Protein AF-0000000073451522 (afdb_homodimer)

Structure (mmCIF, N/CA/C/O backbone):
data_AF-0000000073451522-model_v1
#
loop_
_entity.id
_entity.type
_entity.pdbx_description
1 polymer 'Probable transcriptional regulator'
#
loop_
_atom_site.group_PDB
_atom_site.id
_atom_site.type_symbol
_atom_site.label_atom_id
_atom_site.label_alt_id
_atom_site.label_comp_id
_atom_site.label_asym_id
_atom_site.label_entity_id
_atom_site.label_seq_id
_atom_site.pdbx_PDB_ins_code
_atom_site.Cartn_x
_atom_site.Cartn_y
_atom_site.Cartn_z
_atom_site.occupancy
_atom_site.B_iso_or_equiv
_atom_site.auth_seq_id
_atom_site.auth_comp_id
_atom_site.auth_asym_id
_atom_site.auth_atom_id
_atom_site.pdbx_PDB_model_num
ATOM 1 N N . MET A 1 1 ? -17.344 -24.578 8.539 1 41.12 1 MET A N 1
ATOM 2 C CA . MET A 1 1 ? -17.75 -23.188 8.391 1 41.12 1 MET A CA 1
ATOM 3 C C . MET A 1 1 ? -17.281 -22.625 7.051 1 41.12 1 MET A C 1
ATOM 5 O O . MET A 1 1 ? -16.109 -22.797 6.676 1 41.12 1 MET A O 1
ATOM 9 N N . LEU A 1 2 ? -18.047 -22.297 6.184 1 54.22 2 LEU A N 1
ATOM 10 C CA . LEU A 1 2 ? -17.859 -21.828 4.812 1 54.22 2 LEU A CA 1
ATOM 11 C C . LEU A 1 2 ? -17 -20.562 4.781 1 54.22 2 LEU A C 1
ATOM 13 O O . LEU A 1 2 ? -17.281 -19.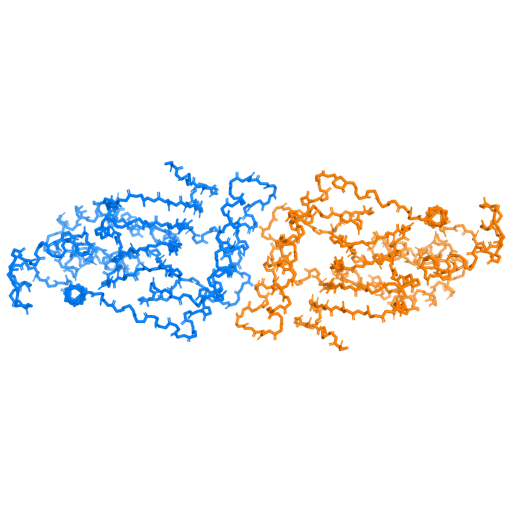609 5.496 1 54.22 2 LEU A O 1
ATOM 17 N N . HIS A 1 3 ? -15.773 -20.688 4.629 1 77 3 HIS A N 1
ATOM 18 C CA . HIS A 1 3 ? -14.922 -19.516 4.559 1 77 3 HIS A CA 1
ATOM 19 C C . HIS A 1 3 ? -15.25 -18.672 3.328 1 77 3 HIS A C 1
ATOM 21 O O . HIS A 1 3 ? -15.016 -19.094 2.197 1 77 3 HIS A O 1
ATOM 27 N N . PRO A 1 4 ? -15.914 -17.609 3.506 1 81.88 4 PRO A N 1
ATOM 28 C CA . PRO A 1 4 ? -16.375 -16.812 2.373 1 81.88 4 PRO A CA 1
ATOM 29 C C . PRO A 1 4 ? -15.227 -16.312 1.5 1 81.88 4 PRO A C 1
ATOM 31 O O . PRO A 1 4 ? -14.133 -16.047 2.002 1 81.88 4 PRO A O 1
ATOM 34 N N . LYS A 1 5 ? -15.43 -16.469 0.214 1 87.44 5 LYS A N 1
ATOM 35 C CA . LYS A 1 5 ? -14.578 -15.797 -0.755 1 87.44 5 LYS A CA 1
ATOM 36 C C . LYS A 1 5 ? -15.055 -14.367 -1.007 1 87.44 5 LYS A C 1
ATOM 38 O O . LYS A 1 5 ? -16.234 -14.141 -1.285 1 87.44 5 LYS A O 1
ATOM 43 N N . TYR A 1 6 ? -14.211 -13.406 -0.781 1 88.38 6 TYR A N 1
ATOM 44 C CA . TYR A 1 6 ? -14.539 -12 -0.981 1 88.38 6 TYR A CA 1
ATOM 45 C C . TYR A 1 6 ? -14.039 -11.508 -2.332 1 88.38 6 TYR A C 1
ATOM 47 O O . TYR A 1 6 ? -12.938 -11.867 -2.762 1 88.38 6 TYR A O 1
ATOM 55 N N . PHE A 1 7 ? -14.844 -10.68 -3 1 87.5 7 PHE A N 1
ATOM 56 C CA . PHE A 1 7 ? -14.531 -10.266 -4.363 1 87.5 7 PHE A CA 1
ATOM 57 C C . PHE A 1 7 ? -14.469 -8.742 -4.465 1 87.5 7 PHE A C 1
ATOM 59 O O . PHE A 1 7 ? -15.148 -8.039 -3.715 1 87.5 7 PHE A O 1
ATOM 66 N N . ILE A 1 8 ? -13.609 -8.219 -5.273 1 87.25 8 ILE A N 1
ATOM 67 C CA . ILE A 1 8 ? -13.609 -6.844 -5.77 1 87.25 8 ILE A CA 1
ATOM 68 C C . ILE A 1 8 ? -13.828 -6.84 -7.277 1 87.25 8 ILE A C 1
ATOM 70 O O . ILE A 1 8 ? -13.148 -7.559 -8.016 1 87.25 8 ILE A O 1
ATOM 74 N N . ALA A 1 9 ? -14.75 -5.887 -7.738 1 75.38 9 ALA A N 1
ATOM 75 C CA . ALA A 1 9 ? -15.102 -5.727 -9.148 1 75.38 9 ALA A CA 1
ATOM 76 C C . ALA A 1 9 ? -15.375 -7.074 -9.805 1 75.38 9 ALA A C 1
ATOM 78 O O . ALA A 1 9 ? -15.32 -8.117 -9.141 1 75.38 9 ALA A O 1
ATOM 79 N N . GLU A 1 10 ? -15.938 -7.297 -10.914 1 69.38 10 GLU A N 1
ATOM 80 C CA . GLU A 1 10 ? -16.328 -8.469 -11.688 1 69.38 10 GLU A CA 1
ATOM 81 C C . GLU A 1 10 ? -15.211 -9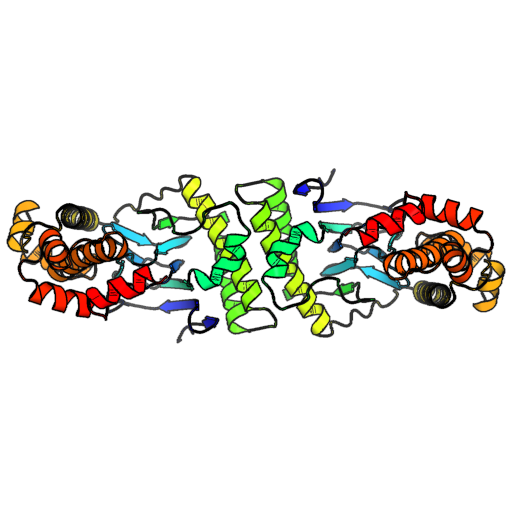.508 -11.734 1 69.38 10 GLU A C 1
ATOM 83 O O . GLU A 1 10 ? -14.75 -9.883 -12.812 1 69.38 10 GLU A O 1
ATOM 88 N N . HIS A 1 11 ? -14.609 -9.852 -10.477 1 74.75 11 HIS A N 1
ATOM 89 C CA . HIS A 1 11 ? -13.656 -10.945 -10.273 1 74.75 11 HIS A CA 1
ATOM 90 C C . HIS A 1 11 ? -12.242 -10.523 -10.664 1 74.75 11 HIS A C 1
ATOM 92 O O . HIS A 1 11 ? -11.43 -11.359 -11.055 1 74.75 11 HIS A O 1
ATOM 98 N N . SER A 1 12 ? -12.133 -9.203 -10.703 1 90.69 12 SER A N 1
ATOM 99 C CA . SER A 1 12 ? -10.781 -8.711 -10.953 1 90.69 12 SER A CA 1
ATOM 100 C C . SER A 1 12 ? -9.852 -9.023 -9.789 1 90.69 12 SER A C 1
ATOM 102 O O . SER A 1 12 ? 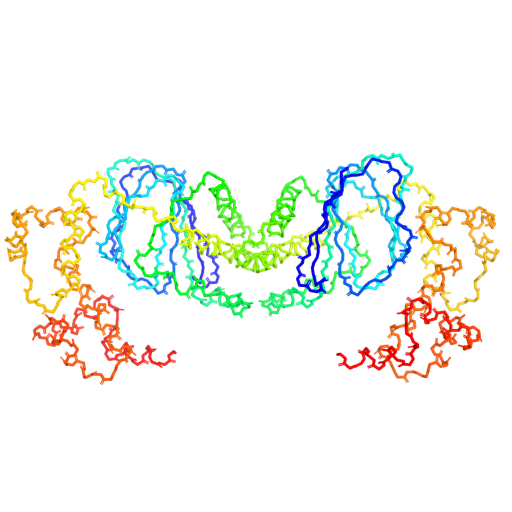-8.633 -9.102 -9.953 1 90.69 12 SER A O 1
ATOM 104 N N . PHE A 1 13 ? -10.508 -9.211 -8.633 1 96.31 13 PHE A N 1
ATOM 105 C CA . PHE A 1 13 ? -9.766 -9.602 -7.434 1 96.31 13 PHE A CA 1
ATOM 106 C C . PHE A 1 13 ? -10.648 -10.43 -6.5 1 96.31 13 PHE A C 1
ATOM 108 O O . PHE A 1 13 ? -11.828 -10.125 -6.324 1 96.31 13 PHE A O 1
ATOM 115 N N . SER A 1 14 ? -10.07 -11.43 -5.887 1 95.69 14 SER A N 1
ATOM 116 C CA . SER A 1 14 ? -10.758 -12.156 -4.832 1 95.69 14 SER A CA 1
ATOM 117 C C . SER A 1 14 ? -9.781 -12.68 -3.787 1 95.69 14 SER A C 1
ATOM 119 O O . SER A 1 14 ? -8.602 -12.898 -4.09 1 95.69 14 SER A O 1
ATOM 121 N N . ILE A 1 15 ? -10.242 -12.836 -2.629 1 96.25 15 ILE A N 1
ATOM 122 C CA . ILE A 1 15 ? -9.461 -13.391 -1.531 1 96.25 15 ILE A CA 1
ATOM 123 C C . ILE A 1 15 ? -10.328 -14.336 -0.705 1 96.25 15 ILE A C 1
ATOM 125 O O . ILE A 1 15 ? -11.5 -14.047 -0.448 1 96.25 15 ILE A O 1
ATOM 129 N N . GLN A 1 16 ? -9.773 -15.453 -0.359 1 93.88 16 GLN A N 1
ATOM 130 C CA . GLN A 1 16 ? -10.508 -16.469 0.396 1 93.88 16 GLN A CA 1
ATOM 131 C C . GLN A 1 16 ? -9.625 -17.094 1.468 1 93.88 16 GLN A C 1
ATOM 133 O O . GLN A 1 16 ? -8.484 -17.469 1.196 1 93.88 16 GLN A O 1
ATOM 138 N N . TYR A 1 17 ? -10.109 -17.078 2.625 1 92.12 17 TYR A N 1
ATOM 139 C CA . TYR A 1 17 ? -9.539 -17.875 3.699 1 92.12 17 TYR A CA 1
ATOM 140 C C . TYR A 1 17 ? -10.242 -19.219 3.801 1 92.12 17 TYR A C 1
ATOM 142 O O . TYR A 1 17 ? -11.477 -19.297 3.777 1 92.12 17 TYR A O 1
ATOM 150 N N . MET A 1 18 ? -9.523 -20.266 3.789 1 88.25 18 MET A N 1
ATOM 151 C CA . MET A 1 18 ? -10.102 -21.609 3.885 1 88.25 18 MET A CA 1
ATOM 152 C C . MET A 1 18 ? -9.422 -22.422 4.984 1 88.25 18 MET A C 1
ATOM 154 O O . MET A 1 18 ? -8.195 -22.406 5.098 1 88.25 18 MET A O 1
ATOM 158 N N . GLN A 1 19 ? -10.219 -22.891 5.801 1 83.12 19 GLN A N 1
ATOM 159 C CA . GLN A 1 19 ? -9.773 -23.891 6.77 1 83.12 19 GLN A CA 1
ATOM 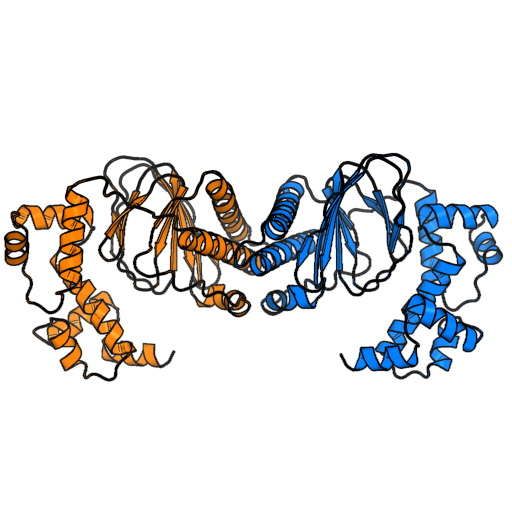160 C C . GLN A 1 19 ? -10.453 -25.234 6.52 1 83.12 19 GLN A C 1
ATOM 162 O O . GLN A 1 19 ? -11.68 -25.312 6.488 1 83.12 19 GLN A O 1
ATOM 167 N N . ARG A 1 20 ? -9.875 -26.141 6.109 1 76.94 20 ARG A N 1
ATOM 168 C CA . ARG A 1 20 ? -10.484 -27.438 5.793 1 76.94 20 ARG A CA 1
ATOM 169 C C . ARG A 1 20 ? -9.82 -28.562 6.578 1 76.94 20 ARG A C 1
ATOM 171 O O . ARG A 1 20 ? -8.609 -28.531 6.816 1 76.94 20 ARG A O 1
ATOM 178 N N . LYS A 1 21 ? -10.844 -29.281 7.113 1 67.38 21 LYS A N 1
ATOM 179 C CA . LYS A 1 21 ? -10.453 -30.531 7.758 1 67.38 21 LYS A CA 1
ATOM 180 C C . LYS A 1 21 ? -10.727 -31.734 6.848 1 67.38 21 LYS A C 1
ATOM 182 O O . LYS A 1 21 ? -11.828 -31.859 6.305 1 67.38 21 LYS A O 1
ATOM 187 N N . GLY A 1 22 ? -9.641 -32.281 6.32 1 58.31 22 GLY A N 1
ATOM 188 C CA . GLY A 1 22 ? -9.82 -33.5 5.547 1 58.31 22 GLY A CA 1
ATOM 189 C C . GLY A 1 22 ? -9.32 -33.375 4.117 1 58.31 22 GLY A C 1
ATOM 190 O O . GLY A 1 22 ? -8.578 -32.438 3.791 1 58.31 22 GLY A O 1
ATOM 191 N N . PHE A 1 23 ? -9.75 -34.344 3.15 1 50.31 23 PHE A N 1
ATOM 192 C CA . PHE A 1 23 ? -9.227 -34.531 1.8 1 50.31 23 PHE A CA 1
ATOM 193 C C . PHE A 1 23 ? -9.883 -33.531 0.838 1 50.31 23 PHE A C 1
ATOM 195 O O . PHE A 1 23 ? -11.102 -33.375 0.861 1 50.31 23 PHE A O 1
ATOM 202 N N . THR A 1 24 ? -9.258 -32.469 0.525 1 52.38 24 THR A N 1
ATOM 203 C CA . THR A 1 24 ? -9.883 -31.656 -0.52 1 52.38 24 THR A CA 1
ATOM 204 C C . THR A 1 24 ? -9.094 -31.766 -1.824 1 52.38 24 THR A C 1
ATOM 206 O O . THR A 1 24 ? -7.867 -31.719 -1.82 1 52.38 24 THR A O 1
ATOM 209 N N . GLU A 1 25 ? -9.664 -32.438 -2.896 1 53.5 25 GLU A N 1
ATOM 210 C CA . GLU A 1 25 ? -9.102 -32.375 -4.246 1 53.5 25 GLU A CA 1
ATOM 211 C C . GLU A 1 25 ? -9.766 -31.297 -5.078 1 53.5 25 GLU A C 1
ATOM 213 O O . GLU A 1 25 ? -10.969 -31.062 -4.961 1 53.5 25 GLU A O 1
ATOM 218 N N . MET A 1 26 ? -9 -30.391 -5.371 1 55.41 26 MET A N 1
ATOM 219 C CA . MET A 1 26 ? -9.578 -29.516 -6.391 1 55.41 26 MET A CA 1
ATOM 220 C C . MET A 1 26 ? -9.867 -30.297 -7.668 1 55.41 26 MET A C 1
ATOM 222 O O . MET A 1 26 ? -9.031 -31.078 -8.125 1 55.41 26 MET A O 1
ATOM 226 N N . ASN A 1 27 ? -11.117 -30.375 -8.047 1 50.62 27 ASN A N 1
ATOM 227 C CA . ASN A 1 27 ? -11.578 -31.281 -9.102 1 50.62 27 ASN A CA 1
ATOM 228 C C . ASN A 1 27 ? -10.852 -31.031 -10.414 1 50.62 27 ASN A C 1
ATOM 230 O O . ASN A 1 27 ? -10.562 -31.969 -11.164 1 50.62 27 ASN A O 1
ATOM 234 N N . ALA A 1 28 ? -10.992 -29.781 -11.062 1 53.25 28 ALA A N 1
ATOM 235 C CA . ALA A 1 28 ? -10.602 -29.734 -12.469 1 53.25 28 ALA A CA 1
ATOM 236 C C . ALA A 1 28 ? -9.414 -28.797 -12.688 1 53.25 28 ALA A C 1
ATOM 238 O O . ALA A 1 28 ? -9.391 -27.688 -12.148 1 53.25 28 ALA A O 1
ATOM 239 N N . PRO A 1 29 ? -8.281 -29.531 -13.18 1 53.91 29 PRO A N 1
ATOM 240 C CA . PRO A 1 29 ? -7.219 -28.625 -13.625 1 53.91 29 PRO A CA 1
ATOM 241 C C . PRO A 1 29 ? -7.754 -27.406 -14.352 1 53.91 29 PRO A C 1
ATOM 243 O O . PRO A 1 29 ? -8.773 -27.484 -15.047 1 53.91 29 PRO A O 1
ATOM 246 N N . HIS A 1 30 ? -7.383 -26.25 -13.875 1 61.56 30 HIS A N 1
ATOM 247 C CA . HIS A 1 30 ? -7.918 -25.109 -14.609 1 61.56 30 HIS A CA 1
ATOM 248 C C . HIS A 1 30 ? -6.816 -24.109 -14.961 1 61.56 30 HIS A C 1
ATOM 250 O O . HIS A 1 30 ? -5.734 -24.141 -14.367 1 61.56 30 HIS A O 1
ATOM 256 N N . VAL A 1 31 ? -6.852 -23.797 -16.188 1 64.5 31 VAL A N 1
ATOM 257 C CA . VAL A 1 31 ? -6.098 -22.625 -16.625 1 64.5 31 VAL A CA 1
ATOM 258 C C . VAL A 1 31 ? -6.949 -21.359 -16.469 1 64.5 31 VAL A C 1
ATOM 260 O O . VAL A 1 31 ? -8.156 -21.391 -16.688 1 64.5 31 VAL A O 1
ATOM 263 N N . HIS A 1 32 ? -6.309 -20.453 -15.734 1 70.69 32 HIS A N 1
ATOM 264 C CA . HIS A 1 32 ? -7.062 -19.219 -15.617 1 70.69 32 HIS A CA 1
ATOM 265 C C . HIS A 1 32 ? -6.234 -18.031 -16.094 1 70.69 32 HIS A C 1
ATOM 267 O O . HIS A 1 32 ? -5.008 -18.109 -16.172 1 70.69 32 HIS A O 1
ATOM 273 N N . GLU A 1 33 ? -6.93 -17.016 -16.516 1 77.88 33 GLU A N 1
ATOM 274 C CA . GLU A 1 33 ? -6.348 -15.812 -17.109 1 77.88 33 GLU A CA 1
ATOM 275 C C . GLU A 1 33 ? -5.824 -14.859 -16.031 1 77.88 33 GLU A C 1
ATOM 277 O O . GLU A 1 33 ? -5.168 -13.867 -16.344 1 77.88 33 GLU A O 1
ATOM 282 N N . GLY A 1 34 ? -5.953 -15.25 -14.828 1 89.75 34 GLY A N 1
ATOM 283 C CA . GLY A 1 34 ? -5.508 -14.375 -13.75 1 89.75 34 GLY A CA 1
ATOM 284 C C . GLY A 1 34 ? -4.348 -14.945 -12.961 1 89.75 34 GLY A C 1
ATOM 285 O O . GLY A 1 34 ? -3.869 -16.047 -13.258 1 89.75 34 GLY A O 1
ATOM 286 N N . TYR A 1 35 ? -3.801 -14.164 -12.102 1 95.75 35 TYR A N 1
ATOM 287 C CA . TYR A 1 35 ? -2.754 -14.586 -11.18 1 95.75 35 TYR A CA 1
ATOM 288 C C . TYR A 1 35 ? -3.355 -15.227 -9.938 1 95.75 35 TYR A C 1
ATOM 290 O O . TYR A 1 35 ? -4.449 -14.852 -9.5 1 95.75 35 TYR A O 1
ATOM 298 N N . GLU A 1 36 ? -2.672 -16.188 -9.391 1 94.94 36 GLU A N 1
ATOM 299 C CA . GLU A 1 36 ? -3.09 -16.797 -8.133 1 94.94 36 GLU A CA 1
ATOM 300 C C . GLU A 1 36 ? -1.935 -16.844 -7.133 1 94.94 36 GLU A C 1
ATOM 302 O O . GLU A 1 36 ? -0.797 -17.141 -7.508 1 94.94 36 GLU A O 1
ATOM 307 N N . LEU A 1 37 ? -2.209 -16.516 -5.93 1 96.94 37 LEU A N 1
ATOM 308 C CA . LEU A 1 37 ? -1.287 -16.641 -4.805 1 96.94 37 LEU A CA 1
ATOM 309 C C . LEU A 1 37 ? -1.892 -17.5 -3.707 1 96.94 37 LEU A C 1
ATOM 311 O O . LEU A 1 37 ? -2.967 -17.203 -3.188 1 96.94 37 LEU A O 1
ATOM 315 N N . TYR A 1 38 ? -1.262 -18.656 -3.318 1 95.19 38 TYR A N 1
ATOM 316 C CA . TYR A 1 38 ? -1.653 -19.516 -2.215 1 95.19 38 TYR A CA 1
ATOM 317 C C . TYR A 1 38 ? -0.685 -19.391 -1.045 1 95.19 38 TYR A C 1
ATOM 319 O O . TYR A 1 38 ? 0.519 -19.609 -1.2 1 95.19 38 TYR A O 1
ATOM 327 N N . TYR A 1 39 ? -1.179 -19.016 0.048 1 96.81 39 TYR A N 1
ATOM 328 C CA . TYR A 1 39 ? -0.345 -18.922 1.241 1 96.81 39 TYR A CA 1
ATOM 329 C C . TYR A 1 39 ? -0.831 -19.875 2.324 1 96.81 39 TYR A C 1
ATOM 331 O O . TYR A 1 39 ? -2.002 -19.844 2.709 1 96.81 39 TYR A O 1
ATOM 339 N N . LEU A 1 40 ? 0.042 -20.719 2.859 1 94.81 40 LEU A N 1
ATOM 340 C CA . LEU A 1 40 ? -0.353 -21.688 3.867 1 94.81 40 LEU A CA 1
ATOM 341 C C . LEU A 1 40 ? -0.12 -21.156 5.273 1 94.81 40 LEU A C 1
ATOM 343 O O . LEU A 1 40 ? 1 -20.766 5.617 1 94.81 40 LEU A O 1
ATOM 347 N N . LEU A 1 41 ? -1.15 -21.094 5.984 1 95.38 41 LEU A N 1
ATOM 348 C CA . LEU A 1 41 ? -1.095 -20.641 7.367 1 95.38 41 LEU A CA 1
ATOM 349 C C . LEU A 1 41 ? -0.768 -21.797 8.305 1 95.38 41 LEU A C 1
ATOM 351 O O . LEU A 1 41 ? -0.173 -21.594 9.367 1 95.38 41 LEU A O 1
ATOM 355 N N . SER A 1 42 ? -1.206 -22.938 7.965 1 92.88 42 SER A N 1
ATOM 356 C CA . SER A 1 42 ? -0.94 -24.156 8.727 1 92.88 42 SER A CA 1
ATOM 357 C C . SER A 1 42 ? -1.166 -25.391 7.883 1 92.88 42 SER A C 1
ATOM 359 O O . SER A 1 42 ? -1.9 -25.359 6.891 1 92.88 42 SER A O 1
ATOM 361 N N . GLY A 1 43 ? -0.432 -26.516 8.258 1 89.56 43 GLY A N 1
ATOM 362 C CA . GLY A 1 43 ? -0.593 -27.781 7.562 1 89.56 43 GLY A CA 1
ATOM 363 C C . GLY A 1 43 ? 0.33 -27.922 6.371 1 89.56 43 GLY A C 1
ATOM 364 O O . GLY A 1 43 ? 1.426 -27.359 6.352 1 89.56 43 GLY A O 1
ATOM 365 N N . GLU A 1 44 ? -0.051 -28.891 5.539 1 87.38 44 GLU A N 1
ATOM 366 C CA . GLU A 1 44 ? 0.741 -29.203 4.352 1 87.38 44 GLU A CA 1
ATOM 367 C C . GLU A 1 44 ? -0.152 -29.453 3.139 1 87.38 44 GLU A C 1
ATOM 369 O O . GLU A 1 44 ? -1.228 -30.047 3.262 1 87.38 44 GLU A O 1
ATOM 374 N N . ARG A 1 45 ? 0.337 -28.938 2.02 1 84.44 45 ARG A N 1
ATOM 375 C CA . ARG A 1 45 ? -0.374 -29.141 0.762 1 84.44 45 ARG A CA 1
ATOM 376 C C . ARG A 1 45 ? 0.602 -29.312 -0.397 1 84.44 45 ARG A C 1
ATOM 378 O O . ARG A 1 45 ? 1.661 -28.672 -0.424 1 84.44 45 ARG A O 1
ATOM 385 N N . THR A 1 46 ? 0.181 -30.234 -1.291 1 84.38 46 THR A N 1
ATOM 386 C CA . THR A 1 46 ? 1.021 -30.469 -2.459 1 84.38 46 THR A CA 1
ATOM 387 C C . THR A 1 46 ? 0.39 -29.859 -3.711 1 84.38 46 THR A C 1
ATOM 389 O O . THR A 1 46 ? -0.82 -29.984 -3.92 1 84.38 46 THR A O 1
ATOM 392 N N . TYR A 1 47 ? 1.261 -29.203 -4.426 1 86.62 47 TYR A N 1
ATOM 393 C CA . TYR A 1 47 ? 0.836 -28.562 -5.664 1 86.62 47 TYR A CA 1
ATOM 394 C C . TYR A 1 47 ? 1.627 -29.094 -6.855 1 86.62 47 TYR A C 1
ATOM 396 O O . TYR A 1 47 ? 2.834 -29.328 -6.75 1 86.62 47 TYR A O 1
ATOM 404 N N . PHE A 1 48 ? 0.93 -29.328 -7.914 1 87.56 48 PHE A N 1
ATOM 405 C CA . PHE A 1 48 ? 1.589 -29.562 -9.188 1 87.56 48 PHE A CA 1
ATOM 406 C C . PHE A 1 48 ? 1.401 -28.375 -10.133 1 87.56 48 PHE A C 1
ATOM 408 O O . PHE A 1 48 ? 0.271 -27.984 -10.422 1 87.56 48 PHE A O 1
ATOM 415 N N . ILE A 1 49 ? 2.535 -27.844 -10.531 1 88.5 49 ILE A N 1
ATOM 416 C CA . ILE A 1 49 ? 2.48 -26.688 -11.414 1 88.5 49 ILE A CA 1
ATOM 417 C C . ILE A 1 49 ? 3.436 -26.875 -12.594 1 88.5 49 ILE A C 1
ATOM 419 O O . ILE A 1 49 ? 4.637 -27.078 -12.398 1 88.5 49 ILE A O 1
ATOM 423 N N . ASN A 1 50 ? 2.832 -26.75 -13.75 1 85.94 50 ASN A N 1
ATOM 424 C CA . ASN A 1 50 ? 3.559 -26.969 -15 1 85.94 50 ASN A CA 1
ATOM 425 C C . ASN A 1 50 ? 4.25 -28.328 -15.016 1 85.94 50 ASN A C 1
ATOM 427 O O . ASN A 1 50 ? 3.639 -29.328 -15.391 1 85.94 50 ASN A O 1
ATOM 431 N N . GLN A 1 51 ? 5.418 -28.469 -14.523 1 85.69 51 GLN A N 1
ATOM 432 C CA . GLN A 1 51 ? 6.117 -29.75 -14.609 1 85.69 51 GLN A CA 1
ATOM 433 C C . GLN A 1 51 ? 6.734 -30.141 -13.266 1 85.69 51 GLN A C 1
ATOM 435 O O . GLN A 1 51 ? 7.504 -31.094 -13.188 1 85.69 51 GLN A O 1
ATOM 440 N N . SER A 1 52 ? 6.309 -29.375 -12.266 1 86.44 52 SER A N 1
ATOM 441 C CA . SER A 1 52 ? 6.984 -29.578 -10.984 1 86.44 52 SER A CA 1
ATOM 442 C C . SER A 1 52 ? 5.98 -29.766 -9.852 1 86.44 52 SER A C 1
ATOM 444 O O . SER A 1 52 ? 4.898 -29.172 -9.875 1 86.44 52 SER A O 1
ATOM 446 N N . VAL A 1 53 ? 6.441 -30.625 -8.906 1 86.31 53 VAL A N 1
ATOM 447 C CA . VAL A 1 53 ? 5.66 -30.828 -7.691 1 86.31 53 VAL A CA 1
ATOM 448 C C . VAL A 1 53 ? 6.238 -30 -6.555 1 86.31 53 VAL A C 1
ATOM 450 O O . VAL A 1 53 ? 7.453 -30 -6.328 1 86.31 53 VAL A O 1
ATOM 453 N N . TYR A 1 54 ? 5.352 -29.281 -5.852 1 85.5 54 TYR A N 1
ATOM 454 C CA . TYR A 1 54 ? 5.746 -28.453 -4.719 1 85.5 54 TYR A CA 1
ATOM 455 C C . TYR A 1 54 ? 4.957 -28.828 -3.469 1 85.5 54 TYR A C 1
ATOM 457 O O . TYR A 1 54 ? 3.74 -29 -3.527 1 85.5 54 TYR A O 1
ATOM 465 N N . THR A 1 55 ? 5.668 -29.016 -2.436 1 84.12 55 THR A N 1
ATOM 466 C CA . THR A 1 55 ? 4.992 -29.203 -1.156 1 84.12 55 THR A CA 1
ATOM 467 C C . THR A 1 55 ? 5.039 -27.922 -0.327 1 84.12 55 THR A C 1
ATOM 469 O O . THR A 1 55 ? 6.121 -27.453 0.036 1 84.12 55 THR A O 1
ATOM 472 N N . ALA A 1 56 ? 3.881 -27.406 -0.053 1 88.38 56 ALA A N 1
ATOM 473 C CA . ALA A 1 56 ? 3.77 -26.188 0.729 1 88.38 56 ALA A CA 1
ATOM 474 C C . ALA A 1 56 ? 3.533 -26.484 2.205 1 88.38 56 ALA A C 1
ATOM 476 O O . ALA A 1 56 ? 2.781 -27.406 2.541 1 88.38 56 ALA A O 1
ATOM 477 N N . GLU A 1 57 ? 4.215 -25.766 3.072 1 91.31 57 GLU A N 1
ATOM 478 C CA . GLU A 1 57 ? 4.016 -25.781 4.52 1 91.31 57 GLU A CA 1
ATOM 479 C C . GLU A 1 57 ? 3.771 -24.375 5.059 1 91.31 57 GLU A C 1
ATOM 481 O O . GLU A 1 57 ? 3.695 -23.422 4.289 1 91.31 57 GLU A O 1
ATOM 486 N N . LYS A 1 58 ? 3.619 -24.328 6.375 1 94.06 58 LYS A N 1
ATOM 487 C CA . LYS A 1 58 ? 3.387 -23.016 6.98 1 94.06 58 LYS A CA 1
ATOM 488 C C . LYS A 1 58 ? 4.441 -22 6.535 1 94.06 58 LYS A C 1
ATOM 490 O O . LYS A 1 58 ? 5.641 -22.281 6.59 1 94.06 58 LYS A O 1
ATOM 495 N N . GLY A 1 59 ? 3.963 -20.875 6.078 1 95.56 59 GLY A N 1
ATOM 496 C CA . GLY A 1 59 ? 4.883 -19.812 5.715 1 95.56 59 GLY A CA 1
ATOM 497 C C . GLY A 1 59 ? 5.301 -19.859 4.258 1 95.56 59 GLY A C 1
ATOM 498 O O . GLY A 1 59 ? 6.102 -19.031 3.811 1 95.56 59 GLY A O 1
ATOM 499 N N . THR A 1 60 ? 4.691 -20.828 3.506 1 94.38 60 THR A N 1
ATOM 500 C CA . THR A 1 60 ? 5.02 -20.984 2.092 1 94.38 60 THR A CA 1
ATOM 501 C C . THR A 1 60 ? 3.955 -20.312 1.221 1 94.38 60 THR A C 1
ATOM 503 O O . THR A 1 60 ? 2.764 -20.375 1.53 1 94.38 60 THR A O 1
ATOM 506 N N . MET A 1 61 ? 4.457 -19.672 0.166 1 96.44 61 MET A N 1
ATOM 507 C CA . MET A 1 61 ? 3.561 -19.125 -0.841 1 96.44 61 MET A CA 1
ATOM 508 C C . MET A 1 61 ? 3.799 -19.766 -2.201 1 96.44 61 MET A C 1
ATOM 510 O O . MET A 1 61 ? 4.941 -19.891 -2.646 1 96.44 61 MET A O 1
ATOM 514 N N . ILE A 1 62 ? 2.758 -20.25 -2.795 1 94.56 62 ILE A N 1
ATOM 515 C CA . ILE A 1 62 ? 2.779 -20.734 -4.172 1 94.56 62 ILE A CA 1
ATOM 516 C C . ILE A 1 62 ? 2.287 -19.625 -5.105 1 94.56 62 ILE A C 1
ATOM 518 O O . ILE A 1 62 ? 1.229 -19.031 -4.875 1 94.56 62 ILE A O 1
ATOM 522 N N . ILE A 1 63 ? 3.043 -19.266 -6.078 1 95.94 63 ILE A N 1
ATOM 523 C CA . ILE A 1 63 ? 2.688 -18.203 -7.004 1 95.94 63 ILE A CA 1
ATOM 524 C C . ILE A 1 63 ? 2.395 -18.781 -8.383 1 95.94 63 ILE A C 1
ATOM 526 O O . ILE A 1 63 ? 3.182 -19.578 -8.906 1 95.94 63 ILE A O 1
ATOM 530 N N . ILE A 1 64 ? 1.305 -18.484 -9.008 1 93.31 64 ILE A N 1
ATOM 531 C CA . ILE A 1 64 ? 0.852 -19.031 -10.281 1 93.31 64 ILE A CA 1
ATOM 532 C C . ILE A 1 64 ? 0.613 -17.906 -11.273 1 93.31 64 ILE A C 1
ATOM 534 O O . ILE A 1 64 ? -0.13 -16.969 -10.984 1 93.31 64 ILE A O 1
ATOM 538 N N . ASN A 1 65 ? 1.27 -17.953 -12.469 1 93.5 65 ASN A N 1
ATOM 539 C CA . ASN A 1 65 ? 1.048 -17.016 -13.57 1 93.5 65 ASN A CA 1
ATOM 540 C C . ASN A 1 65 ? -0.192 -17.375 -14.375 1 93.5 65 ASN A C 1
ATOM 542 O O . ASN A 1 65 ? -0.672 -18.516 -14.305 1 93.5 65 ASN A O 1
ATOM 546 N N . PRO A 1 66 ? -0.682 -16.344 -15.078 1 88.12 66 PRO A N 1
ATOM 547 C CA . PRO A 1 66 ? -1.7 -16.703 -16.062 1 88.12 66 PRO A CA 1
ATOM 548 C C . PRO A 1 66 ? -1.247 -17.812 -17 1 88.12 66 PRO A C 1
ATOM 550 O O . PRO A 1 66 ? -0.084 -17.859 -17.406 1 88.12 66 PRO A O 1
ATOM 553 N N . HIS A 1 67 ? -2.08 -18.859 -17.125 1 80.62 67 HIS A N 1
ATOM 554 C CA . HIS A 1 67 ? -1.919 -19.922 -18.109 1 80.62 67 HIS A CA 1
ATOM 555 C C . HIS A 1 67 ? -0.996 -21.016 -17.578 1 80.62 67 HIS A C 1
ATOM 557 O O . HIS A 1 67 ? -0.749 -22.016 -18.266 1 80.62 67 HIS A O 1
ATOM 563 N N . ASP A 1 68 ? -0.449 -20.797 -16.406 1 84.56 68 ASP A N 1
ATOM 564 C CA . ASP A 1 68 ? 0.229 -21.938 -15.797 1 84.56 68 ASP A CA 1
ATOM 565 C C . ASP A 1 68 ? -0.721 -23.125 -15.633 1 84.56 68 ASP A C 1
ATOM 567 O O . ASP A 1 68 ? -1.855 -22.953 -15.18 1 84.56 68 ASP A O 1
ATOM 571 N N . LEU A 1 69 ? -0.312 -24.266 -16.078 1 83 69 LEU A N 1
ATOM 572 C CA . LEU A 1 69 ? -1.059 -25.469 -15.773 1 83 69 LEU A CA 1
ATOM 573 C C . LEU A 1 69 ? -0.823 -25.922 -14.336 1 83 69 LEU A C 1
ATOM 575 O O . LEU A 1 69 ? 0.324 -26.047 -13.898 1 83 69 LEU A O 1
ATOM 579 N N . HIS A 1 70 ? -1.889 -26 -13.523 1 85.44 70 HIS A N 1
ATOM 580 C CA . HIS A 1 70 ? -1.649 -26.359 -12.133 1 85.44 70 HIS A CA 1
ATOM 581 C C . HIS A 1 70 ? -2.852 -27.094 -11.539 1 85.44 70 HIS A C 1
ATOM 583 O O . HIS A 1 70 ? -3.965 -26.984 -12.055 1 85.44 70 HIS A O 1
ATOM 589 N N . ARG A 1 71 ? -2.561 -27.906 -10.617 1 83.12 71 ARG A N 1
ATOM 590 C CA . ARG A 1 71 ? -3.549 -28.625 -9.828 1 83.12 71 ARG A CA 1
ATOM 591 C C . ARG A 1 71 ? -3.094 -28.766 -8.375 1 83.12 71 ARG A C 1
ATOM 593 O O . ARG A 1 71 ? -1.894 -28.844 -8.102 1 83.12 71 ARG A O 1
ATOM 600 N N . THR A 1 72 ? -4.098 -28.656 -7.609 1 75.69 72 THR A N 1
ATOM 601 C CA . THR A 1 72 ? -3.826 -28.906 -6.195 1 75.69 72 THR A CA 1
ATOM 602 C C . THR A 1 72 ? -4.262 -30.312 -5.809 1 75.69 72 THR A C 1
ATOM 604 O O . THR A 1 72 ? -5.32 -30.781 -6.23 1 75.69 72 THR A O 1
ATOM 607 N N . SER A 1 73 ? -3.385 -31.062 -5.453 1 65.81 73 SER A N 1
ATOM 608 C CA . SER A 1 73 ? -3.748 -32.406 -4.973 1 65.81 73 SER A CA 1
ATOM 609 C C . SER A 1 73 ? -3.66 -32.469 -3.451 1 65.81 73 SER A C 1
ATOM 611 O O . SER A 1 73 ? -2.852 -31.781 -2.832 1 65.81 73 SER A O 1
ATOM 613 N N . SER A 1 74 ? -4.852 -32.781 -2.863 1 57.5 74 SER A N 1
ATOM 614 C CA . SER A 1 74 ? -4.859 -32.969 -1.418 1 57.5 74 SER A CA 1
ATOM 615 C C . SER A 1 74 ? -4.148 -34.25 -1.033 1 57.5 74 SER A C 1
ATOM 617 O O . SER A 1 74 ? -4.266 -35.281 -1.733 1 57.5 74 SER A O 1
ATOM 619 N N . THR A 1 75 ? -2.869 -34 -0.531 1 53.66 75 THR A N 1
ATOM 620 C CA . THR A 1 75 ? -2.338 -35.188 0.105 1 53.66 75 THR A CA 1
ATOM 621 C C . THR A 1 75 ? -3.332 -35.75 1.117 1 53.66 75 THR A C 1
ATOM 623 O O . THR A 1 75 ? -4.312 -35.094 1.465 1 53.66 75 THR A O 1
ATOM 626 N N . GLU A 1 76 ? -2.893 -36.812 1.712 1 50.84 76 GLU A N 1
ATOM 627 C CA . GLU A 1 76 ? -3.682 -37.438 2.758 1 50.84 76 GLU A CA 1
ATOM 628 C C . GLU A 1 76 ? -4.32 -36.406 3.682 1 50.84 76 GLU A C 1
ATOM 630 O O . GLU A 1 76 ? -3.895 -35.25 3.715 1 50.84 76 GLU A O 1
ATOM 635 N N . VAL A 1 77 ? -5.141 -36.719 4.766 1 53.69 77 VAL A N 1
ATOM 636 C CA . VAL A 1 77 ? -6.102 -36.25 5.762 1 53.69 77 VAL A CA 1
ATOM 637 C C . VAL A 1 77 ? -5.598 -34.969 6.418 1 53.69 77 VAL A C 1
ATOM 639 O O . VAL A 1 77 ? -6.113 -34.562 7.457 1 53.69 77 VAL A O 1
ATOM 642 N N . GLN A 1 78 ? -4.492 -34.281 5.996 1 61.91 78 GLN A N 1
ATOM 643 C CA . GLN A 1 78 ? -4.09 -33.375 7.074 1 61.91 78 GLN A CA 1
ATOM 644 C C . GLN A 1 78 ? -4.828 -32.062 6.984 1 61.91 78 GLN A C 1
ATOM 646 O O . GLN A 1 78 ? -5.234 -31.625 5.898 1 61.91 78 GLN A O 1
ATOM 651 N N . GLU A 1 79 ? -5.293 -31.469 8.102 1 80.25 79 GLU A N 1
ATOM 652 C CA . GLU A 1 79 ? -5.863 -30.156 8.359 1 80.25 79 GLU A CA 1
ATOM 653 C C . GLU A 1 79 ? -4.945 -29.047 7.855 1 80.25 79 GLU A C 1
ATOM 655 O O . GLU A 1 79 ? -3.729 -29.109 8.039 1 80.25 79 GLU A O 1
ATOM 660 N N . PHE A 1 80 ? -5.543 -28.25 6.891 1 86.25 80 PHE A N 1
ATOM 661 C CA . PHE A 1 80 ? -4.73 -27.094 6.496 1 86.25 80 PHE A CA 1
ATOM 662 C C . PHE A 1 80 ? -5.547 -25.812 6.559 1 86.25 80 PHE A C 1
ATOM 664 O O . PHE A 1 80 ? -6.777 -25.859 6.594 1 86.25 80 PHE A O 1
ATOM 671 N N . GLU A 1 81 ? -4.828 -24.672 6.809 1 92.12 81 GLU A N 1
ATOM 672 C CA . GLU A 1 81 ? -5.355 -23.328 6.664 1 92.12 81 GLU A CA 1
ATOM 673 C C . GLU A 1 81 ? -4.594 -22.547 5.598 1 92.12 81 GLU A C 1
ATOM 675 O O . GLU A 1 81 ? -3.361 -22.547 5.578 1 92.12 81 GLU A O 1
ATOM 680 N N . ARG A 1 82 ? -5.391 -21.984 4.688 1 93.38 82 ARG A N 1
ATOM 681 C CA . ARG A 1 82 ? -4.707 -21.25 3.631 1 93.38 82 ARG A CA 1
ATOM 682 C C . ARG A 1 82 ? -5.477 -19.984 3.256 1 93.38 82 ARG A C 1
ATOM 684 O O . ARG A 1 82 ? -6.664 -19.875 3.562 1 93.38 82 ARG A O 1
ATOM 691 N N . ILE A 1 83 ? -4.777 -19.062 2.688 1 96.5 83 ILE A N 1
ATOM 692 C CA . ILE A 1 83 ? -5.363 -17.891 2.035 1 96.5 83 ILE A CA 1
ATOM 693 C C . ILE A 1 83 ? -5.066 -17.938 0.538 1 96.5 83 ILE A C 1
ATOM 695 O O . ILE A 1 83 ? -3.939 -18.219 0.129 1 96.5 83 ILE A O 1
ATOM 699 N N . LEU A 1 84 ? -6.078 -17.766 -0.285 1 95.44 84 LEU A N 1
ATOM 700 C CA . LEU A 1 84 ? -5.977 -17.734 -1.74 1 95.44 84 LEU A CA 1
ATOM 701 C C . LEU A 1 84 ? -6.324 -16.344 -2.275 1 95.44 84 LEU A C 1
ATOM 703 O O . LEU A 1 84 ? -7.371 -15.781 -1.936 1 95.44 84 LEU A O 1
ATOM 707 N N . ILE A 1 85 ? -5.434 -15.75 -3.051 1 96.81 85 ILE A N 1
ATOM 708 C CA . ILE A 1 85 ? -5.688 -14.516 -3.771 1 96.81 85 ILE A CA 1
ATOM 709 C C . ILE A 1 85 ? -5.734 -14.789 -5.273 1 96.81 85 ILE A C 1
ATOM 711 O O . ILE A 1 85 ? -4.852 -15.453 -5.816 1 96.81 85 ILE A O 1
ATOM 715 N N . ASN A 1 86 ? -6.746 -14.328 -5.918 1 95.62 86 ASN A N 1
ATOM 716 C CA . ASN A 1 86 ? -6.84 -14.242 -7.371 1 95.62 86 ASN A CA 1
ATOM 717 C C . ASN A 1 86 ? -6.949 -12.789 -7.836 1 95.62 86 ASN A C 1
ATOM 719 O O . ASN A 1 86 ? -7.699 -12.008 -7.254 1 95.62 86 ASN A O 1
ATOM 723 N N . PHE A 1 87 ? -6.18 -12.445 -8.836 1 96.81 87 PHE A N 1
ATOM 724 C CA . PHE A 1 87 ? -6.309 -11.086 -9.344 1 96.81 87 PHE A CA 1
ATOM 725 C C . PHE A 1 87 ? -5.914 -11.008 -10.812 1 96.81 87 PHE A C 1
ATOM 727 O O . PHE A 1 87 ? -5.086 -11.797 -11.273 1 96.81 87 PHE A O 1
ATOM 734 N N . SER A 1 88 ? -6.508 -10.125 -11.531 1 94.62 88 SER A N 1
ATOM 735 C CA . SER A 1 88 ? -6.16 -9.859 -12.922 1 94.62 88 SER A CA 1
ATOM 736 C C . SER A 1 88 ? -5.047 -8.82 -13.023 1 94.62 88 SER A C 1
ATOM 738 O O . SER A 1 88 ? -4.828 -8.047 -12.094 1 94.62 88 SER A O 1
ATOM 740 N N . HIS A 1 89 ? -4.371 -8.836 -14.156 1 94.75 89 HIS A N 1
ATOM 741 C CA . HIS A 1 89 ? -3.375 -7.805 -14.406 1 94.75 89 HIS A CA 1
ATOM 742 C C . HIS A 1 89 ? -3.998 -6.41 -14.352 1 94.75 89 HIS A C 1
ATOM 744 O O . HIS A 1 89 ? -3.41 -5.484 -13.797 1 94.75 89 HIS A O 1
ATOM 750 N N . ASP A 1 90 ? -5.191 -6.289 -14.828 1 94.06 90 ASP A N 1
ATOM 751 C CA . ASP A 1 90 ? -5.879 -5.004 -14.906 1 94.06 90 ASP A CA 1
ATOM 752 C C . ASP A 1 90 ? -6.156 -4.449 -13.508 1 94.06 90 ASP A C 1
ATOM 754 O O . ASP A 1 90 ? -6.148 -3.234 -13.297 1 94.06 90 ASP A O 1
ATOM 758 N N . PHE A 1 91 ? -6.418 -5.297 -12.633 1 96.31 91 PHE A N 1
ATOM 759 C CA . PHE A 1 91 ? -6.738 -4.867 -11.281 1 96.31 91 PHE A CA 1
ATOM 760 C C . PHE A 1 91 ? -5.578 -4.09 -10.672 1 96.31 91 PHE A C 1
ATOM 762 O O . PHE A 1 91 ? -5.789 -3.094 -9.977 1 96.31 91 PHE A O 1
ATOM 769 N N . ILE A 1 92 ? -4.32 -4.535 -10.953 1 97.44 92 ILE A N 1
ATOM 770 C CA . ILE A 1 92 ? -3.15 -3.998 -10.273 1 97.44 92 ILE A CA 1
ATOM 771 C C . ILE A 1 92 ? -2.371 -3.086 -11.219 1 97.44 92 ILE A C 1
ATOM 773 O O . ILE A 1 92 ? -1.437 -2.398 -10.797 1 97.44 92 ILE A O 1
ATOM 777 N N . GLU A 1 93 ? -2.762 -2.971 -12.445 1 96.12 93 GLU A N 1
ATOM 778 C CA . GLU A 1 93 ? -2.047 -2.273 -13.508 1 96.12 93 GLU A CA 1
ATOM 779 C C . GLU A 1 93 ? -1.805 -0.811 -13.141 1 96.12 93 GLU A C 1
ATOM 781 O O . GLU A 1 93 ? -0.717 -0.279 -13.375 1 96.12 93 GLU A O 1
ATOM 786 N N . PRO A 1 94 ? -2.816 -0.164 -12.539 1 95.44 94 PRO A N 1
ATOM 787 C CA . PRO A 1 94 ? -2.619 1.256 -12.234 1 95.44 94 PRO A CA 1
ATOM 788 C C . PRO A 1 94 ? -1.408 1.508 -11.344 1 95.44 94 PRO A C 1
ATOM 790 O O . PRO A 1 94 ? -0.713 2.514 -11.508 1 95.44 94 PRO A O 1
ATOM 793 N N . LEU A 1 95 ? -1.141 0.671 -10.414 1 97 95 LEU A N 1
ATOM 794 C CA . LEU A 1 95 ? 0.002 0.852 -9.531 1 97 95 LEU A CA 1
ATOM 795 C C . LEU A 1 95 ? 1.287 0.369 -10.195 1 97 95 LEU A C 1
ATOM 797 O O . LEU A 1 95 ? 2.348 0.971 -10.008 1 97 95 LEU A O 1
ATOM 801 N N . LEU A 1 96 ? 1.167 -0.671 -10.977 1 97.19 96 LEU A N 1
ATOM 802 C CA . LEU A 1 96 ? 2.338 -1.196 -11.672 1 97.19 96 LEU A CA 1
ATOM 803 C C . LEU A 1 96 ? 2.92 -0.156 -12.625 1 97.19 96 LEU A C 1
ATOM 805 O O . LEU A 1 96 ? 4.137 -0.077 -12.797 1 97.19 96 LEU A O 1
ATOM 809 N N . LYS A 1 97 ? 2.039 0.579 -13.172 1 95.25 97 LYS A N 1
ATOM 810 C CA . LYS A 1 97 ? 2.461 1.583 -14.141 1 95.25 97 LYS A CA 1
ATOM 811 C C . LYS A 1 97 ? 3.291 2.678 -13.477 1 95.25 97 LYS A C 1
ATOM 813 O O . LYS A 1 97 ? 4.059 3.375 -14.141 1 95.25 97 LYS A O 1
ATOM 818 N N . CYS A 1 98 ? 3.115 2.824 -12.195 1 93.75 98 CYS A N 1
ATOM 819 C CA . CYS A 1 98 ? 3.822 3.859 -11.445 1 93.75 98 CYS A CA 1
ATOM 820 C C . CYS A 1 98 ? 5.191 3.367 -11 1 93.75 98 CYS A C 1
ATOM 822 O O . CYS A 1 98 ? 5.965 4.125 -10.414 1 93.75 98 CYS A O 1
ATOM 824 N N . SER A 1 99 ? 5.566 2.143 -11.258 1 95.5 99 SER A N 1
ATOM 825 C CA . SER A 1 99 ? 6.805 1.537 -10.789 1 95.5 99 SER A CA 1
ATOM 826 C C . SER A 1 99 ? 7.754 1.245 -11.945 1 95.5 99 SER A C 1
ATOM 828 O O . SER A 1 99 ? 7.312 0.952 -13.062 1 95.5 99 SER A O 1
ATOM 830 N N . HIS A 1 100 ? 9.047 1.317 -11.688 1 94.81 100 HIS A N 1
ATOM 831 C CA . HIS A 1 100 ? 10.039 0.946 -12.695 1 94.81 100 HIS A CA 1
ATOM 832 C C . HIS A 1 100 ? 10.383 -0.537 -12.602 1 94.81 100 HIS A C 1
ATOM 834 O O . HIS A 1 100 ? 11.117 -1.061 -13.445 1 94.81 100 HIS A O 1
ATOM 840 N N . TYR A 1 101 ? 9.852 -1.195 -11.625 1 96.31 101 TYR A N 1
ATOM 841 C CA . TYR A 1 101 ? 10.133 -2.615 -11.438 1 96.31 101 TYR A CA 1
ATOM 842 C C . TYR A 1 101 ? 9.133 -3.473 -12.203 1 96.31 101 TYR A C 1
ATOM 844 O O . TYR A 1 101 ? 7.941 -3.166 -12.234 1 96.31 101 TYR A O 1
ATOM 852 N N . ARG A 1 102 ? 9.617 -4.5 -12.82 1 95.5 102 ARG A N 1
ATOM 853 C CA . ARG A 1 102 ? 8.75 -5.496 -13.438 1 95.5 102 ARG A CA 1
ATOM 854 C C . ARG A 1 102 ? 8.359 -6.578 -12.438 1 95.5 102 ARG A C 1
ATOM 856 O O . ARG A 1 102 ? 9.07 -7.57 -12.273 1 95.5 102 ARG A O 1
ATOM 863 N N . LEU A 1 103 ? 7.238 -6.395 -11.852 1 97.31 103 LEU A N 1
ATOM 864 C CA . LEU A 1 103 ? 6.812 -7.289 -10.781 1 97.31 103 LEU A CA 1
ATOM 865 C C . LEU A 1 103 ? 6.016 -8.461 -11.344 1 97.31 103 LEU A C 1
ATOM 867 O O . LEU A 1 103 ? 5.922 -9.516 -10.703 1 97.31 103 LEU A O 1
ATOM 871 N N . LEU A 1 104 ? 5.367 -8.25 -12.523 1 96.06 104 LEU A N 1
ATOM 872 C CA . LEU A 1 104 ? 4.566 -9.273 -13.195 1 96.06 104 LEU A CA 1
ATOM 873 C C . LEU A 1 104 ? 4.938 -9.367 -14.672 1 96.06 104 LEU A C 1
ATOM 875 O O . LEU A 1 104 ? 5.336 -8.375 -15.281 1 96.06 104 LEU A O 1
ATOM 879 N N . PRO A 1 105 ? 4.828 -10.555 -15.305 1 95.38 105 PRO A N 1
ATOM 880 C CA . PRO A 1 105 ? 4.512 -11.82 -14.625 1 95.38 105 PRO A CA 1
ATOM 881 C C . PRO A 1 105 ? 5.633 -12.297 -13.703 1 95.38 105 PRO A C 1
ATOM 883 O O . PRO A 1 105 ? 6.742 -11.758 -13.75 1 95.38 105 PRO A O 1
ATOM 886 N N . PHE A 1 106 ? 5.254 -13.211 -12.773 1 95.12 106 PHE A N 1
ATOM 887 C CA . PHE A 1 106 ? 6.293 -13.836 -11.969 1 95.12 106 PHE A CA 1
ATOM 888 C C . PHE A 1 106 ? 7.289 -14.578 -12.852 1 95.12 106 PHE A C 1
ATOM 890 O O . PHE A 1 106 ? 6.949 -15.008 -13.953 1 95.12 106 PHE A O 1
ATOM 897 N N . PRO A 1 107 ? 8.578 -14.664 -12.305 1 91.88 107 PRO A N 1
ATOM 898 C CA . PRO A 1 107 ? 9.562 -15.398 -13.102 1 91.88 107 PRO A CA 1
ATOM 899 C C . PRO A 1 107 ? 9.125 -16.828 -13.398 1 91.88 107 PRO A C 1
ATOM 901 O O . PRO A 1 107 ? 8.539 -17.484 -12.539 1 91.88 107 PRO A O 1
ATOM 904 N N . GLU A 1 108 ? 9.492 -17.266 -14.57 1 83.31 108 GLU A N 1
ATOM 905 C CA . GLU A 1 108 ? 9.133 -18.609 -14.992 1 83.31 108 GLU A CA 1
ATOM 906 C C . GLU A 1 108 ? 9.789 -19.656 -14.102 1 83.31 108 GLU A C 1
ATOM 908 O O . GLU A 1 108 ? 10.938 -19.5 -13.672 1 83.31 108 GLU A O 1
ATOM 913 N N . ASN A 1 109 ? 9.094 -20.703 -13.82 1 78.19 109 ASN A N 1
ATOM 914 C CA . ASN A 1 109 ? 9.562 -21.875 -13.102 1 78.19 109 ASN A CA 1
ATOM 915 C C . ASN A 1 109 ? 9.883 -21.547 -11.648 1 78.19 109 ASN A C 1
ATOM 917 O O . ASN A 1 109 ? 10.633 -22.281 -10.992 1 78.19 109 ASN A O 1
ATOM 921 N N . GLN A 1 110 ? 9.539 -20.375 -11.227 1 86.88 110 GLN A N 1
ATOM 922 C CA . GLN A 1 110 ? 9.617 -20.016 -9.812 1 86.88 110 GLN A CA 1
ATOM 923 C C . GLN A 1 110 ? 8.227 -19.844 -9.211 1 86.88 110 GLN A C 1
ATOM 925 O O . GLN A 1 110 ? 7.703 -18.734 -9.156 1 86.88 110 GLN A O 1
ATOM 930 N N . ASN A 1 111 ? 7.699 -20.922 -8.711 1 91.94 111 ASN A N 1
ATOM 931 C CA . ASN A 1 111 ? 6.312 -20.906 -8.25 1 91.94 111 ASN A CA 1
ATOM 932 C C . ASN A 1 111 ? 6.215 -21.078 -6.738 1 91.94 111 ASN A C 1
ATOM 934 O O . ASN A 1 111 ? 5.125 -21.281 -6.203 1 91.94 111 ASN A O 1
ATOM 938 N N . PHE A 1 112 ? 7.359 -21 -6.082 1 91.56 112 PHE A N 1
ATOM 939 C CA . PHE A 1 112 ? 7.414 -21.391 -4.676 1 91.56 112 PHE A CA 1
ATOM 940 C C . PHE A 1 112 ? 8.273 -20.406 -3.885 1 91.56 112 PHE A C 1
ATOM 942 O O . PHE A 1 112 ? 9.383 -20.062 -4.309 1 91.56 112 PHE A O 1
ATOM 949 N N . ILE A 1 113 ? 7.785 -19.953 -2.746 1 94.25 113 ILE A N 1
ATOM 950 C CA . ILE A 1 113 ? 8.531 -19.094 -1.843 1 94.25 113 ILE A CA 1
ATOM 951 C C . ILE A 1 113 ? 8.359 -19.562 -0.403 1 94.25 113 ILE A C 1
ATOM 953 O O . ILE A 1 113 ? 7.227 -19.688 0.08 1 94.25 113 ILE A O 1
ATOM 957 N N . ALA A 1 114 ? 9.406 -19.875 0.253 1 93.88 114 ALA A N 1
ATOM 958 C CA . ALA A 1 114 ? 9.406 -20.094 1.697 1 93.88 114 ALA A CA 1
ATOM 959 C C . ALA A 1 114 ? 9.852 -18.844 2.445 1 93.88 114 ALA A C 1
ATOM 961 O O . ALA A 1 114 ? 11.031 -18.484 2.432 1 93.88 114 ALA A O 1
ATOM 962 N N . PHE A 1 115 ? 8.984 -18.188 3.131 1 94.88 115 PHE A N 1
ATOM 963 C CA . PHE A 1 115 ? 9.312 -16.953 3.816 1 94.88 115 PHE A CA 1
ATOM 964 C C . PHE A 1 115 ? 9.977 -17.219 5.156 1 94.88 115 PHE A C 1
ATOM 966 O O . PHE A 1 115 ? 9.617 -18.188 5.848 1 94.88 115 PHE A O 1
ATOM 973 N N . SER A 1 116 ? 10.938 -16.391 5.527 1 92.81 116 SER A N 1
ATOM 974 C CA . SER A 1 116 ? 11.477 -16.422 6.887 1 92.81 116 SER A CA 1
ATOM 975 C C . SER A 1 116 ? 10.398 -16.078 7.914 1 92.81 116 SER A C 1
ATOM 977 O O . SER A 1 116 ? 9.344 -15.547 7.559 1 92.81 116 SER A O 1
ATOM 979 N N . LEU A 1 117 ? 10.656 -16.359 9.141 1 92.94 117 LEU A N 1
ATOM 980 C CA . LEU A 1 117 ? 9.695 -16.078 10.203 1 92.94 117 LEU A CA 1
ATOM 981 C C . LEU A 1 117 ? 9.328 -14.602 10.219 1 92.94 117 LEU A C 1
ATOM 983 O O . LEU A 1 117 ? 8.156 -14.25 10.391 1 92.94 117 LEU A O 1
ATOM 987 N N . ARG A 1 118 ? 10.328 -13.781 10.008 1 90.88 118 ARG A N 1
ATOM 988 C CA . ARG A 1 118 ? 10.094 -12.344 9.992 1 90.88 118 ARG A CA 1
ATOM 989 C C . ARG A 1 118 ? 9.219 -11.945 8.805 1 90.88 118 ARG A C 1
ATOM 991 O O . ARG A 1 118 ? 8.289 -11.141 8.953 1 90.88 118 ARG A O 1
ATOM 998 N N . GLU A 1 119 ? 9.492 -12.523 7.727 1 93.62 119 GLU A N 1
ATOM 999 C CA . GLU A 1 119 ? 8.711 -12.227 6.527 1 93.62 119 GLU A CA 1
ATOM 1000 C C . GLU A 1 119 ? 7.289 -12.766 6.648 1 93.62 119 GLU A C 1
ATOM 1002 O O . GLU A 1 119 ? 6.344 -12.164 6.137 1 93.62 119 GLU A O 1
ATOM 1007 N N . GLN A 1 120 ? 7.164 -13.914 7.324 1 97.06 120 GLN A N 1
ATOM 1008 C CA . GLN A 1 120 ? 5.848 -14.523 7.5 1 97.06 120 GLN A CA 1
ATOM 1009 C C . GLN A 1 120 ? 4.895 -13.578 8.219 1 97.06 120 GLN A C 1
ATOM 1011 O O . GLN A 1 120 ? 3.744 -13.414 7.809 1 97.06 120 GLN A O 1
ATOM 1016 N N . ALA A 1 121 ? 5.383 -12.945 9.234 1 96.12 121 ALA A N 1
ATOM 1017 C CA . ALA A 1 121 ? 4.547 -12.016 9.984 1 96.12 121 ALA A CA 1
ATOM 1018 C C . ALA A 1 121 ? 4.051 -10.875 9.094 1 96.12 121 ALA A C 1
ATOM 1020 O O . ALA A 1 121 ? 2.871 -10.523 9.133 1 96.12 121 ALA A O 1
ATOM 1021 N N . ALA A 1 122 ? 4.957 -10.328 8.312 1 96 122 ALA A N 1
ATOM 1022 C CA . ALA A 1 122 ? 4.621 -9.219 7.426 1 96 122 ALA A CA 1
ATOM 1023 C C . ALA A 1 122 ? 3.637 -9.656 6.344 1 96 122 ALA A C 1
ATOM 1025 O O . ALA A 1 122 ? 2.65 -8.969 6.078 1 96 122 ALA A O 1
ATOM 1026 N N . VAL A 1 123 ? 3.869 -10.766 5.75 1 98.19 123 VAL A N 1
ATOM 1027 C CA . VAL A 1 123 ? 3.018 -11.297 4.691 1 98.19 123 VAL A CA 1
ATOM 1028 C C . VAL A 1 123 ? 1.624 -11.586 5.246 1 98.19 123 VAL A C 1
ATOM 1030 O O . VAL A 1 123 ? 0.619 -11.188 4.652 1 98.19 123 VAL A O 1
ATOM 1033 N N . GLU A 1 124 ? 1.588 -12.258 6.375 1 98.06 124 GLU A N 1
ATOM 1034 C CA . GLU A 1 124 ? 0.308 -12.609 6.984 1 98.06 124 GLU A CA 1
ATOM 1035 C C . GLU A 1 124 ? -0.485 -11.359 7.355 1 98.06 124 GLU A C 1
ATOM 1037 O O . GLU A 1 124 ? -1.708 -11.328 7.207 1 98.06 124 GLU A O 1
ATOM 1042 N N . HIS A 1 125 ? 0.232 -10.398 7.805 1 96.94 125 HIS A N 1
ATOM 1043 C CA . HIS A 1 125 ? -0.438 -9.141 8.117 1 96.94 125 HIS A CA 1
ATOM 1044 C C . HIS A 1 125 ? -1.102 -8.547 6.879 1 96.94 125 HIS A C 1
ATOM 1046 O O . HIS A 1 125 ? -2.268 -8.148 6.926 1 96.94 125 HIS A O 1
ATOM 1052 N N . MET A 1 126 ? -0.377 -8.43 5.773 1 98.25 126 MET A N 1
ATOM 1053 C CA . MET A 1 126 ? -0.918 -7.875 4.535 1 98.25 126 MET A CA 1
ATOM 1054 C C . MET A 1 126 ? -2.133 -8.664 4.066 1 98.25 126 MET A C 1
ATOM 1056 O O . MET A 1 126 ? -3.143 -8.086 3.668 1 98.25 126 MET A O 1
ATOM 1060 N N . LEU A 1 127 ? -2.055 -9.984 4.148 1 98.44 127 LEU A N 1
ATOM 1061 C CA . LEU A 1 127 ? -3.143 -10.852 3.711 1 98.44 127 LEU A CA 1
ATOM 1062 C C . LEU A 1 127 ? -4.383 -10.648 4.574 1 98.44 127 LEU A C 1
ATOM 1064 O O . LEU A 1 127 ? -5.496 -10.523 4.051 1 98.44 127 LEU A O 1
ATOM 1068 N N . MET A 1 128 ? -4.188 -10.609 5.867 1 97.31 128 MET A N 1
ATOM 1069 C CA . MET A 1 128 ? -5.312 -10.438 6.781 1 97.31 128 MET A CA 1
ATOM 1070 C C . MET A 1 128 ? -5.953 -9.062 6.602 1 97.31 128 MET A C 1
ATOM 1072 O O . MET A 1 128 ? -7.172 -8.93 6.68 1 97.31 128 MET A O 1
ATOM 1076 N N . GLU A 1 129 ? -5.133 -8.062 6.363 1 97.62 129 GLU A N 1
ATOM 1077 C CA . GLU A 1 129 ? -5.668 -6.727 6.133 1 97.62 129 GLU A CA 1
ATOM 1078 C C . GLU A 1 129 ? -6.473 -6.668 4.836 1 97.62 129 GLU A C 1
ATOM 1080 O O . GLU A 1 129 ? -7.52 -6.02 4.781 1 97.62 129 GLU A O 1
ATOM 1085 N N . MET A 1 130 ? -5.977 -7.293 3.775 1 98.25 130 MET A N 1
ATOM 1086 C CA . MET A 1 130 ? -6.738 -7.352 2.529 1 98.25 130 MET A CA 1
ATOM 1087 C C . MET A 1 130 ? -8.094 -8.008 2.748 1 98.25 130 MET A C 1
ATOM 1089 O O . MET A 1 130 ? -9.117 -7.508 2.277 1 98.25 130 MET A O 1
ATOM 1093 N N . LYS A 1 131 ? -8.062 -9.141 3.449 1 97.31 131 LYS A N 1
ATOM 1094 C CA . LYS A 1 131 ? -9.312 -9.852 3.732 1 97.31 131 LYS A CA 1
ATOM 1095 C C . LYS A 1 131 ? -10.281 -8.961 4.5 1 97.31 131 LYS A C 1
ATOM 1097 O O . LYS A 1 131 ? -11.469 -8.898 4.168 1 97.31 131 LYS A O 1
ATOM 1102 N N . LYS A 1 132 ? -9.766 -8.305 5.484 1 96.88 132 LYS A N 1
ATOM 1103 C CA . LYS A 1 132 ? -10.57 -7.41 6.305 1 96.88 132 LYS A CA 1
ATOM 1104 C C . LYS A 1 132 ? -11.172 -6.289 5.461 1 96.88 132 LYS A C 1
ATOM 1106 O O . LYS A 1 132 ? -12.359 -5.973 5.594 1 96.88 132 LYS A O 1
ATOM 1111 N N . GLU A 1 133 ? -10.375 -5.66 4.598 1 97.25 133 GLU A N 1
ATOM 1112 C CA . GLU A 1 133 ? -10.844 -4.594 3.717 1 97.25 133 GLU A CA 1
ATOM 1113 C C . GLU A 1 133 ? -11.969 -5.082 2.814 1 97.25 133 GLU A C 1
ATOM 1115 O O . GLU A 1 133 ? -12.961 -4.379 2.615 1 97.25 133 GLU A O 1
ATOM 1120 N N . CYS A 1 134 ? -11.766 -6.297 2.279 1 96.38 134 CYS A N 1
ATOM 1121 C CA . CYS A 1 134 ? -12.766 -6.852 1.373 1 96.38 134 CYS A CA 1
ATOM 1122 C C . CYS A 1 134 ? -14.055 -7.176 2.115 1 96.38 134 CYS A C 1
ATOM 1124 O O . CYS A 1 134 ? -15.148 -7.055 1.554 1 96.38 134 CYS A O 1
ATOM 1126 N N . LYS A 1 135 ? -13.953 -7.613 3.334 1 95.75 135 LYS A N 1
ATOM 1127 C CA . LYS A 1 135 ? -15.109 -7.965 4.152 1 95.75 135 LYS A CA 1
ATOM 1128 C C . LYS A 1 135 ? -15.898 -6.719 4.543 1 95.75 135 LYS A C 1
ATOM 1130 O O . LYS A 1 135 ? -17.125 -6.699 4.418 1 95.75 135 LYS A O 1
ATOM 1135 N N . LEU A 1 136 ? -15.227 -5.66 4.957 1 95.25 136 LEU A N 1
ATOM 1136 C CA . LEU A 1 136 ? -15.875 -4.492 5.543 1 95.25 136 LEU A CA 1
ATOM 1137 C C . LEU A 1 136 ? -16.344 -3.521 4.457 1 95.25 136 LEU A C 1
ATOM 1139 O O . LEU A 1 136 ? -17.297 -2.766 4.656 1 95.25 136 LEU A O 1
ATOM 1143 N N . LYS A 1 137 ? -15.586 -3.445 3.318 1 96.19 137 LYS A N 1
ATOM 1144 C CA . LYS A 1 137 ? -15.906 -2.617 2.158 1 96.19 137 LYS A CA 1
ATOM 1145 C C . LYS A 1 137 ? -16.078 -1.153 2.557 1 96.19 137 LYS A C 1
ATOM 1147 O O . LYS A 1 137 ? -17.047 -0.505 2.168 1 96.19 137 LYS A O 1
ATOM 1152 N N . LYS A 1 138 ? -15.164 -0.683 3.426 1 94.94 138 LYS A N 1
ATOM 1153 C CA . LYS A 1 138 ? -15.172 0.734 3.781 1 94.94 138 LYS A CA 1
ATOM 1154 C C . LYS A 1 138 ? -14.828 1.604 2.572 1 94.94 138 LYS A C 1
ATOM 1156 O O . LYS A 1 138 ? -14.414 1.093 1.53 1 94.94 138 LYS A O 1
ATOM 1161 N N . GLU A 1 139 ? -15.008 2.871 2.67 1 95.25 139 GLU A N 1
ATOM 1162 C CA . GLU A 1 139 ? -14.68 3.805 1.597 1 95.25 139 GLU A CA 1
ATOM 1163 C C . GLU A 1 139 ? -13.234 3.643 1.147 1 95.25 139 GLU A C 1
ATOM 1165 O O . GLU A 1 139 ? -12.312 3.658 1.973 1 95.25 139 GLU A O 1
ATOM 1170 N N . GLY A 1 140 ? -13.062 3.404 -0.187 1 96.81 140 GLY A N 1
ATOM 1171 C CA . GLY A 1 140 ? -11.727 3.303 -0.757 1 96.81 140 GLY A CA 1
ATOM 1172 C C . GLY A 1 140 ? -11.102 1.932 -0.574 1 96.81 140 GLY A C 1
ATOM 1173 O O . GLY A 1 140 ? -9.898 1.763 -0.763 1 96.81 140 GLY A O 1
ATOM 1174 N N . HIS A 1 141 ? -11.906 0.897 -0.112 1 97.44 141 HIS A N 1
ATOM 1175 C CA . HIS A 1 141 ? -11.344 -0.414 0.197 1 97.44 141 HIS A CA 1
ATOM 1176 C C . HIS A 1 141 ? -10.625 -1.004 -1.01 1 97.44 141 HIS A C 1
ATOM 1178 O O . HIS A 1 141 ? -9.594 -1.67 -0.86 1 97.44 141 HIS A O 1
ATOM 1184 N N . GLU A 1 142 ? -11.102 -0.755 -2.268 1 97.44 142 GLU A N 1
ATOM 1185 C CA . GLU A 1 142 ? -10.445 -1.284 -3.461 1 97.44 142 GLU A CA 1
ATOM 1186 C C . GLU A 1 142 ? -9.031 -0.719 -3.611 1 97.44 142 GLU A C 1
ATOM 1188 O O . GLU A 1 142 ? -8.094 -1.454 -3.918 1 97.44 142 GLU A O 1
ATOM 1193 N N . ASP A 1 143 ? -8.875 0.576 -3.352 1 98 143 ASP A N 1
ATOM 1194 C CA . ASP A 1 143 ? -7.578 1.243 -3.445 1 98 143 ASP A CA 1
ATOM 1195 C C . ASP A 1 143 ? -6.605 0.707 -2.396 1 98 143 ASP A C 1
ATOM 1197 O O . ASP A 1 143 ? -5.438 0.464 -2.695 1 98 143 ASP A O 1
ATOM 1201 N N . VAL A 1 144 ? -7.152 0.536 -1.194 1 98.44 144 VAL A N 1
ATOM 1202 C CA . VAL A 1 144 ? -6.316 0.045 -0.103 1 98.44 144 VAL A CA 1
ATOM 1203 C C . VAL A 1 144 ? -5.875 -1.387 -0.395 1 98.44 144 VAL A C 1
ATOM 1205 O O . VAL A 1 144 ? -4.711 -1.738 -0.186 1 98.44 144 VAL A O 1
ATOM 1208 N N . VAL A 1 145 ? -6.793 -2.203 -0.905 1 98.5 145 VAL A N 1
ATOM 1209 C CA . VAL A 1 145 ? -6.457 -3.576 -1.265 1 98.5 145 VAL A CA 1
ATOM 1210 C C . VAL A 1 145 ? -5.395 -3.58 -2.361 1 98.5 145 VAL A C 1
ATOM 1212 O O . VAL A 1 145 ? -4.438 -4.355 -2.305 1 98.5 145 VAL A O 1
ATOM 1215 N N . ARG A 1 146 ? -5.516 -2.738 -3.395 1 98.44 146 ARG A N 1
ATOM 1216 C CA . ARG A 1 146 ? -4.508 -2.627 -4.445 1 98.44 146 ARG A CA 1
ATOM 1217 C C . ARG A 1 146 ? -3.145 -2.271 -3.859 1 98.44 146 ARG A C 1
ATOM 1219 O O . ARG A 1 146 ? -2.125 -2.83 -4.266 1 98.44 146 ARG A O 1
ATOM 1226 N N . ALA A 1 147 ? -3.15 -1.346 -2.926 1 98.62 147 ALA A N 1
ATOM 1227 C CA . ALA A 1 147 ? -1.897 -0.921 -2.307 1 98.62 147 ALA A CA 1
ATOM 1228 C C . ALA A 1 147 ? -1.258 -2.064 -1.522 1 98.62 147 ALA A C 1
ATOM 1230 O O . ALA A 1 147 ? -0.04 -2.252 -1.57 1 98.62 147 ALA A O 1
ATOM 1231 N N . LEU A 1 148 ? -2.082 -2.795 -0.753 1 98.75 148 LEU A N 1
ATOM 1232 C CA . LEU A 1 148 ? -1.601 -3.941 0.007 1 98.75 148 LEU A CA 1
ATOM 1233 C C . LEU A 1 148 ? -1.057 -5.02 -0.924 1 98.75 148 LEU A C 1
ATOM 1235 O O . LEU A 1 148 ? 0.001 -5.598 -0.662 1 98.75 148 LEU A O 1
ATOM 1239 N N . LEU A 1 149 ? -1.78 -5.27 -2.02 1 98.75 149 LEU A N 1
ATOM 1240 C CA . LEU A 1 149 ? -1.324 -6.238 -3.01 1 98.75 149 LEU A CA 1
ATOM 1241 C C . LEU A 1 149 ? 0 -5.805 -3.629 1 98.75 149 LEU A C 1
ATOM 1243 O O . LEU A 1 149 ? 0.903 -6.625 -3.814 1 98.75 149 LEU A O 1
ATOM 1247 N N . PHE A 1 150 ? 0.089 -4.559 -3.928 1 98.69 150 PHE A N 1
ATOM 1248 C CA . PHE A 1 150 ? 1.306 -3.988 -4.492 1 98.69 150 PHE A CA 1
ATOM 1249 C C . PHE A 1 150 ? 2.49 -4.207 -3.557 1 98.69 150 PHE A C 1
ATOM 1251 O O . PHE A 1 150 ? 3.568 -4.609 -3.996 1 98.69 150 PHE A O 1
ATOM 1258 N N . GLN A 1 151 ? 2.305 -3.979 -2.285 1 98.56 151 GLN A N 1
ATOM 1259 C CA . GLN A 1 151 ? 3.328 -4.242 -1.28 1 98.56 151 GLN A CA 1
ATOM 1260 C C . GLN A 1 151 ? 3.705 -5.719 -1.252 1 98.56 151 GLN A C 1
ATOM 1262 O O . GLN A 1 151 ? 4.887 -6.066 -1.17 1 98.56 151 GLN A O 1
ATOM 1267 N N . LEU A 1 152 ? 2.723 -6.555 -1.278 1 98.69 152 LEU A N 1
ATOM 1268 C CA . LEU A 1 152 ? 2.955 -7.996 -1.275 1 98.69 152 LEU A CA 1
ATOM 1269 C C . LEU A 1 152 ? 3.793 -8.414 -2.479 1 98.69 152 LEU A C 1
ATOM 1271 O O . LEU A 1 152 ? 4.703 -9.234 -2.352 1 98.69 152 LEU A O 1
ATOM 1275 N N . LEU A 1 153 ? 3.469 -7.855 -3.66 1 98.62 153 LEU A N 1
ATOM 1276 C CA . LEU A 1 153 ? 4.203 -8.188 -4.879 1 98.62 153 LEU A CA 1
ATOM 1277 C C . LEU A 1 153 ? 5.676 -7.809 -4.742 1 98.62 153 LEU A C 1
ATOM 1279 O O . LEU A 1 153 ? 6.551 -8.516 -5.242 1 98.62 153 LEU A O 1
ATOM 1283 N N . PHE A 1 154 ? 5.992 -6.707 -4.051 1 98.12 154 PHE A N 1
ATOM 1284 C CA . PHE A 1 154 ? 7.383 -6.336 -3.824 1 98.12 154 PHE A CA 1
ATOM 1285 C C . PHE A 1 154 ? 8.055 -7.324 -2.875 1 98.12 154 PHE A C 1
ATOM 1287 O O . PHE A 1 154 ? 9.234 -7.637 -3.035 1 98.12 154 PHE A O 1
ATOM 1294 N N . THR A 1 155 ? 7.312 -7.738 -1.819 1 97.31 155 THR A N 1
ATOM 1295 C CA . THR A 1 155 ? 7.848 -8.75 -0.914 1 97.31 155 THR A CA 1
ATOM 1296 C C . THR A 1 155 ? 8.219 -10.016 -1.676 1 97.31 155 THR A C 1
ATOM 1298 O O . THR A 1 155 ? 9.289 -10.586 -1.459 1 97.31 155 THR A O 1
ATOM 1301 N N . ILE A 1 156 ? 7.348 -10.422 -2.609 1 97.06 156 ILE A N 1
ATOM 1302 C CA . ILE A 1 156 ? 7.582 -11.594 -3.449 1 97.06 156 ILE A CA 1
ATOM 1303 C C . ILE A 1 156 ? 8.805 -11.359 -4.332 1 97.06 156 ILE A C 1
ATOM 1305 O O . ILE A 1 156 ? 9.703 -12.203 -4.402 1 97.06 156 ILE A O 1
ATOM 1309 N N . TYR A 1 157 ? 8.859 -10.219 -4.957 1 96.81 157 TYR A N 1
ATOM 1310 C CA . TYR A 1 157 ? 9.961 -9.844 -5.84 1 96.81 157 TYR A CA 1
ATOM 1311 C C . TYR A 1 157 ? 11.297 -9.945 -5.117 1 96.81 157 TYR A C 1
ATOM 1313 O O . TYR A 1 157 ? 12.242 -10.547 -5.629 1 96.81 157 TYR A O 1
ATOM 1321 N N . ARG A 1 158 ? 11.32 -9.344 -3.918 1 95.88 158 ARG A N 1
ATOM 1322 C CA . ARG A 1 158 ? 12.547 -9.32 -3.133 1 95.88 158 ARG A CA 1
ATOM 1323 C C . ARG A 1 158 ? 12.961 -10.727 -2.717 1 95.88 158 ARG A C 1
ATOM 1325 O O . ARG A 1 158 ? 14.148 -11.055 -2.705 1 95.88 158 ARG A O 1
ATOM 1332 N N . SER A 1 159 ? 11.984 -11.531 -2.32 1 93.62 159 SER A N 1
ATOM 1333 C CA . SER A 1 159 ? 12.258 -12.898 -1.892 1 93.62 159 SER A CA 1
ATOM 1334 C C . SER A 1 159 ? 12.805 -13.742 -3.041 1 93.62 159 SER A C 1
ATOM 1336 O O . SER A 1 159 ? 13.719 -14.539 -2.85 1 93.62 159 SER A O 1
ATOM 1338 N N . LEU A 1 160 ? 12.234 -13.586 -4.234 1 91.12 160 LEU A N 1
ATOM 1339 C CA . LEU A 1 160 ? 12.68 -14.336 -5.402 1 91.12 160 LEU A CA 1
ATOM 1340 C C . LEU A 1 160 ? 14.07 -13.891 -5.848 1 91.12 160 LEU A C 1
ATOM 1342 O O . LEU A 1 160 ? 14.883 -14.711 -6.273 1 91.12 160 LEU A O 1
ATOM 1346 N N . ALA A 1 161 ? 14.328 -12.602 -5.73 1 86.88 161 ALA A N 1
ATOM 1347 C CA . ALA A 1 161 ? 15.625 -12.055 -6.121 1 86.88 161 ALA A CA 1
ATOM 1348 C C . ALA A 1 161 ? 16.719 -12.5 -5.16 1 86.88 161 ALA A C 1
ATOM 1350 O O . ALA A 1 161 ? 17.875 -12.656 -5.555 1 86.88 161 ALA A O 1
ATOM 1351 N N . GLY A 1 162 ? 16.484 -12.492 -3.867 1 78.12 162 GLY A N 1
ATOM 1352 C CA . GLY A 1 162 ? 17.453 -12.859 -2.859 1 78.12 162 GLY A CA 1
ATOM 1353 C C . GLY A 1 162 ? 17.781 -14.336 -2.852 1 78.12 162 GLY A C 1
ATOM 1354 O O . GLY A 1 162 ? 18.609 -14.789 -2.057 1 78.12 162 GLY A O 1
ATOM 1355 N N . GLY A 1 163 ? 17.359 -15.117 -3.824 1 66.12 163 GLY A N 1
ATOM 1356 C CA . GLY A 1 163 ? 17.734 -16.516 -3.955 1 66.12 163 GLY A CA 1
ATOM 1357 C C . GLY A 1 163 ? 16.906 -17.438 -3.076 1 66.12 163 GLY A C 1
ATOM 1358 O O . GLY A 1 163 ? 17.344 -18.547 -2.744 1 66.12 163 GLY A O 1
ATOM 1359 N N . GLY A 1 164 ? 16.094 -16.922 -2.391 1 56.16 164 GLY A N 1
ATOM 1360 C CA . GLY A 1 164 ? 15.328 -17.859 -1.579 1 56.16 164 GLY A CA 1
ATOM 1361 C C . GLY A 1 164 ? 14.812 -19.047 -2.367 1 56.16 164 GLY A C 1
ATOM 1362 O O . GLY A 1 164 ? 13.695 -19.016 -2.891 1 56.16 164 GLY A O 1
ATOM 1363 N N . ARG A 1 165 ? 15.797 -19.547 -3.234 1 54.09 165 ARG A N 1
ATOM 1364 C CA . ARG A 1 165 ? 15.477 -20.766 -3.98 1 54.09 165 ARG A CA 1
ATOM 1365 C C . ARG A 1 165 ? 15 -21.875 -3.047 1 54.09 165 ARG A C 1
ATOM 1367 O O . ARG A 1 165 ? 15.734 -22.312 -2.162 1 54.09 165 ARG A O 1
ATOM 1374 N N . ASN A 1 166 ? 13.883 -21.719 -2.49 1 53.53 166 ASN A N 1
ATOM 1375 C CA . ASN A 1 166 ? 13.508 -22.891 -1.711 1 53.53 166 ASN A CA 1
ATOM 1376 C C . ASN A 1 166 ? 13.461 -24.141 -2.576 1 53.53 166 ASN A C 1
ATOM 1378 O O . ASN A 1 166 ? 12.742 -24.188 -3.578 1 53.53 166 ASN A O 1
ATOM 1382 N N . GLN A 1 167 ? 14.57 -24.719 -2.592 1 51.94 167 GLN A N 1
ATOM 1383 C CA . GLN A 1 167 ? 14.57 -26.062 -3.166 1 51.94 167 GLN A CA 1
ATOM 1384 C C . GLN A 1 167 ? 13.312 -26.828 -2.764 1 51.94 167 GLN A C 1
ATOM 1386 O O . GLN A 1 167 ? 13.023 -26.984 -1.575 1 51.94 167 GLN A O 1
ATOM 1391 N N . THR A 1 168 ? 12.336 -26.734 -3.574 1 54.84 168 THR A N 1
ATOM 1392 C CA . THR A 1 168 ? 11.242 -27.688 -3.402 1 54.84 168 THR A CA 1
ATOM 1393 C C . THR A 1 168 ? 11.773 -29.109 -3.303 1 54.84 168 THR A C 1
ATOM 1395 O O . THR A 1 168 ? 12.578 -29.547 -4.133 1 54.84 168 THR A O 1
ATOM 1398 N N . ARG A 1 169 ? 12.203 -29.531 -2.111 1 56.56 169 ARG A N 1
ATOM 1399 C CA . ARG A 1 169 ? 12.547 -30.953 -2.088 1 56.56 169 ARG A CA 1
ATOM 1400 C C . ARG A 1 169 ? 11.312 -31.828 -2.256 1 56.56 169 ARG A C 1
ATOM 1402 O O . ARG A 1 169 ? 10.359 -31.703 -1.483 1 56.56 169 ARG A O 1
ATOM 1409 N N . PRO A 1 170 ? 11.266 -32.406 -3.477 1 59.44 170 PRO A N 1
ATOM 1410 C CA . PRO A 1 170 ? 10.195 -33.406 -3.486 1 59.44 170 PRO A CA 1
ATOM 1411 C C . PRO A 1 170 ? 10.188 -34.281 -2.236 1 59.44 170 PRO A C 1
ATOM 1413 O O . PRO A 1 170 ? 11.25 -34.688 -1.754 1 59.44 170 PRO A O 1
ATOM 1416 N N . LEU A 1 171 ? 9.078 -34.25 -1.482 1 61.25 171 LEU A N 1
ATOM 1417 C CA . LEU A 1 171 ? 8.984 -35 -0.243 1 61.25 171 LEU A CA 1
ATOM 1418 C C . LEU A 1 171 ? 9.18 -36.5 -0.506 1 61.25 171 LEU A C 1
ATOM 1420 O O . LEU A 1 171 ? 9.727 -37.219 0.339 1 61.25 171 LEU A O 1
ATOM 1424 N N . HIS A 1 172 ? 8.773 -36.906 -1.731 1 71.69 172 HIS A N 1
ATOM 1425 C CA . HIS A 1 172 ? 8.766 -38.344 -2.004 1 71.69 172 HIS A CA 1
ATOM 1426 C C . HIS A 1 172 ? 9.516 -38.688 -3.291 1 71.69 172 HIS A C 1
ATOM 1428 O O . HIS A 1 172 ? 9.438 -37.906 -4.262 1 71.69 172 HIS A O 1
ATOM 1434 N N . PRO A 1 173 ? 10.328 -39.625 -3.262 1 76.12 173 PRO A N 1
ATOM 1435 C CA . PRO A 1 173 ? 11.039 -40.062 -4.473 1 76.12 173 PRO A CA 1
ATOM 1436 C C . PRO A 1 173 ? 10.117 -40.125 -5.695 1 76.12 173 PRO A C 1
ATOM 1438 O O . PRO A 1 173 ? 10.547 -39.812 -6.809 1 76.12 173 PRO A O 1
ATOM 1441 N N . MET A 1 174 ? 8.922 -40.469 -5.438 1 81.06 174 MET A N 1
ATOM 1442 C CA . MET A 1 174 ? 7.957 -40.594 -6.527 1 81.06 174 MET A CA 1
ATOM 1443 C C . MET A 1 174 ? 7.641 -39.25 -7.148 1 81.06 174 MET A C 1
ATOM 1445 O O . MET A 1 174 ? 7.438 -39.156 -8.359 1 81.06 174 MET A O 1
ATOM 1449 N N . ASP A 1 175 ? 7.727 -38.25 -6.391 1 83.81 175 ASP A N 1
ATOM 1450 C CA . ASP A 1 175 ? 7.461 -36.906 -6.887 1 83.81 175 ASP A CA 1
ATOM 1451 C C . ASP A 1 1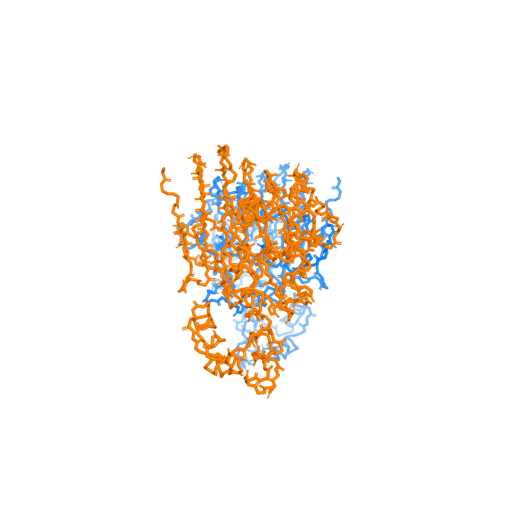75 ? 8.547 -36.438 -7.859 1 83.81 175 ASP A C 1
ATOM 1453 O O . ASP A 1 175 ? 8.25 -35.812 -8.875 1 83.81 175 ASP A O 1
ATOM 1457 N N . GLU A 1 176 ? 9.664 -36.875 -7.516 1 85.75 176 GLU A N 1
ATOM 1458 C CA . GLU A 1 176 ? 10.781 -36.531 -8.391 1 85.75 176 GLU A CA 1
ATOM 1459 C C . GLU A 1 176 ? 10.664 -37.25 -9.734 1 85.75 176 GLU A C 1
ATOM 1461 O O . GLU A 1 176 ? 10.922 -36.625 -10.789 1 85.75 176 GLU A O 1
ATOM 1466 N N . LYS A 1 177 ? 10.344 -38.469 -9.609 1 88.25 177 LYS A N 1
ATOM 1467 C CA . LYS A 1 177 ? 10.195 -39.25 -10.828 1 88.25 177 LYS A CA 1
ATOM 1468 C C . LYS A 1 177 ? 9.086 -38.719 -11.719 1 88.25 177 LYS A C 1
ATOM 1470 O O . LYS A 1 177 ? 9.25 -38.594 -12.938 1 88.25 177 LYS A O 1
ATOM 1475 N N . ILE A 1 178 ? 8.055 -38.375 -11.117 1 89.38 178 ILE A N 1
ATOM 1476 C CA . ILE A 1 178 ? 6.918 -37.844 -11.859 1 89.38 178 ILE A CA 1
ATOM 1477 C C . ILE A 1 178 ? 7.293 -36.469 -12.469 1 89.38 178 ILE A C 1
ATOM 1479 O O . ILE A 1 178 ? 6.922 -36.188 -13.609 1 89.38 178 ILE A O 1
ATOM 1483 N N . SER A 1 179 ? 8.031 -35.719 -11.758 1 89.62 179 SER A N 1
ATOM 1484 C CA . SER A 1 179 ? 8.508 -34.438 -12.297 1 89.62 179 SER A CA 1
ATOM 1485 C C . SER A 1 179 ? 9.406 -34.656 -13.516 1 89.62 179 SER A C 1
ATOM 1487 O O . SER A 1 179 ? 9.328 -33.906 -14.492 1 89.62 179 SER A O 1
ATOM 1489 N N . GLU A 1 180 ? 10.219 -35.656 -13.406 1 91.25 180 GLU A N 1
ATOM 1490 C CA . GLU A 1 180 ? 11.078 -36 -14.531 1 91.25 180 GLU A CA 1
ATOM 1491 C C . GLU A 1 180 ? 10.25 -36.375 -15.758 1 91.25 180 GLU A C 1
ATOM 1493 O O . GLU A 1 180 ? 10.562 -35.938 -16.875 1 91.25 180 GLU A O 1
ATOM 1498 N N . ILE A 1 181 ? 9.281 -37.125 -15.508 1 93.56 181 ILE A N 1
ATOM 1499 C CA . ILE A 1 181 ? 8.414 -37.594 -16.594 1 93.56 181 ILE A CA 1
ATOM 1500 C C . ILE A 1 181 ? 7.664 -36.406 -17.188 1 93.56 181 ILE A C 1
ATOM 1502 O O . ILE A 1 181 ? 7.605 -36.25 -18.406 1 93.56 181 ILE A O 1
ATOM 1506 N N . ALA A 1 182 ? 7.152 -35.594 -16.312 1 92.38 182 ALA A N 1
ATOM 1507 C CA . ALA A 1 182 ? 6.441 -34.406 -16.766 1 92.38 182 ALA A CA 1
ATOM 1508 C C . ALA A 1 182 ? 7.359 -33.5 -17.578 1 92.38 182 ALA A C 1
ATOM 1510 O O . ALA A 1 182 ? 6.949 -32.938 -18.594 1 92.38 182 ALA A O 1
ATOM 1511 N N . SER A 1 183 ? 8.547 -33.375 -17.156 1 92.31 183 SER A N 1
ATOM 1512 C CA . SER A 1 183 ? 9.539 -32.562 -17.859 1 92.31 183 SER A CA 1
ATOM 1513 C C . SER A 1 183 ? 9.828 -33.125 -19.25 1 92.31 183 SER A C 1
ATOM 1515 O O . SER A 1 183 ? 9.93 -32.375 -20.219 1 92.31 183 SER A O 1
ATOM 1517 N N . TYR A 1 184 ? 10.023 -34.375 -19.25 1 93.94 184 TYR A N 1
ATOM 1518 C CA . TYR A 1 184 ? 10.242 -35.031 -20.531 1 93.94 184 TYR A CA 1
ATOM 1519 C C . TYR A 1 184 ? 9.094 -34.781 -21.484 1 93.94 184 TYR A C 1
ATOM 1521 O O . TYR A 1 184 ? 9.312 -34.438 -22.656 1 93.94 184 TYR A O 1
ATOM 1529 N N . ILE A 1 185 ? 7.895 -34.906 -20.984 1 93.75 185 ILE A N 1
ATOM 1530 C CA . ILE A 1 185 ? 6.703 -34.688 -21.797 1 93.75 185 ILE A CA 1
ATOM 1531 C C . ILE A 1 185 ? 6.707 -33.25 -22.344 1 93.75 185 ILE A C 1
ATOM 1533 O O . ILE A 1 185 ? 6.422 -33.031 -23.516 1 93.75 185 ILE A O 1
ATOM 1537 N N . ASN A 1 186 ? 7.043 -32.344 -21.516 1 91.69 186 ASN A N 1
ATOM 1538 C CA . ASN A 1 186 ? 7.078 -30.953 -21.891 1 91.69 186 ASN A CA 1
ATOM 1539 C C . ASN A 1 186 ? 8.094 -30.688 -23 1 91.69 186 ASN A C 1
ATOM 1541 O O . ASN A 1 186 ? 7.844 -29.891 -23.906 1 91.69 186 ASN A O 1
ATOM 1545 N N . CYS A 1 187 ? 9.18 -31.375 -22.969 1 92.25 187 CYS A N 1
ATOM 1546 C CA . CYS A 1 187 ? 10.258 -31.156 -23.922 1 92.25 187 CYS A CA 1
ATOM 1547 C C . CYS A 1 187 ? 9.992 -31.906 -25.219 1 92.25 187 CYS A C 1
ATOM 1549 O O . CYS A 1 187 ? 10.492 -31.516 -26.281 1 92.25 187 CYS A O 1
ATOM 1551 N N . SER A 1 188 ? 9.211 -32.938 -25.109 1 94.12 188 SER A N 1
ATOM 1552 C CA . SER A 1 188 ? 9.031 -33.812 -26.25 1 94.12 188 SER A CA 1
ATOM 1553 C C . SER A 1 188 ? 7.562 -33.906 -26.656 1 94.12 188 SER A C 1
ATOM 1555 O O . SER A 1 188 ? 7.113 -34.938 -27.172 1 94.12 188 SER A O 1
ATOM 1557 N N . PHE A 1 189 ? 6.836 -32.875 -26.422 1 92.38 189 PHE A N 1
ATOM 1558 C CA . PHE A 1 189 ? 5.383 -32.906 -26.547 1 92.38 189 PHE A CA 1
ATOM 1559 C C . PHE A 1 189 ? 4.969 -33.219 -27.984 1 92.38 189 PHE A C 1
ATOM 1561 O O . PHE A 1 189 ? 3.832 -33.594 -28.234 1 92.38 189 PHE A O 1
ATOM 1568 N N . GLN A 1 190 ? 5.797 -33.031 -28.922 1 93.44 190 GLN A N 1
ATOM 1569 C CA . GLN A 1 190 ? 5.488 -33.219 -30.328 1 93.44 190 GLN A CA 1
ATOM 1570 C C . GLN A 1 190 ? 5.484 -34.719 -30.703 1 93.44 190 GLN A C 1
ATOM 1572 O O . GLN A 1 190 ? 4.887 -35.094 -31.703 1 93.44 190 GLN A O 1
ATOM 1577 N N . GLU A 1 191 ? 6.148 -35.469 -30 1 92.5 191 GLU A N 1
ATOM 1578 C CA . GLU A 1 191 ? 6.312 -36.875 -30.312 1 92.5 191 GLU A CA 1
ATOM 1579 C C . GLU A 1 191 ? 5.07 -37.656 -29.906 1 92.5 191 GLU A C 1
ATOM 1581 O O . GLU A 1 191 ? 4.266 -37.219 -29.094 1 92.5 191 GLU A O 1
ATOM 1586 N N . THR A 1 192 ? 4.918 -38.75 -30.656 1 91.19 192 THR A N 1
ATOM 1587 C CA . THR A 1 192 ? 3.867 -39.688 -30.219 1 91.19 192 THR A CA 1
ATOM 1588 C C . THR A 1 192 ? 4.227 -40.312 -28.875 1 91.19 192 THR A C 1
ATOM 1590 O O . THR A 1 192 ? 5.293 -40.938 -28.734 1 91.19 192 THR A O 1
ATOM 1593 N N . MET A 1 193 ? 3.41 -40.062 -27.906 1 91.94 193 MET A N 1
ATOM 1594 C CA . MET A 1 193 ? 3.641 -40.594 -26.562 1 91.94 193 MET A CA 1
ATOM 1595 C C . MET A 1 193 ? 2.451 -41.438 -26.094 1 91.94 193 MET A C 1
ATOM 1597 O O . MET A 1 193 ? 1.306 -40.969 -26.188 1 91.94 193 MET A O 1
ATOM 1601 N N . THR A 1 194 ? 2.764 -42.656 -25.781 1 92.44 194 THR A N 1
ATOM 1602 C CA . THR A 1 194 ? 1.763 -43.531 -25.188 1 92.44 194 THR A CA 1
ATOM 1603 C C . THR A 1 194 ? 2.137 -43.906 -23.75 1 92.44 194 THR A C 1
ATOM 1605 O O . THR A 1 194 ? 3.283 -43.688 -23.344 1 92.44 194 THR A O 1
ATOM 1608 N N . LEU A 1 195 ? 1.111 -44.312 -23 1 95.19 195 LEU A N 1
ATOM 1609 C CA . LEU A 1 195 ? 1.351 -44.75 -21.641 1 95.19 195 LEU A CA 1
ATOM 1610 C C . LEU A 1 195 ? 2.418 -45.844 -21.594 1 95.19 195 LEU A C 1
ATOM 1612 O O . LEU A 1 195 ? 3.355 -45.781 -20.797 1 95.19 195 LEU A O 1
ATOM 1616 N N . ASP A 1 196 ? 2.277 -46.781 -22.547 1 95 196 ASP A N 1
ATOM 1617 C CA . ASP A 1 196 ? 3.213 -47.906 -22.609 1 95 196 ASP A CA 1
ATOM 1618 C C . ASP A 1 196 ? 4.613 -47.438 -22.984 1 95 196 ASP A C 1
ATOM 1620 O O . ASP A 1 196 ? 5.605 -47.875 -22.406 1 95 196 ASP A O 1
ATOM 1624 N N . GLY A 1 197 ? 4.645 -46.625 -23.938 1 94 197 GLY A N 1
ATOM 1625 C CA . GLY A 1 197 ? 5.922 -46.094 -24.375 1 94 197 GLY A CA 1
ATOM 1626 C C . GLY A 1 197 ? 6.656 -45.312 -23.297 1 94 197 GLY A C 1
ATOM 1627 O O . GLY A 1 197 ? 7.848 -45.531 -23.078 1 94 197 GLY A O 1
ATOM 1628 N N . LEU A 1 198 ? 5.949 -44.438 -22.625 1 94.88 198 LEU A N 1
ATOM 1629 C CA . LEU A 1 198 ? 6.543 -43.656 -21.547 1 94.88 198 LEU A CA 1
ATOM 1630 C C . LEU A 1 198 ? 6.945 -44.531 -20.375 1 94.88 198 LEU A C 1
ATOM 1632 O O . LEU A 1 198 ? 8.016 -44.344 -19.797 1 94.88 198 LEU A O 1
ATOM 1636 N N . ALA A 1 199 ? 6.051 -45.438 -20.016 1 95.31 199 ALA A N 1
ATOM 1637 C CA . ALA A 1 199 ? 6.359 -46.375 -18.953 1 95.31 199 ALA A CA 1
ATOM 1638 C C . ALA A 1 199 ? 7.652 -47.125 -19.234 1 95.31 199 ALA A C 1
ATOM 1640 O O . ALA A 1 199 ? 8.5 -47.281 -18.344 1 95.31 199 ALA A O 1
ATOM 1641 N N . GLY A 1 200 ? 7.797 -47.625 -20.453 1 94.12 200 GLY A N 1
ATOM 1642 C CA . GLY A 1 200 ? 9.016 -48.312 -20.859 1 94.12 200 GLY A CA 1
ATOM 1643 C C . GLY A 1 200 ? 10.25 -47.438 -20.766 1 94.12 200 GLY A C 1
ATOM 1644 O O . GLY A 1 200 ? 11.289 -47.844 -20.25 1 94.12 200 GLY A O 1
ATOM 1645 N N . GLN A 1 201 ? 10.109 -46.25 -21.234 1 92.94 201 GLN A N 1
ATOM 1646 C CA . GLN A 1 201 ? 11.211 -45.312 -21.25 1 92.94 201 GLN A CA 1
ATOM 1647 C C . GLN A 1 201 ? 11.711 -45 -19.844 1 92.94 201 GLN A C 1
ATOM 1649 O O . GLN A 1 201 ? 12.906 -44.812 -19.625 1 92.94 201 GLN A O 1
ATOM 1654 N N . PHE A 1 202 ? 10.836 -45 -18.891 1 94.06 202 PHE A N 1
ATOM 1655 C CA . PHE A 1 202 ? 11.211 -44.594 -17.531 1 94.06 202 PHE A CA 1
ATOM 1656 C C . PHE A 1 202 ? 11.25 -45.844 -16.625 1 94.06 202 PHE A C 1
ATOM 1658 O O . PHE A 1 202 ? 11.32 -45.688 -15.398 1 94.06 202 PHE A O 1
ATOM 1665 N N . TYR A 1 203 ? 11.133 -47.031 -17.141 1 93.19 203 TYR A N 1
ATOM 1666 C CA . TYR A 1 203 ? 11.336 -48.312 -16.484 1 93.19 203 TYR A CA 1
ATOM 1667 C C . TYR A 1 203 ? 10.336 -48.531 -15.359 1 93.19 203 TYR A C 1
ATOM 1669 O O . TYR A 1 203 ? 10.711 -48.906 -14.25 1 93.19 203 TYR A O 1
ATOM 1677 N N . ILE A 1 204 ? 9.062 -48.219 -15.648 1 92.75 204 ILE A N 1
ATOM 1678 C CA . ILE A 1 204 ? 7.984 -48.469 -14.703 1 92.75 204 ILE A CA 1
ATOM 1679 C C . ILE A 1 204 ? 6.797 -49.094 -15.438 1 92.75 204 ILE A C 1
ATOM 1681 O O . ILE A 1 204 ? 6.742 -49.094 -16.672 1 92.75 204 ILE A O 1
ATOM 1685 N N . SER A 1 205 ? 5.945 -49.781 -14.703 1 94.88 205 SER A N 1
ATOM 1686 C CA . SER A 1 205 ? 4.793 -50.406 -15.352 1 94.88 205 SER A CA 1
ATOM 1687 C C . SER A 1 205 ? 3.768 -49.375 -15.773 1 94.88 205 SER A C 1
ATOM 1689 O O . SER A 1 205 ? 3.637 -48.312 -15.133 1 94.88 205 SER A O 1
ATOM 1691 N N . PRO A 1 206 ? 3.098 -49.625 -16.875 1 95.94 206 PRO A N 1
ATOM 1692 C CA . PRO A 1 206 ? 2.066 -48.688 -17.312 1 95.94 206 PRO A CA 1
ATOM 1693 C C . PRO A 1 206 ? 0.996 -48.438 -16.266 1 95.94 206 PRO A C 1
ATOM 1695 O O . PRO A 1 206 ? 0.567 -47.281 -16.062 1 95.94 206 PRO A O 1
ATOM 1698 N N . SER A 1 207 ? 0.606 -49.5 -15.602 1 95.94 207 SER A N 1
ATOM 1699 C CA . SER A 1 207 ? -0.411 -49.344 -14.57 1 95.94 207 SER A CA 1
ATOM 1700 C C . SER A 1 207 ? 0.074 -48.469 -13.43 1 95.94 207 SER A C 1
ATOM 1702 O O . SER A 1 207 ? -0.679 -47.625 -12.922 1 95.94 207 SER A O 1
ATOM 1704 N N . TYR A 1 208 ? 1.232 -48.656 -13.078 1 93.88 208 TYR A N 1
ATOM 1705 C CA . TYR A 1 208 ? 1.83 -47.875 -12.023 1 93.88 208 TYR A CA 1
ATOM 1706 C C . TYR A 1 208 ? 1.969 -46.406 -12.453 1 93.88 208 TYR A C 1
ATOM 1708 O O . TYR A 1 208 ? 1.607 -45.5 -11.703 1 93.88 208 TYR A O 1
ATOM 1716 N N . LEU A 1 209 ? 2.482 -46.156 -13.609 1 94.69 209 LEU A N 1
ATOM 1717 C CA . LEU A 1 209 ? 2.631 -44.812 -14.117 1 94.69 209 LEU A CA 1
ATOM 1718 C C . LEU A 1 209 ? 1.286 -44.094 -14.148 1 94.69 209 LEU A C 1
ATOM 1720 O O . LEU A 1 209 ? 1.17 -42.969 -13.672 1 94.69 209 LEU A O 1
ATOM 1724 N N . SER A 1 210 ? 0.326 -44.75 -14.703 1 94.88 210 SER A N 1
ATOM 1725 C CA . SER A 1 210 ? -1.006 -44.156 -14.797 1 94.88 210 SER A CA 1
ATOM 1726 C C . SER A 1 210 ? -1.532 -43.75 -13.422 1 94.88 210 SER A C 1
ATOM 1728 O O . SER A 1 210 ? -1.985 -42.625 -13.227 1 94.88 210 SER A O 1
ATOM 1730 N N . ARG A 1 211 ? -1.396 -44.594 -12.492 1 93 211 ARG A N 1
ATOM 1731 C CA . ARG A 1 211 ? -1.923 -44.375 -11.148 1 93 211 ARG A CA 1
ATOM 1732 C C . ARG A 1 211 ? -1.151 -43.281 -10.43 1 93 211 ARG A C 1
ATOM 1734 O O . ARG A 1 211 ? -1.75 -42.375 -9.883 1 93 211 ARG A O 1
ATOM 1741 N N . VAL A 1 212 ? 0.109 -43.375 -10.43 1 90.38 212 VAL A N 1
ATOM 1742 C CA . VAL A 1 212 ? 0.953 -42.469 -9.656 1 90.38 212 VAL A CA 1
ATOM 1743 C C . VAL A 1 212 ? 0.925 -41.094 -10.289 1 90.38 212 VAL A C 1
ATOM 1745 O O . VAL A 1 212 ? 0.95 -40.094 -9.586 1 90.38 212 VAL A O 1
ATOM 1748 N N . PHE A 1 213 ? 0.932 -41.062 -11.602 1 91.62 213 PHE A N 1
ATOM 1749 C CA . PHE A 1 213 ? 0.868 -39.781 -12.281 1 91.62 213 PHE A CA 1
ATOM 1750 C C . PHE A 1 213 ? -0.389 -39.031 -11.883 1 91.62 213 PHE A C 1
ATOM 1752 O O . PHE A 1 213 ? -0.322 -37.844 -11.539 1 91.62 213 PHE A O 1
ATOM 1759 N N . LYS A 1 214 ? -1.456 -39.719 -11.914 1 90.44 214 LYS A N 1
ATOM 1760 C CA . LYS A 1 214 ? -2.721 -39.094 -11.516 1 90.44 214 LYS A CA 1
ATOM 1761 C C . LYS A 1 214 ? -2.701 -38.719 -10.039 1 90.44 214 LYS A C 1
ATOM 1763 O O . LYS A 1 214 ? -3.156 -37.625 -9.672 1 90.44 214 LYS A O 1
ATOM 1768 N N . LYS A 1 215 ? -2.182 -39.531 -9.266 1 86.06 215 LYS A N 1
ATOM 1769 C CA . LYS A 1 215 ? -2.125 -39.281 -7.828 1 86.06 215 LYS A CA 1
ATOM 1770 C C . LYS A 1 215 ? -1.289 -38.062 -7.52 1 86.06 215 LYS A C 1
ATOM 1772 O O . LYS A 1 215 ? -1.684 -37.219 -6.699 1 86.06 215 LYS A O 1
ATOM 1777 N N . VAL A 1 216 ? -0.176 -37.875 -8.172 1 84.44 216 VAL A N 1
ATOM 1778 C CA . VAL A 1 216 ? 0.797 -36.812 -7.859 1 84.44 216 VAL A CA 1
ATOM 1779 C C . VAL A 1 216 ? 0.401 -35.531 -8.555 1 84.44 216 VAL A C 1
ATOM 1781 O O . VAL A 1 216 ? 0.481 -34.438 -7.957 1 84.44 216 VAL A O 1
ATOM 1784 N N . THR A 1 217 ? 0.004 -35.594 -9.781 1 86.81 217 THR A N 1
ATOM 1785 C CA . THR A 1 217 ? -0.21 -34.406 -10.578 1 86.81 217 THR A CA 1
ATOM 1786 C C . THR A 1 217 ? -1.683 -34 -10.57 1 86.81 217 THR A C 1
ATOM 1788 O O . THR A 1 217 ? -2.021 -32.844 -10.859 1 86.81 217 THR A O 1
ATOM 1791 N N . GLY A 1 218 ? -2.508 -34.969 -10.32 1 85.62 218 GLY A N 1
ATOM 1792 C CA . GLY A 1 218 ? -3.939 -34.75 -10.43 1 85.62 218 GLY A CA 1
ATOM 1793 C C . GLY A 1 218 ? -4.457 -34.875 -11.852 1 85.62 218 GLY A C 1
ATOM 1794 O O . GLY A 1 218 ? -5.664 -34.812 -12.094 1 85.62 218 GLY A O 1
ATOM 1795 N N . PHE A 1 219 ? -3.553 -35.188 -12.805 1 88.19 219 PHE A N 1
ATOM 1796 C CA . PHE A 1 219 ? -3.916 -35.344 -14.211 1 88.19 219 PHE A CA 1
ATOM 1797 C C . PHE A 1 219 ? -3.73 -36.781 -14.656 1 88.19 219 PHE A C 1
ATOM 1799 O O . PHE A 1 219 ? -2.77 -37.469 -14.25 1 88.19 219 PHE A O 1
ATOM 1806 N N . HIS A 1 220 ? -4.668 -37.188 -15.508 1 91.81 220 HIS A N 1
ATOM 1807 C CA . HIS A 1 220 ? -4.309 -38.344 -16.281 1 91.81 220 HIS A CA 1
ATOM 1808 C C . HIS A 1 220 ? -3.195 -38.031 -17.281 1 91.81 220 HIS A C 1
ATOM 1810 O O . HIS A 1 220 ? -3.127 -36.938 -17.812 1 91.81 220 HIS A O 1
ATOM 1816 N N . LEU A 1 221 ? -2.385 -39.031 -17.484 1 93.44 221 LEU A N 1
ATOM 1817 C CA . LEU A 1 221 ? -1.196 -38.844 -18.297 1 93.44 221 LEU A CA 1
ATOM 1818 C C . LEU A 1 221 ? -1.564 -38.25 -19.656 1 93.44 221 LEU A C 1
ATOM 1820 O O . LEU A 1 221 ? -0.986 -37.25 -20.078 1 93.44 221 LEU A O 1
ATOM 1824 N N . GLN A 1 222 ? -2.541 -38.812 -20.328 1 92.94 222 GLN A N 1
ATOM 1825 C CA . GLN A 1 222 ? -2.926 -38.344 -21.656 1 92.94 222 GLN A CA 1
ATOM 1826 C C . GLN A 1 222 ? -3.525 -36.938 -21.594 1 92.94 222 GLN A C 1
ATOM 1828 O O . GLN A 1 222 ? -3.332 -36.156 -22.516 1 92.94 222 GLN A O 1
ATOM 1833 N N . GLU A 1 223 ? -4.266 -36.75 -20.547 1 91.75 223 GLU A N 1
ATOM 1834 C CA . GLU A 1 223 ? -4.812 -35.406 -20.344 1 91.75 223 GLU A CA 1
ATOM 1835 C C . GLU A 1 223 ? -3.701 -34.375 -20.219 1 91.75 223 GLU A C 1
ATOM 1837 O O . GLU A 1 223 ? -3.787 -33.281 -20.812 1 91.75 223 GLU A O 1
ATOM 1842 N N . TYR A 1 224 ? -2.717 -34.688 -19.406 1 92.25 224 TYR A N 1
ATOM 1843 C CA . TYR A 1 224 ? -1.573 -33.812 -19.219 1 92.25 224 TYR A CA 1
ATOM 1844 C C . TYR A 1 224 ? -0.892 -33.5 -20.547 1 92.25 224 TYR A C 1
ATOM 1846 O O . TYR A 1 224 ? -0.604 -32.344 -20.859 1 92.25 224 TYR A O 1
ATOM 1854 N N . ILE A 1 225 ? -0.645 -34.469 -21.344 1 93.81 225 ILE A N 1
ATOM 1855 C CA . ILE A 1 225 ? 0.005 -34.312 -22.641 1 93.81 225 ILE A CA 1
ATOM 1856 C C . ILE A 1 225 ? -0.81 -33.375 -23.516 1 93.81 225 ILE A C 1
ATOM 1858 O O . ILE A 1 225 ? -0.254 -32.469 -24.156 1 93.81 225 ILE A O 1
ATOM 1862 N N . ARG A 1 226 ? -2.121 -33.594 -23.516 1 93 226 ARG A N 1
ATOM 1863 C CA . ARG A 1 226 ? -2.99 -32.719 -24.297 1 93 226 ARG A CA 1
ATOM 1864 C C . ARG A 1 226 ? -2.883 -31.266 -23.859 1 93 226 ARG A C 1
ATOM 1866 O O . ARG A 1 226 ? -2.838 -30.359 -24.688 1 93 226 ARG A O 1
ATOM 1873 N N . HIS A 1 227 ? -2.826 -31.125 -22.578 1 91.75 227 HIS A N 1
ATOM 1874 C CA . HIS A 1 227 ? -2.732 -29.766 -22.047 1 91.75 227 HIS A CA 1
ATOM 1875 C C . HIS A 1 227 ? -1.424 -29.109 -22.469 1 91.75 227 HIS A C 1
ATOM 1877 O O . HIS A 1 227 ? -1.409 -27.922 -22.828 1 91.75 227 HIS A O 1
ATOM 1883 N N . ILE A 1 228 ? -0.338 -29.797 -22.375 1 91.94 228 ILE A N 1
ATOM 1884 C CA . ILE A 1 228 ? 0.965 -29.266 -22.75 1 91.94 228 ILE A CA 1
ATOM 1885 C C . ILE A 1 228 ? 0.956 -28.891 -24.234 1 91.94 228 ILE A C 1
ATOM 1887 O O . ILE A 1 228 ? 1.437 -27.812 -24.609 1 91.94 228 ILE A O 1
ATOM 1891 N N . ARG A 1 229 ? 0.412 -29.719 -25.031 1 94 229 ARG A N 1
ATOM 1892 C CA . ARG A 1 229 ? 0.35 -29.469 -26.469 1 94 229 ARG A CA 1
ATOM 1893 C C . ARG A 1 229 ? -0.504 -28.25 -26.766 1 94 229 ARG A C 1
ATOM 1895 O O . ARG A 1 229 ? -0.129 -27.422 -27.594 1 94 229 ARG A O 1
ATOM 1902 N N . ILE A 1 230 ? -1.597 -28.172 -26.109 1 93.31 230 ILE A N 1
ATOM 1903 C CA . ILE A 1 230 ? -2.498 -27.047 -26.344 1 93.31 230 ILE A CA 1
ATOM 1904 C C . ILE A 1 230 ? -1.839 -25.75 -25.859 1 93.31 230 ILE A C 1
ATOM 1906 O O . ILE A 1 230 ? -1.997 -24.703 -26.5 1 93.31 230 ILE A O 1
ATOM 1910 N N . ARG A 1 231 ? -1.18 -25.812 -24.766 1 89.94 231 ARG A N 1
ATOM 1911 C CA . ARG A 1 231 ? -0.449 -24.641 -24.281 1 89.94 231 ARG A CA 1
ATOM 1912 C C . ARG A 1 231 ? 0.529 -24.141 -25.328 1 89.94 231 ARG A C 1
ATOM 1914 O O . ARG A 1 231 ? 0.606 -22.938 -25.578 1 89.94 231 ARG A O 1
ATOM 1921 N N . GLU A 1 232 ? 1.227 -25.031 -25.906 1 91.44 232 GLU A N 1
ATOM 1922 C CA . GLU A 1 232 ? 2.17 -24.656 -26.953 1 91.44 232 GLU A CA 1
ATOM 1923 C C . GLU A 1 232 ? 1.443 -24.109 -28.188 1 91.44 232 GLU A C 1
ATOM 1925 O O . GLU A 1 232 ? 1.917 -23.172 -28.828 1 91.44 232 GLU A O 1
ATOM 1930 N N . ALA A 1 233 ? 0.392 -24.719 -28.453 1 94.19 233 ALA A N 1
ATOM 1931 C CA . ALA A 1 233 ? -0.408 -24.234 -29.578 1 94.19 233 ALA A CA 1
ATOM 1932 C C . ALA A 1 233 ? -0.883 -22.797 -29.344 1 94.19 233 ALA A C 1
ATOM 1934 O O . ALA A 1 233 ? -0.824 -21.969 -30.234 1 94.19 233 ALA A O 1
ATOM 1935 N N . LYS A 1 234 ? -1.362 -22.594 -28.141 1 91.5 234 LYS A N 1
ATOM 1936 C CA . LYS A 1 234 ? -1.827 -21.25 -27.797 1 91.5 234 LYS A CA 1
ATOM 1937 C C . LYS A 1 234 ? -0.721 -20.219 -27.984 1 91.5 234 LYS A C 1
ATOM 1939 O O . LYS A 1 234 ? -0.963 -19.141 -28.516 1 91.5 234 LYS A O 1
ATOM 1944 N N . LYS A 1 235 ? 0.375 -20.516 -27.516 1 89.06 235 LYS A N 1
ATOM 1945 C CA . LYS A 1 235 ? 1.525 -19.625 -27.656 1 89.06 235 LYS A CA 1
ATOM 1946 C C . LYS A 1 235 ? 1.792 -19.297 -29.109 1 89.06 235 LYS A C 1
ATOM 1948 O O . LYS A 1 235 ? 1.969 -18.125 -29.469 1 89.06 235 LYS A O 1
ATOM 1953 N N . ARG A 1 236 ? 1.772 -20.25 -29.891 1 93.12 236 ARG A N 1
ATOM 1954 C CA . ARG A 1 236 ? 2.062 -20.078 -31.312 1 93.12 236 ARG A CA 1
ATOM 1955 C C . ARG A 1 236 ? 0.942 -19.312 -32 1 93.12 236 ARG A C 1
ATOM 1957 O O . ARG A 1 236 ? 1.198 -18.5 -32.906 1 93.12 236 ARG A O 1
ATOM 1964 N N . LEU A 1 237 ? -0.266 -19.594 -31.594 1 93.56 237 LEU A N 1
ATOM 1965 C CA . LEU A 1 237 ? -1.404 -18.891 -32.156 1 93.56 237 LEU A CA 1
ATOM 1966 C C . LEU A 1 237 ? -1.33 -17.406 -31.844 1 93.56 237 LEU A C 1
ATOM 1968 O O . LEU A 1 237 ? -1.684 -16.562 -32.688 1 93.56 237 LEU A O 1
ATOM 1972 N N . ARG A 1 238 ? -0.919 -17.156 -30.672 1 89.06 238 ARG A N 1
ATOM 1973 C CA . ARG A 1 238 ? -0.825 -15.781 -30.219 1 89.06 238 ARG A CA 1
ATOM 1974 C C . ARG A 1 238 ? 0.362 -15.07 -30.859 1 89.06 238 ARG A C 1
ATOM 1976 O O . ARG A 1 238 ? 0.271 -13.891 -31.219 1 89.06 238 ARG A O 1
ATOM 1983 N N . ASP A 1 239 ? 1.471 -15.734 -31.078 1 90.06 239 ASP A N 1
ATOM 1984 C CA . ASP A 1 239 ? 2.746 -15.062 -31.312 1 90.06 239 ASP A CA 1
ATOM 1985 C C . ASP A 1 239 ? 3.182 -15.188 -32.781 1 90.06 239 ASP A C 1
ATOM 1987 O O . ASP A 1 239 ? 4.129 -14.531 -33.188 1 90.06 239 ASP A O 1
ATOM 1991 N N . THR A 1 240 ? 2.539 -16.078 -33.531 1 92.75 240 THR A N 1
ATOM 1992 C CA . THR A 1 240 ? 2.973 -16.312 -34.875 1 92.75 240 THR A CA 1
ATOM 1993 C C . THR A 1 240 ? 1.785 -16.266 -35.844 1 92.75 240 THR A C 1
ATOM 1995 O O . THR A 1 240 ? 0.633 -16.203 -35.406 1 92.75 240 THR A O 1
ATOM 1998 N N . ASP A 1 241 ? 2.143 -16.266 -37.094 1 93.25 241 ASP A N 1
ATOM 1999 C CA . ASP A 1 241 ? 1.111 -16.312 -38.125 1 93.25 241 ASP A CA 1
ATOM 2000 C C . ASP A 1 241 ? 1.064 -17.688 -38.781 1 93.25 241 ASP A C 1
ATOM 2002 O O . ASP A 1 241 ? 0.609 -17.812 -39.938 1 93.25 241 ASP A O 1
ATOM 2006 N N . GLU A 1 242 ? 1.564 -18.641 -38.094 1 95.25 242 GLU A N 1
ATOM 2007 C CA . GLU A 1 242 ? 1.559 -20 -38.625 1 95.25 242 GLU A CA 1
ATOM 2008 C C . GLU A 1 242 ? 0.135 -20.484 -38.906 1 95.25 242 GLU A C 1
ATOM 2010 O O . GLU A 1 242 ? -0.795 -20.109 -38.188 1 95.25 242 GLU A O 1
ATOM 2015 N N . LYS A 1 243 ? 0.051 -21.344 -40.031 1 94.19 243 LYS A N 1
ATOM 2016 C CA . LYS A 1 243 ? -1.257 -21.922 -40.312 1 94.19 243 LYS A CA 1
ATOM 2017 C C . LYS A 1 243 ? -1.686 -22.859 -39.156 1 94.19 243 LYS A C 1
ATOM 2019 O O . LYS A 1 243 ? -0.863 -23.578 -38.594 1 94.19 243 LYS A O 1
ATOM 2024 N N . ILE A 1 244 ? -2.906 -22.828 -38.844 1 96 244 ILE A N 1
ATOM 2025 C CA . ILE A 1 244 ? -3.449 -23.641 -37.75 1 96 244 ILE A CA 1
ATOM 2026 C C . ILE A 1 244 ? -3.117 -25.109 -37.969 1 96 244 ILE A C 1
ATOM 2028 O O . ILE A 1 244 ? -2.803 -25.828 -37.031 1 96 244 ILE A O 1
ATOM 2032 N N . LEU A 1 245 ? -3.244 -25.547 -39.188 1 95.56 245 LEU A N 1
ATOM 2033 C CA . LEU A 1 245 ? -2.932 -26.938 -39.531 1 95.56 245 LEU A CA 1
ATOM 2034 C C . LEU A 1 245 ? -1.497 -27.281 -39.156 1 95.56 245 LEU A C 1
ATOM 2036 O O . LEU A 1 245 ? -1.233 -28.359 -38.625 1 95.56 245 LEU A O 1
ATOM 2040 N N . ASP A 1 246 ? -0.576 -26.453 -39.469 1 96.25 246 ASP A N 1
ATOM 2041 C CA . ASP A 1 246 ? 0.832 -26.641 -39.125 1 96.25 246 ASP A CA 1
ATOM 2042 C C . ASP A 1 246 ? 1.046 -26.656 -37.625 1 96.25 246 ASP A C 1
ATOM 2044 O O . ASP A 1 246 ? 1.803 -27.484 -37.094 1 96.25 246 ASP A O 1
ATOM 2048 N N . ILE A 1 247 ? 0.372 -25.719 -36.938 1 96.75 247 ILE A N 1
ATOM 2049 C CA . ILE A 1 247 ? 0.476 -25.656 -35.5 1 96.75 247 ILE A CA 1
ATOM 2050 C C . ILE A 1 247 ? -0.019 -26.953 -34.875 1 96.75 247 ILE A C 1
ATOM 2052 O O . ILE A 1 247 ? 0.624 -27.516 -33.969 1 96.75 247 ILE A O 1
ATOM 2056 N N . ALA A 1 248 ? -1.147 -27.438 -35.406 1 96.31 248 ALA A N 1
ATOM 2057 C CA . ALA A 1 248 ? -1.71 -28.688 -34.906 1 96.31 248 ALA A CA 1
ATOM 2058 C C . ALA A 1 248 ? -0.719 -29.828 -35.094 1 96.31 248 ALA A C 1
ATOM 2060 O O . ALA A 1 248 ? -0.437 -30.562 -34.156 1 96.31 248 ALA A O 1
ATOM 2061 N N . ALA A 1 249 ? -0.158 -29.906 -36.25 1 95 249 ALA A N 1
ATOM 2062 C CA . ALA A 1 249 ? 0.791 -30.984 -36.531 1 95 249 ALA A CA 1
ATOM 2063 C C . ALA A 1 249 ? 2.057 -30.844 -35.688 1 95 249 ALA A C 1
ATOM 2065 O O . ALA A 1 249 ? 2.533 -31.828 -35.125 1 95 249 ALA A O 1
ATOM 2066 N N . ASP A 1 250 ? 2.516 -29.703 -35.594 1 95.19 250 ASP A N 1
ATOM 2067 C CA . ASP A 1 250 ? 3.785 -29.438 -34.938 1 95.19 250 ASP A CA 1
ATOM 2068 C C . ASP A 1 250 ? 3.648 -29.594 -33.406 1 95.19 250 ASP A C 1
ATOM 2070 O O . ASP A 1 250 ? 4.645 -29.75 -32.719 1 95.19 250 ASP A O 1
ATOM 2074 N N . THR A 1 251 ? 2.441 -29.484 -32.969 1 95.69 251 THR A N 1
ATOM 2075 C CA . THR A 1 251 ? 2.242 -29.625 -31.516 1 95.69 251 THR A CA 1
ATOM 2076 C C . THR A 1 251 ? 1.893 -31.062 -31.156 1 95.69 251 THR A C 1
ATOM 2078 O O . THR A 1 251 ? 1.623 -31.359 -29.984 1 95.69 251 THR A O 1
ATOM 2081 N N . GLY A 1 252 ? 1.869 -31.938 -32.094 1 94.81 252 GLY A N 1
ATOM 2082 C CA . GLY A 1 252 ? 1.805 -33.344 -31.797 1 94.81 252 GLY A CA 1
ATOM 2083 C C . GLY A 1 252 ? 0.459 -33.969 -32.125 1 94.81 252 GLY A C 1
ATOM 2084 O O . GLY A 1 252 ? 0.208 -35.125 -31.781 1 94.81 252 GLY A O 1
ATOM 2085 N N . PHE A 1 253 ? -0.444 -33.219 -32.781 1 95.62 253 PHE A N 1
ATOM 2086 C CA . PHE A 1 253 ? -1.734 -33.781 -33.156 1 95.62 253 PHE A CA 1
ATOM 2087 C C . PHE A 1 253 ? -1.663 -34.375 -34.562 1 95.62 253 PHE A C 1
ATOM 2089 O O . PHE A 1 253 ? -1.159 -33.75 -35.5 1 95.62 253 PHE A O 1
ATOM 2096 N N . LYS A 1 254 ? -2.141 -35.562 -34.562 1 91.75 254 LYS A N 1
ATOM 2097 C CA . LYS A 1 254 ? -2.096 -36.25 -35.844 1 91.75 254 LYS A CA 1
ATOM 2098 C C . LYS A 1 254 ? -3.215 -35.781 -36.781 1 91.75 254 LYS A C 1
ATOM 2100 O O . LYS A 1 254 ? -3.059 -35.781 -38 1 91.75 254 LYS A O 1
ATOM 2105 N N . HIS A 1 255 ? -4.336 -35.438 -36.219 1 93.19 255 HIS A N 1
ATOM 2106 C CA . HIS A 1 255 ? -5.5 -35 -37 1 93.19 255 HIS A CA 1
ATOM 2107 C C . HIS A 1 255 ? -5.984 -33.625 -36.531 1 93.19 255 HIS A C 1
ATOM 2109 O O . HIS A 1 255 ? -6.113 -33.375 -35.344 1 93.19 255 HIS A O 1
ATOM 2115 N N . ILE A 1 256 ? -6.289 -32.844 -37.531 1 94.75 256 ILE A N 1
ATOM 2116 C CA . ILE A 1 256 ? -6.727 -31.469 -37.281 1 94.75 256 ILE A CA 1
ATOM 2117 C C . ILE A 1 256 ? -8.07 -31.484 -36.562 1 94.75 256 ILE A C 1
ATOM 2119 O O . ILE A 1 256 ? -8.344 -30.609 -35.75 1 94.75 256 ILE A O 1
ATOM 2123 N N . SER A 1 257 ? -8.828 -32.438 -36.875 1 95.44 257 SER A N 1
ATOM 2124 C CA . SER A 1 257 ? -10.133 -32.562 -36.25 1 95.44 257 SER A CA 1
ATOM 2125 C C . SER A 1 257 ? -10 -32.781 -34.75 1 95.44 257 SER A C 1
ATOM 2127 O O . SER A 1 257 ? -10.727 -32.188 -33.938 1 95.44 257 SER A O 1
ATOM 2129 N N . HIS A 1 258 ? -9.07 -33.656 -34.469 1 95.31 258 HIS A N 1
ATOM 2130 C CA . HIS A 1 258 ? -8.812 -33.906 -33.062 1 95.31 258 HIS A CA 1
ATOM 2131 C C . HIS A 1 258 ? -8.234 -32.688 -32.344 1 95.31 258 HIS A C 1
ATOM 2133 O O . HIS A 1 258 ? -8.609 -32.375 -31.219 1 95.31 258 HIS A O 1
ATOM 2139 N N . PHE A 1 259 ? -7.363 -32 -33.031 1 96.69 259 PHE A N 1
ATOM 2140 C CA . PHE A 1 259 ? -6.793 -30.75 -32.531 1 96.69 259 PHE A CA 1
ATOM 2141 C C . PHE A 1 259 ? -7.887 -29.734 -32.219 1 96.69 259 PHE A C 1
ATOM 2143 O O . PHE A 1 259 ? -7.941 -29.203 -31.109 1 96.69 259 PHE A O 1
ATOM 2150 N N . ASN A 1 260 ? -8.742 -29.531 -33.094 1 96 260 ASN A N 1
ATOM 2151 C CA . ASN A 1 260 ? -9.805 -28.547 -32.938 1 96 260 ASN A CA 1
ATOM 2152 C C . ASN A 1 260 ? -10.727 -28.906 -31.781 1 96 260 ASN A C 1
ATOM 2154 O O . ASN A 1 260 ? -11.125 -28.031 -31.016 1 96 260 ASN A O 1
ATOM 2158 N N . LYS A 1 261 ? -11 -30.141 -31.703 1 95.75 261 LYS A N 1
ATOM 2159 C CA . LYS A 1 261 ? -11.883 -30.609 -30.641 1 95.75 261 LYS A CA 1
ATOM 2160 C C . LYS A 1 261 ? -11.242 -30.406 -29.266 1 95.75 261 LYS A C 1
ATOM 2162 O O . LYS A 1 261 ? -11.859 -29.828 -28.375 1 95.75 261 LYS A O 1
ATOM 2167 N N . VAL A 1 262 ? -10.047 -30.844 -29.141 1 94.44 262 VAL A N 1
ATOM 2168 C CA . VAL A 1 262 ? -9.328 -30.766 -27.875 1 94.44 262 VAL A CA 1
ATOM 2169 C C . VAL A 1 262 ? -9.094 -29.312 -27.5 1 94.44 262 VAL A C 1
ATOM 2171 O O . VAL A 1 262 ? -9.25 -28.922 -26.344 1 94.44 262 VAL A O 1
ATOM 2174 N N . PHE A 1 263 ? -8.727 -28.484 -28.469 1 95 263 PHE A N 1
ATOM 2175 C CA . PHE A 1 263 ? -8.492 -27.062 -28.25 1 95 263 PHE A CA 1
ATOM 2176 C C . PHE A 1 263 ? -9.75 -26.406 -27.688 1 95 263 PHE A C 1
ATOM 2178 O O . PHE A 1 263 ? -9.688 -25.703 -26.688 1 95 263 PHE A O 1
ATOM 2185 N N . LYS A 1 264 ? -10.797 -26.672 -28.281 1 93.69 264 LYS A N 1
ATOM 2186 C CA . LYS A 1 264 ? -12.062 -26.078 -27.828 1 93.69 264 LYS A CA 1
ATOM 2187 C C . LYS A 1 264 ? -12.43 -26.562 -26.438 1 93.69 264 LYS A C 1
ATOM 2189 O O . LYS A 1 264 ? -12.93 -25.781 -25.609 1 93.69 264 LYS A O 1
ATOM 2194 N N . GLU A 1 265 ? -12.258 -27.781 -26.219 1 91.56 265 GLU A N 1
ATOM 2195 C CA . GLU A 1 265 ? -12.562 -28.359 -24.906 1 91.56 265 GLU A CA 1
ATOM 2196 C C . GLU A 1 265 ? -11.734 -27.703 -23.812 1 91.56 265 GLU A C 1
ATOM 2198 O O . GLU A 1 265 ? -12.25 -27.406 -22.734 1 91.56 265 GLU A O 1
ATOM 2203 N N . ILE A 1 266 ? -10.484 -27.469 -24.062 1 86.81 266 ILE A N 1
ATOM 2204 C CA . ILE A 1 266 ? -9.555 -26.984 -23.047 1 86.81 266 ILE A CA 1
ATOM 2205 C C . ILE A 1 266 ? -9.633 -25.469 -22.953 1 86.81 266 ILE A C 1
ATOM 2207 O O . ILE A 1 266 ? -9.625 -24.906 -21.859 1 86.81 266 ILE A O 1
ATOM 2211 N N . VAL A 1 267 ? -9.742 -24.766 -24.078 1 86.38 267 VAL A N 1
ATOM 2212 C CA . VAL A 1 267 ? -9.633 -23.312 -24.109 1 86.38 267 VAL A CA 1
ATOM 2213 C C . VAL A 1 267 ? -11.023 -22.688 -24.094 1 86.38 267 VAL A C 1
ATOM 2215 O O . VAL A 1 267 ? -11.188 -21.547 -23.672 1 86.38 267 VAL A O 1
ATOM 2218 N N . GLY A 1 268 ? -11.977 -23.422 -24.547 1 87.75 268 GLY A N 1
ATOM 2219 C CA . GLY A 1 268 ? -13.352 -22.938 -24.531 1 87.75 268 GLY A CA 1
ATOM 2220 C C . GLY A 1 268 ? -13.789 -22.344 -25.859 1 87.75 268 GLY A C 1
ATOM 2221 O O . GLY A 1 268 ? -14.984 -22.188 -26.109 1 87.75 268 GLY A O 1
ATOM 2222 N N . ILE A 1 269 ? -12.852 -21.953 -26.703 1 90.44 269 ILE A N 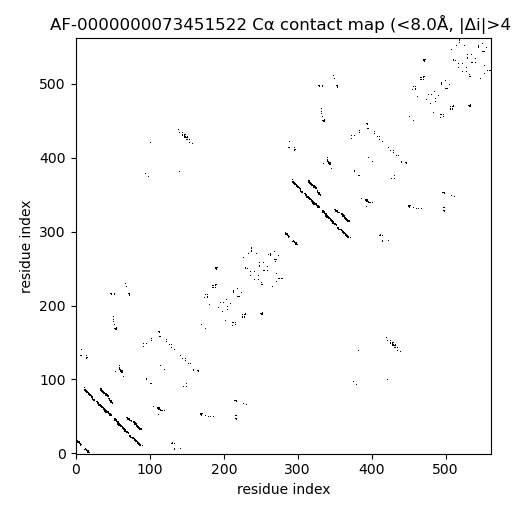1
ATOM 2223 C CA . ILE A 1 269 ? -13.148 -21.422 -28.031 1 90.44 269 ILE A CA 1
ATOM 2224 C C . ILE A 1 269 ? -12.242 -22.078 -29.062 1 90.44 269 ILE A C 1
ATOM 2226 O O . ILE A 1 269 ? -11.18 -22.609 -28.719 1 90.44 269 ILE A O 1
ATOM 2230 N N . PRO A 1 270 ? -12.695 -22.031 -30.281 1 94.38 270 PRO A N 1
ATOM 2231 C CA . PRO A 1 270 ? -11.875 -22.641 -31.328 1 94.38 270 PRO A CA 1
ATOM 2232 C C . PRO A 1 270 ? -10.562 -21.891 -31.547 1 94.38 270 PRO A C 1
ATOM 2234 O O . PRO A 1 270 ? -10.469 -20.688 -31.234 1 94.38 270 PRO A O 1
ATOM 2237 N N . PRO A 1 271 ? -9.539 -22.594 -32.125 1 94.75 271 PRO A N 1
ATOM 2238 C CA . PRO A 1 271 ? -8.219 -22 -32.344 1 94.75 271 PRO A CA 1
ATOM 2239 C C . PRO A 1 271 ? -8.266 -20.688 -33.125 1 94.75 271 PRO A C 1
ATOM 2241 O O . PRO A 1 271 ? -7.582 -19.719 -32.75 1 94.75 271 PRO A O 1
ATOM 2244 N N . LEU A 1 272 ? -9.039 -20.703 -34.156 1 93.31 272 LEU A N 1
ATOM 2245 C CA . LEU A 1 272 ? -9.109 -19.5 -34.969 1 93.31 272 LEU A CA 1
ATOM 2246 C C . LEU A 1 272 ? -9.664 -18.312 -34.188 1 93.31 272 LEU A C 1
ATOM 2248 O O . LEU A 1 272 ? -9.148 -17.203 -34.281 1 93.31 272 LEU A O 1
ATOM 2252 N N . GLN A 1 273 ? -10.664 -18.516 -33.469 1 93 273 GLN A N 1
ATOM 2253 C CA . GLN A 1 273 ? -11.25 -17.484 -32.625 1 93 273 GLN A CA 1
ATOM 2254 C C . GLN A 1 273 ? -10.258 -17.031 -31.547 1 93 273 GLN A C 1
ATOM 2256 O O . GLN A 1 273 ? -10.18 -15.836 -31.234 1 93 273 GLN A O 1
ATOM 2261 N N . TYR A 1 274 ? -9.617 -17.938 -31.016 1 90.75 274 TYR A N 1
ATOM 2262 C CA . TYR A 1 274 ? -8.609 -17.609 -30.016 1 90.75 274 TYR A CA 1
ATOM 2263 C C . TYR A 1 274 ? -7.551 -16.688 -30.578 1 90.75 274 TYR A C 1
ATOM 2265 O O . TYR A 1 274 ? -7.168 -15.703 -29.938 1 90.75 274 TYR A O 1
ATOM 2273 N N . ARG A 1 275 ? -7.027 -17 -31.734 1 92.25 275 ARG A N 1
ATOM 2274 C CA . ARG A 1 275 ? -6.02 -16.172 -32.375 1 92.25 275 ARG A CA 1
ATOM 2275 C C . ARG A 1 275 ? -6.527 -14.75 -32.594 1 92.25 275 ARG A C 1
ATOM 2277 O O . ARG A 1 275 ? -5.809 -13.789 -32.312 1 92.25 275 ARG A O 1
ATOM 2284 N N . LYS A 1 276 ? -7.703 -14.562 -32.969 1 89.81 276 LYS A N 1
ATOM 2285 C CA . LYS A 1 276 ? -8.289 -13.25 -33.219 1 89.81 276 LYS A CA 1
ATOM 2286 C C . LYS A 1 276 ? -8.406 -12.461 -31.906 1 89.81 276 LYS A C 1
ATOM 2288 O O . LYS A 1 276 ? -8.086 -11.273 -31.875 1 89.81 276 LYS A O 1
ATOM 2293 N N . LYS A 1 277 ? -8.805 -13.094 -30.969 1 84.5 277 LYS A N 1
ATOM 2294 C CA . LYS A 1 277 ? -9 -12.461 -29.672 1 84.5 277 LYS A CA 1
ATOM 2295 C C . LYS A 1 277 ? -7.668 -12.07 -29.047 1 84.5 277 LYS A C 1
ATOM 2297 O O . LYS A 1 277 ? -7.562 -11.023 -28.391 1 84.5 277 LYS A O 1
ATOM 2302 N N . SER A 1 278 ? -6.758 -12.852 -29.125 1 78.38 278 SER A N 1
ATOM 2303 C CA . SER A 1 278 ? -5.469 -12.656 -28.469 1 78.38 278 SER A CA 1
ATOM 2304 C C . SER A 1 278 ? -4.648 -11.578 -29.172 1 78.38 278 SER A C 1
ATOM 2306 O O . SER A 1 278 ? -3.773 -10.961 -28.547 1 78.38 278 SER A O 1
ATOM 2308 N N . ARG A 1 279 ? -4.891 -11.391 -30.406 1 76.5 279 ARG A N 1
ATOM 2309 C CA . ARG A 1 279 ? -4.156 -10.383 -31.172 1 76.5 279 ARG A CA 1
ATOM 2310 C C . ARG A 1 279 ? -4.848 -9.023 -31.078 1 76.5 279 ARG A C 1
ATOM 2312 O O . ARG A 1 279 ? -4.215 -7.988 -31.297 1 76.5 279 ARG A O 1
ATOM 2319 N N . ASP A 1 280 ? -6.102 -9 -30.797 1 61.78 280 ASP A N 1
ATOM 2320 C CA . ASP A 1 280 ? -6.812 -7.738 -30.594 1 61.78 280 ASP A CA 1
ATOM 2321 C C . ASP A 1 280 ? -6.445 -7.105 -29.25 1 61.78 280 ASP A C 1
ATOM 2323 O O . ASP A 1 280 ? -6.711 -5.926 -29.031 1 61.78 280 ASP A O 1
ATOM 2327 N N . ILE A 1 281 ? -5.824 -7.762 -28.422 1 51.53 281 ILE A N 1
ATOM 2328 C CA . ILE A 1 281 ? -5.469 -7.156 -27.141 1 51.53 281 ILE A CA 1
ATOM 2329 C C . ILE A 1 281 ? -4.039 -6.625 -27.203 1 51.53 281 ILE A C 1
ATOM 2331 O O . ILE A 1 281 ? -3.135 -7.309 -27.703 1 51.53 281 ILE A O 1
ATOM 2335 N N . MET B 1 1 ? 19.953 10.062 22.094 1 42.31 1 MET B N 1
ATOM 2336 C CA . MET B 1 1 ? 20.234 9.266 20.906 1 42.31 1 MET B CA 1
ATOM 2337 C C . MET B 1 1 ? 19.625 9.906 19.656 1 42.31 1 MET B C 1
ATOM 2339 O O . MET B 1 1 ? 18.469 10.32 19.672 1 42.31 1 MET B O 1
ATOM 2343 N N . LEU B 1 2 ? 20.297 10.312 18.766 1 55.09 2 LEU B N 1
ATOM 2344 C CA . LEU B 1 2 ? 19.969 11.039 17.547 1 55.09 2 LEU B CA 1
ATOM 2345 C C . LEU B 1 2 ? 18.984 10.234 16.688 1 55.09 2 LEU B C 1
ATOM 2347 O O . LEU B 1 2 ? 19.219 9.055 16.422 1 55.09 2 LEU B O 1
ATOM 2351 N N . HIS B 1 3 ? 17.766 10.445 16.812 1 77.69 3 HIS B N 1
ATOM 2352 C CA . HIS B 1 3 ? 16.797 9.727 15.984 1 77.69 3 HIS B CA 1
ATOM 2353 C C . HIS B 1 3 ? 16.922 10.133 14.516 1 77.69 3 HIS B C 1
ATOM 2355 O O . HIS B 1 3 ? 16.578 11.266 14.156 1 77.69 3 HIS B O 1
ATOM 2361 N N . PRO B 1 4 ? 17.516 9.336 13.742 1 83.38 4 PRO B N 1
ATOM 2362 C CA . PRO B 1 4 ? 17.797 9.695 12.344 1 83.38 4 PRO B CA 1
ATOM 2363 C C . PRO B 1 4 ? 16.516 10 11.555 1 83.38 4 PRO B C 1
ATOM 2365 O O . PRO B 1 4 ? 15.469 9.398 11.812 1 83.38 4 PRO B O 1
ATOM 2368 N N . LYS B 1 5 ? 16.594 11.109 10.836 1 88.81 5 LYS B N 1
ATOM 2369 C CA . LYS B 1 5 ? 15.578 11.391 9.82 1 88.81 5 LYS B CA 1
ATOM 2370 C C . LYS B 1 5 ? 15.93 10.711 8.5 1 88.81 5 LYS B C 1
ATOM 2372 O O . LYS B 1 5 ? 17.047 10.852 8 1 88.81 5 LYS B O 1
ATOM 2377 N N . TYR B 1 6 ? 15.062 9.875 8.008 1 89.69 6 TYR B N 1
ATOM 2378 C CA . TYR B 1 6 ? 15.273 9.172 6.75 1 89.69 6 TYR B CA 1
ATOM 2379 C C . TYR B 1 6 ? 14.578 9.875 5.598 1 89.69 6 TYR B C 1
ATOM 2381 O O . TYR B 1 6 ? 13.461 10.375 5.75 1 89.69 6 TYR B O 1
ATOM 2389 N N . PHE B 1 7 ? 15.234 9.906 4.441 1 89.06 7 PHE B N 1
ATOM 2390 C CA . PHE B 1 7 ? 14.727 10.68 3.309 1 89.06 7 PHE B CA 1
ATOM 2391 C C . PHE B 1 7 ? 14.57 9.797 2.08 1 89.06 7 PHE B C 1
ATOM 2393 O O . PHE B 1 7 ? 15.289 8.812 1.916 1 89.06 7 PHE B O 1
ATOM 2400 N N . ILE B 1 8 ? 13.578 10.055 1.27 1 88.25 8 ILE B N 1
ATOM 2401 C CA . ILE B 1 8 ? 13.422 9.555 -0.094 1 88.25 8 ILE B CA 1
ATOM 2402 C C . ILE B 1 8 ? 13.453 10.727 -1.075 1 88.25 8 ILE B C 1
ATOM 2404 O O . ILE B 1 8 ? 12.742 11.719 -0.893 1 88.25 8 ILE B O 1
ATOM 2408 N N . ALA B 1 9 ? 14.258 10.531 -2.211 1 77 9 ALA B N 1
ATOM 2409 C CA . ALA B 1 9 ? 14.414 11.523 -3.268 1 77 9 ALA B CA 1
ATOM 2410 C C . ALA B 1 9 ? 14.695 12.906 -2.684 1 77 9 ALA B C 1
ATOM 2412 O O . ALA B 1 9 ? 14.82 13.055 -1.466 1 77 9 ALA B O 1
ATOM 2413 N N . GLU B 1 10 ? 15.078 13.93 -3.316 1 70.31 10 GLU B N 1
ATOM 2414 C CA . GLU B 1 10 ? 15.445 15.305 -2.967 1 70.31 10 GLU B CA 1
ATOM 2415 C C . GLU B 1 10 ? 14.43 15.914 -2.002 1 70.31 10 GLU B C 1
ATOM 2417 O O . GLU B 1 10 ? 13.883 16.984 -2.27 1 70.31 10 GLU B O 1
ATOM 2422 N N . HIS B 1 11 ? 14.023 15.094 -0.866 1 76.38 11 HIS B N 1
ATOM 2423 C CA . HIS B 1 11 ? 13.195 15.555 0.243 1 76.38 11 HIS B CA 1
ATOM 2424 C C . HIS B 1 11 ? 11.719 15.531 -0.13 1 76.38 11 HIS B C 1
ATOM 2426 O O . HIS B 1 11 ? 10.93 16.328 0.392 1 76.38 11 HIS B O 1
ATOM 2432 N N . SER B 1 12 ? 11.523 14.75 -1.153 1 91.06 12 SER B N 1
ATOM 2433 C CA . SER B 1 12 ? 10.117 14.57 -1.507 1 91.06 12 SER B CA 1
ATOM 2434 C C . SER B 1 12 ? 9.359 13.82 -0.419 1 91.06 12 SER B C 1
ATOM 2436 O O . SER B 1 12 ? 8.141 13.945 -0.301 1 91.06 12 SER B O 1
ATOM 2438 N N . PHE B 1 13 ? 10.148 13.062 0.351 1 96.44 13 PHE B N 1
ATOM 2439 C CA . PHE B 1 13 ? 9.594 12.344 1.49 1 96.44 13 PHE B CA 1
ATOM 2440 C C . PHE B 1 13 ? 10.633 12.195 2.598 1 96.44 13 PHE B C 1
ATOM 2442 O O . PHE B 1 13 ? 11.805 11.945 2.328 1 96.44 13 PHE B O 1
ATOM 2449 N N . SER B 1 14 ? 10.203 12.328 3.834 1 95.88 14 SER B N 1
ATOM 2450 C CA . SER B 1 14 ? 11.062 12.023 4.969 1 95.88 14 SER B CA 1
ATOM 2451 C C . SER B 1 14 ? 10.25 11.484 6.145 1 95.88 14 SER B C 1
ATOM 2453 O O . SER B 1 14 ? 9.062 11.781 6.273 1 95.88 14 SER B O 1
ATOM 2455 N N . ILE B 1 15 ? 10.867 10.711 6.926 1 96.38 15 ILE B N 1
ATOM 2456 C CA . ILE B 1 15 ? 10.266 10.164 8.141 1 96.38 15 ILE B CA 1
ATOM 2457 C C . ILE B 1 15 ? 11.289 10.172 9.273 1 96.38 15 ILE B C 1
ATOM 2459 O O . ILE B 1 15 ? 12.461 9.867 9.062 1 96.38 15 ILE B O 1
ATOM 2463 N N . GLN B 1 16 ? 10.852 10.578 10.422 1 94 16 GLN B N 1
ATOM 2464 C CA . GLN B 1 16 ? 11.734 10.68 11.578 1 94 16 GLN B CA 1
ATOM 2465 C C . GLN B 1 16 ? 11.031 10.203 12.844 1 94 16 GLN B C 1
ATOM 2467 O O . GLN B 1 16 ? 9.891 10.578 13.109 1 94 16 GLN B O 1
ATOM 2472 N N . TYR B 1 17 ? 11.648 9.328 13.484 1 92.19 17 TYR B N 1
ATOM 2473 C CA . TYR B 1 17 ? 11.266 8.969 14.844 1 92.19 17 TYR B CA 1
ATOM 2474 C C . TYR B 1 17 ? 12.062 9.781 15.859 1 92.19 17 TYR B C 1
ATOM 2476 O O . TYR B 1 17 ? 13.281 9.922 15.742 1 92.19 17 TYR B O 1
ATOM 2484 N N . MET B 1 18 ? 11.414 10.414 16.766 1 88.19 18 MET B N 1
ATOM 2485 C CA . MET B 1 18 ? 12.078 11.211 17.781 1 88.19 18 MET B CA 1
ATOM 2486 C C . MET B 1 18 ? 11.594 10.836 19.172 1 88.19 18 MET B C 1
ATOM 2488 O O . MET B 1 18 ? 10.391 10.672 19.391 1 88.19 18 MET B O 1
ATOM 2492 N N . GLN B 1 19 ? 12.516 10.531 19.953 1 82.88 19 GLN B N 1
ATOM 2493 C CA . GLN B 1 19 ? 12.258 10.383 21.375 1 82.88 19 GLN B CA 1
ATOM 2494 C C . GLN B 1 19 ? 12.977 11.469 22.172 1 82.88 19 GLN B C 1
ATOM 2496 O O . GLN B 1 19 ? 14.195 11.625 22.062 1 82.88 19 GLN B O 1
ATOM 2501 N N . ARG B 1 20 ? 12.391 12.336 22.703 1 76.81 20 ARG B N 1
ATOM 2502 C CA . ARG B 1 20 ? 13.031 13.422 23.422 1 76.81 20 ARG B CA 1
ATOM 2503 C C . ARG B 1 20 ? 12.539 13.484 24.875 1 76.81 20 ARG B C 1
ATOM 2505 O O . ARG B 1 20 ? 11.375 13.203 25.141 1 76.81 20 ARG B O 1
ATOM 2512 N N . LYS B 1 21 ? 13.672 13.578 25.625 1 67.19 21 LYS B N 1
ATOM 2513 C CA . LYS B 1 21 ? 13.438 13.844 27.047 1 67.19 21 LYS B CA 1
ATOM 2514 C C . LYS B 1 21 ? 13.656 15.32 27.375 1 67.19 21 LYS B C 1
ATOM 2516 O O . LYS B 1 21 ? 14.688 15.891 27.031 1 67.19 21 LYS B O 1
ATOM 2521 N N . GLY B 1 22 ? 12.523 16.016 27.594 1 58.41 22 GLY B N 1
ATOM 2522 C CA . GLY B 1 22 ? 12.664 17.391 28.031 1 58.41 22 GLY B CA 1
ATOM 2523 C C . GLY B 1 22 ? 11.969 18.391 27.125 1 58.41 22 GLY B C 1
ATOM 2524 O O . GLY B 1 22 ? 11.117 18 26.312 1 58.41 22 GLY B O 1
ATOM 2525 N N . PHE B 1 23 ? 12.328 19.781 27.234 1 50.41 23 PHE B N 1
ATOM 2526 C CA . PHE B 1 23 ? 11.648 20.891 26.594 1 50.41 23 PHE B CA 1
ATOM 2527 C C . PHE B 1 23 ? 12.148 21.078 25.172 1 50.41 23 PHE B C 1
ATOM 2529 O O . PHE B 1 23 ? 13.359 21.062 24.922 1 50.41 23 PHE B O 1
ATOM 2536 N N . THR B 1 24 ? 11.445 20.594 24.188 1 52.47 24 THR B N 1
ATOM 2537 C CA . THR B 1 24 ? 11.906 20.953 22.844 1 52.47 24 THR B CA 1
ATOM 2538 C C . THR B 1 24 ? 10.953 21.969 22.203 1 52.47 24 THR B C 1
ATOM 2540 O O . THR B 1 24 ? 9.734 21.812 22.297 1 52.47 24 THR B O 1
ATOM 2543 N N . GLU B 1 25 ? 11.438 23.234 21.969 1 53.84 25 GLU B N 1
ATOM 2544 C CA . GLU B 1 25 ? 10.703 24.219 21.156 1 53.84 25 GLU B CA 1
ATOM 2545 C C . GLU B 1 25 ? 11.188 24.203 19.719 1 53.84 25 GLU B C 1
ATOM 2547 O O . GLU B 1 25 ? 12.383 24.016 19.453 1 53.84 25 GLU B O 1
ATOM 2552 N N . MET B 1 26 ? 10.336 23.828 18.906 1 55.66 26 MET B N 1
ATOM 2553 C CA . MET B 1 26 ? 10.734 24.109 17.531 1 55.66 26 MET B CA 1
ATOM 2554 C C . MET B 1 26 ? 10.953 25.609 17.328 1 55.66 26 MET B C 1
ATOM 2556 O O . MET B 1 26 ? 10.148 26.422 17.766 1 55.66 26 MET B O 1
ATOM 2560 N N . ASN B 1 27 ? 12.148 25.984 17 1 50.97 27 ASN B N 1
ATOM 2561 C CA . ASN B 1 27 ? 12.57 27.391 17 1 50.97 27 ASN B CA 1
ATOM 2562 C C . ASN B 1 27 ? 11.68 28.25 16.109 1 50.97 27 ASN B C 1
ATOM 2564 O O . ASN B 1 27 ? 11.414 29.406 16.422 1 50.97 27 ASN B O 1
ATOM 2568 N N . ALA B 1 28 ? 11.539 27.953 14.719 1 54.53 28 ALA B N 1
ATOM 2569 C CA . ALA B 1 28 ? 10.945 29 13.898 1 54.53 28 ALA B CA 1
ATOM 2570 C C . ALA B 1 28 ? 9.695 28.5 13.188 1 54.53 28 ALA B C 1
ATOM 2572 O O . ALA B 1 28 ? 9.68 27.391 12.656 1 54.53 28 ALA B O 1
ATOM 2573 N N . PRO B 1 29 ? 8.562 29.25 13.578 1 54.19 29 PRO B N 1
ATOM 2574 C CA . PRO B 1 29 ? 7.395 28.969 12.734 1 54.19 29 PRO B CA 1
ATOM 2575 C C . PRO B 1 29 ? 7.758 28.812 11.258 1 54.19 29 PRO B C 1
ATOM 2577 O O . PRO B 1 29 ? 8.68 29.469 10.773 1 54.19 29 PRO B O 1
ATOM 2580 N N . HIS B 1 30 ? 7.367 27.703 10.703 1 62 30 HIS B N 1
ATOM 2581 C CA . HIS B 1 30 ? 7.73 27.594 9.297 1 62 30 HIS B CA 1
ATOM 2582 C C . HIS B 1 30 ? 6.535 27.172 8.445 1 62 30 HIS B C 1
ATOM 2584 O O . HIS B 1 30 ? 5.543 26.672 8.977 1 62 30 HIS B O 1
ATOM 2590 N N . VAL B 1 31 ? 6.426 27.891 7.418 1 64.94 31 VAL B N 1
ATOM 2591 C CA . VAL B 1 31 ? 5.555 27.438 6.336 1 64.94 31 VAL B CA 1
ATOM 2592 C C . VAL B 1 31 ? 6.348 26.578 5.355 1 64.94 31 VAL B C 1
ATOM 2594 O O . VAL B 1 31 ? 7.523 26.844 5.098 1 64.94 31 VAL B O 1
ATOM 2597 N N . HIS B 1 32 ? 5.754 25.406 5.145 1 70.62 32 HIS B N 1
ATOM 2598 C CA . HIS B 1 32 ? 6.441 24.594 4.148 1 70.62 32 HIS B CA 1
ATOM 2599 C C . HIS B 1 32 ? 5.484 24.141 3.049 1 70.62 32 HIS B C 1
ATOM 2601 O O . HIS B 1 32 ? 4.266 24.188 3.227 1 70.62 32 HIS B O 1
ATOM 2607 N N . GLU B 1 33 ? 6.051 23.875 1.911 1 77.94 33 GLU B N 1
ATOM 2608 C CA . GLU B 1 33 ? 5.316 23.531 0.698 1 77.94 33 GLU B CA 1
ATOM 2609 C C . GLU B 1 33 ? 4.891 22.062 0.707 1 77.94 33 GLU B C 1
ATOM 2611 O O . GLU B 1 33 ? 4.145 21.625 -0.168 1 77.94 33 GLU B O 1
ATOM 2616 N N . GLY B 1 34 ? 5.203 21.375 1.738 1 89.81 34 GLY B N 1
ATOM 2617 C CA . GLY B 1 34 ? 4.859 19.969 1.799 1 89.81 34 GLY B CA 1
ATOM 2618 C C . GLY B 1 34 ? 3.838 19.656 2.873 1 89.81 34 GLY B C 1
ATOM 2619 O O . GLY B 1 34 ? 3.391 20.547 3.598 1 89.81 34 GLY B O 1
ATOM 2620 N N . TYR B 1 35 ? 3.357 18.453 2.871 1 95.75 35 TYR B N 1
ATOM 2621 C CA . TYR B 1 35 ? 2.467 17.953 3.908 1 95.75 35 TYR B CA 1
ATOM 2622 C C . TYR B 1 35 ? 3.258 17.438 5.102 1 95.75 35 TYR B C 1
ATOM 2624 O O . TYR B 1 35 ? 4.371 16.922 4.945 1 95.75 35 TYR B O 1
ATOM 2632 N N . GLU B 1 36 ? 2.707 17.562 6.266 1 95 36 GLU B N 1
ATOM 2633 C CA . GLU B 1 36 ? 3.316 17 7.469 1 95 36 GLU B CA 1
ATOM 2634 C C . GLU B 1 36 ? 2.305 16.203 8.273 1 95 36 GLU B C 1
ATOM 2636 O O . GLU B 1 36 ? 1.147 16.594 8.414 1 95 36 GLU B O 1
ATOM 2641 N N . LEU B 1 37 ? 2.711 15.062 8.727 1 96.94 37 LEU B N 1
ATOM 2642 C CA . LEU B 1 37 ? 1.951 14.219 9.648 1 96.94 37 LEU B CA 1
ATOM 2643 C C . LEU B 1 37 ? 2.74 13.961 10.922 1 96.94 37 LEU B C 1
ATOM 2645 O O . LEU B 1 37 ? 3.852 13.422 10.875 1 96.94 37 LEU B O 1
ATOM 2649 N N . TYR B 1 38 ? 2.238 14.352 12.133 1 95.12 38 TYR B N 1
ATOM 2650 C CA . TYR B 1 38 ? 2.818 14.078 13.445 1 95.12 38 TYR B CA 1
ATOM 2651 C C . TYR B 1 38 ? 2 13.031 14.195 1 95.12 38 TYR B C 1
ATOM 2653 O O . TYR B 1 38 ? 0.805 13.227 14.43 1 95.12 38 TYR B O 1
ATOM 2661 N N . TYR B 1 39 ? 2.598 11.977 14.516 1 96.75 39 TYR B N 1
ATOM 2662 C CA . TYR B 1 39 ? 1.918 10.945 15.289 1 96.75 39 TYR B CA 1
ATOM 2663 C C . TYR B 1 39 ? 2.594 10.742 16.641 1 96.75 39 TYR B C 1
ATOM 2665 O O . TYR B 1 39 ? 3.801 10.492 16.703 1 96.75 39 TYR B O 1
ATOM 2673 N N . LEU B 1 40 ? 1.856 10.812 17.734 1 94.75 40 LEU B N 1
ATOM 2674 C CA . LEU B 1 40 ? 2.436 10.68 19.062 1 94.75 40 LEU B CA 1
ATOM 2675 C C . LEU B 1 40 ? 2.352 9.234 19.547 1 94.75 40 LEU B C 1
ATOM 2677 O O . LEU B 1 40 ? 1.264 8.656 19.594 1 94.75 40 LEU B O 1
ATOM 2681 N N . LEU B 1 41 ? 3.453 8.711 19.812 1 95.25 41 LEU B N 1
ATOM 2682 C CA . LEU B 1 41 ? 3.549 7.348 20.344 1 95.25 41 LEU B CA 1
ATOM 2683 C C . LEU B 1 41 ? 3.416 7.332 21.859 1 95.25 41 LEU B C 1
ATOM 2685 O O . LEU B 1 41 ? 2.951 6.344 22.438 1 95.25 41 LEU B O 1
ATOM 2689 N N . SER B 1 42 ? 3.873 8.328 22.469 1 92.69 42 SER B N 1
ATOM 2690 C CA . SER B 1 42 ? 3.781 8.484 23.922 1 92.69 42 SER B CA 1
ATOM 2691 C C . SER B 1 42 ? 3.969 9.945 24.328 1 92.69 42 SER B C 1
ATOM 2693 O O . SER B 1 42 ? 4.57 10.734 23.594 1 92.69 42 SER B O 1
ATOM 2695 N N . GLY B 1 43 ? 3.352 10.312 25.5 1 89.56 43 GLY B N 1
ATOM 2696 C CA . GLY B 1 43 ? 3.496 11.656 26.031 1 89.56 43 GLY B CA 1
ATOM 2697 C C . GLY B 1 43 ? 2.439 12.617 25.516 1 89.56 43 GLY B C 1
ATOM 2698 O O . GLY B 1 43 ? 1.317 12.211 25.203 1 89.56 43 GLY B O 1
ATOM 2699 N N . GLU B 1 44 ? 2.777 13.906 25.688 1 87.38 44 GLU B N 1
ATOM 2700 C CA . GLU B 1 44 ? 1.862 14.977 25.281 1 87.38 44 GLU B CA 1
ATOM 2701 C C . GLU B 1 44 ? 2.611 16.109 24.609 1 87.38 44 GLU B C 1
ATOM 2703 O O . GLU B 1 44 ? 3.729 16.453 25 1 87.38 44 GLU B O 1
ATOM 2708 N N . ARG B 1 45 ? 1.955 16.625 23.578 1 84.38 45 ARG B N 1
ATOM 2709 C CA . ARG B 1 45 ? 2.518 17.766 22.859 1 84.38 45 ARG B CA 1
ATOM 2710 C C . ARG B 1 45 ? 1.419 18.703 22.391 1 84.38 45 ARG B C 1
ATOM 2712 O O . ARG B 1 45 ? 0.335 18.266 22 1 84.38 45 ARG B O 1
ATOM 2719 N N . THR B 1 46 ? 1.771 20.016 22.516 1 84.19 46 THR B N 1
ATOM 2720 C CA . THR B 1 46 ? 0.81 21.016 22.078 1 84.19 46 THR B CA 1
ATOM 2721 C C . THR B 1 46 ? 1.24 21.641 20.75 1 84.19 46 THR B C 1
ATOM 2723 O O . THR B 1 46 ? 2.42 21.938 20.562 1 84.19 46 THR B O 1
ATOM 2726 N N . TYR B 1 47 ? 0.247 21.719 19.891 1 86.38 47 TYR B N 1
ATOM 2727 C CA . TYR B 1 47 ? 0.472 22.297 18.578 1 86.38 47 TYR B CA 1
ATOM 2728 C C . TYR B 1 47 ? -0.429 23.5 18.344 1 86.38 47 TYR B C 1
ATOM 2730 O O . TYR B 1 47 ? -1.596 23.5 18.734 1 86.38 47 TYR B O 1
ATOM 2738 N N . PHE B 1 48 ? 0.142 24.516 17.797 1 87.25 48 PHE B N 1
ATOM 2739 C CA . PHE B 1 48 ? -0.661 25.609 17.266 1 87.25 48 PHE B CA 1
ATOM 2740 C C . PHE B 1 48 ? -0.666 25.594 15.742 1 87.25 48 PHE B C 1
ATOM 2742 O O . PHE B 1 48 ? 0.393 25.641 15.117 1 87.25 48 PHE B O 1
ATOM 2749 N N . ILE B 1 49 ? -1.878 25.484 15.211 1 88.19 49 ILE B N 1
ATOM 2750 C CA . ILE B 1 49 ? -2.008 25.438 13.758 1 88.19 49 ILE B CA 1
ATOM 2751 C C . ILE B 1 49 ? -3.09 26.422 13.305 1 88.19 49 ILE B C 1
ATOM 2753 O O . ILE B 1 49 ? -4.242 26.328 13.734 1 88.19 49 ILE B O 1
ATOM 2757 N N . ASN B 1 50 ? -2.637 27.281 12.414 1 85.81 50 ASN B N 1
ATOM 2758 C CA . ASN B 1 50 ? -3.506 28.328 11.898 1 85.81 50 ASN B CA 1
ATOM 2759 C C . ASN B 1 50 ? -4.113 29.156 13.023 1 85.81 50 ASN B C 1
ATOM 2761 O O . ASN B 1 50 ? -3.504 30.125 13.484 1 85.81 50 ASN B O 1
ATOM 2765 N N . GLN B 1 51 ? -5.207 28.797 13.602 1 85.31 51 GLN B N 1
ATOM 2766 C CA . GLN B 1 51 ? -5.832 29.625 14.617 1 85.31 51 GLN B CA 1
ATOM 2767 C C . GLN B 1 51 ? -6.242 28.797 15.836 1 85.31 51 GLN B C 1
ATOM 2769 O O . GLN B 1 51 ? -6.93 29.297 16.734 1 85.31 51 GLN B O 1
ATOM 2774 N N . SER B 1 52 ? -5.742 27.562 15.812 1 86.06 52 SER B N 1
ATOM 2775 C CA . SER B 1 52 ? -6.23 26.656 16.844 1 86.06 52 SER B CA 1
ATOM 2776 C C . SER B 1 52 ? -5.078 25.969 17.578 1 86.06 52 SER B C 1
ATOM 2778 O O . SER B 1 52 ? -4.047 25.688 16.969 1 86.06 52 SER B O 1
ATOM 2780 N N . VAL B 1 53 ? -5.363 25.766 18.875 1 85.81 53 VAL B N 1
ATOM 2781 C CA . VAL B 1 53 ? -4.426 25 19.703 1 85.81 53 VAL B CA 1
ATOM 2782 C C . VAL B 1 53 ? -4.902 23.562 19.844 1 85.81 53 VAL B C 1
ATOM 2784 O O . VAL B 1 53 ? -6.074 23.312 20.141 1 85.81 53 VAL B O 1
ATOM 2787 N N . TYR B 1 54 ? -3.975 22.609 19.609 1 85.12 54 TYR B N 1
ATOM 2788 C CA . TYR B 1 54 ? -4.27 21.188 19.719 1 85.12 54 TYR B CA 1
ATOM 2789 C C . TYR B 1 54 ? -3.307 20.516 20.688 1 85.12 54 TYR B C 1
ATOM 2791 O O . TYR B 1 54 ? -2.098 20.75 20.641 1 85.12 54 TYR B O 1
ATOM 2799 N N . THR B 1 55 ? -3.869 19.797 21.578 1 83.88 55 THR B N 1
ATOM 2800 C CA . THR B 1 55 ? -3.021 18.969 22.422 1 83.88 55 THR B CA 1
ATOM 2801 C C . THR B 1 55 ? -3.051 17.516 21.969 1 83.88 55 THR B C 1
ATOM 2803 O O . THR B 1 55 ? -4.105 16.875 21.969 1 83.88 55 THR B O 1
ATOM 2806 N N . ALA B 1 56 ? -1.9 17.031 21.578 1 88.38 56 ALA B N 1
ATOM 2807 C CA . ALA B 1 56 ? -1.771 15.664 21.109 1 88.38 56 ALA B CA 1
ATOM 2808 C C . ALA B 1 56 ? -1.336 14.734 22.234 1 88.38 56 ALA B C 1
ATOM 2810 O O . ALA B 1 56 ? -0.491 15.094 23.047 1 88.38 56 ALA B O 1
ATOM 2811 N N . GLU B 1 57 ? -1.951 13.57 22.297 1 91.25 57 GLU B N 1
ATOM 2812 C CA . GLU B 1 57 ? -1.573 12.477 23.188 1 91.25 57 GLU B CA 1
ATOM 2813 C C . GLU B 1 57 ? -1.337 11.188 22.406 1 91.25 57 GLU B C 1
ATOM 2815 O O . GLU B 1 57 ? -1.415 11.18 21.172 1 91.25 57 GLU B O 1
ATOM 2820 N N . LYS B 1 58 ? -1.025 10.141 23.156 1 93.94 58 LYS B N 1
ATOM 2821 C CA . LYS B 1 58 ? -0.79 8.867 22.5 1 93.94 58 LYS B CA 1
ATOM 2822 C C . LYS B 1 58 ? -1.948 8.508 21.562 1 93.94 58 LYS B C 1
ATOM 2824 O O . LYS B 1 58 ? -3.113 8.57 21.969 1 93.94 58 LYS B O 1
ATOM 2829 N N . GLY B 1 59 ? -1.601 8.172 20.359 1 95.56 59 GLY B N 1
ATOM 2830 C CA . GLY B 1 59 ? -2.617 7.719 19.422 1 95.56 59 GLY B CA 1
ATOM 2831 C C . GLY B 1 59 ? -3.221 8.852 18.594 1 95.56 59 GLY B C 1
ATOM 2832 O O . GLY B 1 59 ? -4.113 8.617 17.781 1 95.56 59 GLY B O 1
ATOM 2833 N N . THR B 1 60 ? -2.662 10.094 18.812 1 94.38 60 THR B N 1
ATOM 2834 C CA . THR B 1 60 ? -3.164 11.25 18.094 1 94.38 60 THR B CA 1
ATOM 2835 C C . THR B 1 60 ? -2.262 11.578 16.906 1 94.38 60 THR B C 1
ATOM 2837 O O . THR B 1 60 ? -1.038 11.453 16.984 1 94.38 60 THR B O 1
ATOM 2840 N N . MET B 1 61 ? -2.926 11.961 15.812 1 96.44 61 MET B N 1
ATOM 2841 C CA . MET B 1 61 ? -2.199 12.445 14.641 1 96.44 61 MET B CA 1
ATOM 2842 C C . MET B 1 61 ? -2.57 13.891 14.328 1 96.44 61 MET B C 1
ATOM 2844 O O . MET B 1 61 ? -3.752 14.234 14.281 1 96.44 61 MET B O 1
ATOM 2848 N N . ILE B 1 62 ? -1.584 14.727 14.211 1 94.5 62 ILE B N 1
ATOM 2849 C CA . ILE B 1 62 ? -1.755 16.094 13.719 1 94.5 62 ILE B CA 1
ATOM 2850 C C . ILE B 1 62 ? -1.454 16.141 12.227 1 94.5 62 ILE B C 1
ATOM 2852 O O . ILE B 1 62 ? -0.412 15.656 11.781 1 94.5 62 ILE B O 1
ATOM 2856 N N . ILE B 1 63 ? -2.35 16.609 11.43 1 95.88 63 ILE B N 1
ATOM 2857 C CA . ILE B 1 63 ? -2.18 16.672 9.984 1 95.88 63 ILE B CA 1
ATOM 2858 C C . ILE B 1 63 ? -2.035 18.125 9.539 1 95.88 63 ILE B C 1
ATOM 2860 O O . ILE B 1 63 ? -2.836 18.984 9.922 1 95.88 63 ILE B O 1
ATOM 2864 N N . ILE B 1 64 ? -1.047 18.484 8.789 1 93.25 64 ILE B N 1
ATOM 2865 C CA . ILE B 1 64 ? -0.731 19.844 8.367 1 93.25 64 ILE B CA 1
ATOM 2866 C C . ILE B 1 64 ? -0.687 19.906 6.84 1 93.25 64 ILE B C 1
ATOM 2868 O O . ILE B 1 64 ? 0.026 19.141 6.199 1 93.25 64 ILE B O 1
ATOM 2872 N N . ASN B 1 65 ? -1.483 20.812 6.199 1 93.44 65 ASN B N 1
ATOM 2873 C CA . ASN B 1 65 ? -1.457 21.078 4.766 1 93.44 65 ASN B CA 1
ATOM 2874 C C . ASN B 1 65 ? -0.307 22.016 4.391 1 93.44 65 ASN B C 1
ATOM 2876 O O . ASN B 1 65 ? 0.248 22.703 5.25 1 93.44 65 ASN B O 1
ATOM 2880 N N . PRO B 1 66 ? 0.023 21.938 3.092 1 88.06 66 PRO B N 1
ATOM 2881 C CA . PRO B 1 66 ? 0.926 22.984 2.627 1 88.06 66 PRO B CA 1
ATOM 2882 C C . PRO B 1 66 ? 0.424 24.391 2.969 1 88.06 66 PRO B C 1
ATOM 2884 O O . PRO B 1 66 ? -0.778 24.656 2.891 1 88.06 66 PRO B O 1
ATOM 2887 N N . HIS B 1 67 ? 1.298 25.203 3.576 1 80.38 67 HIS B N 1
ATOM 2888 C CA . HIS B 1 67 ? 1.074 26.625 3.82 1 80.38 67 HIS B CA 1
ATOM 2889 C C . HIS B 1 67 ? 0.301 26.844 5.117 1 80.38 67 HIS B C 1
ATOM 2891 O O . HIS B 1 67 ? 0.032 27.984 5.496 1 80.38 67 HIS B O 1
ATOM 2897 N N . ASP B 1 68 ? -0.099 25.766 5.742 1 84.25 68 ASP B N 1
ATOM 2898 C CA . ASP B 1 68 ? -0.619 25.969 7.09 1 84.25 68 ASP B CA 1
ATOM 2899 C C . ASP B 1 68 ? 0.416 26.656 7.984 1 84.25 68 ASP B C 1
ATOM 2901 O O . ASP B 1 68 ? 1.588 26.266 7.988 1 84.25 68 ASP B O 1
ATOM 2905 N N . LEU B 1 69 ? 0.02 27.688 8.648 1 82.75 69 LEU B N 1
ATOM 2906 C CA . LEU B 1 69 ? 0.873 28.266 9.68 1 82.75 69 LEU B CA 1
ATOM 2907 C C . LEU B 1 69 ? 0.854 27.422 10.945 1 82.75 69 LEU B C 1
ATOM 2909 O O . LEU B 1 69 ? -0.216 27.094 11.453 1 82.75 69 LEU B O 1
ATOM 2913 N N . HIS B 1 70 ? 2.021 26.906 11.383 1 84.75 70 HIS B N 1
ATOM 2914 C CA . HIS B 1 70 ? 1.986 26.047 12.555 1 84.75 70 HIS B CA 1
ATOM 2915 C C . HIS B 1 70 ? 3.293 26.141 13.336 1 84.75 70 HIS B C 1
ATOM 2917 O O . HIS B 1 70 ? 4.32 26.547 12.797 1 84.75 70 HIS B O 1
ATOM 2923 N N . ARG B 1 71 ? 3.176 25.922 14.578 1 82.81 71 ARG B N 1
ATOM 2924 C CA . ARG B 1 71 ? 4.297 25.828 15.508 1 82.81 71 ARG B CA 1
ATOM 2925 C C . ARG B 1 71 ? 4.051 24.766 16.578 1 82.81 71 ARG B C 1
ATOM 2927 O O . ARG B 1 71 ? 2.906 24.531 16.969 1 82.81 71 ARG B O 1
ATOM 2934 N N . THR B 1 72 ? 5.141 24.156 16.812 1 74.75 72 THR B N 1
ATOM 2935 C CA . THR B 1 72 ? 5.078 23.203 17.922 1 74.75 72 THR B CA 1
ATOM 2936 C C . THR B 1 72 ? 5.633 23.828 19.203 1 74.75 72 THR B C 1
ATOM 2938 O O . THR B 1 72 ? 6.652 24.516 19.172 1 74.75 72 THR B O 1
ATOM 2941 N N . SER B 1 73 ? 4.848 24.031 20.109 1 64.75 73 SER B N 1
ATOM 2942 C CA . SER B 1 73 ? 5.344 24.547 21.375 1 64.75 73 SER B CA 1
ATOM 2943 C C . SER B 1 73 ? 5.504 23.438 22.406 1 64.75 73 SER B C 1
ATOM 2945 O O . SER B 1 73 ? 4.777 22.438 22.375 1 64.75 73 SER B O 1
ATOM 2947 N N . SER B 1 74 ? 6.816 23.312 22.859 1 57.25 74 SER B N 1
ATOM 2948 C CA . SER B 1 74 ? 7.074 22.344 23.906 1 57.25 74 SER B CA 1
ATOM 2949 C C . SER B 1 74 ? 6.457 22.781 25.234 1 57.25 74 SER B C 1
ATOM 2951 O O . SER B 1 74 ? 6.473 23.969 25.562 1 57.25 74 SER B O 1
ATOM 2953 N N . THR B 1 75 ? 5.348 22.125 25.531 1 53.31 75 THR B N 1
ATOM 2954 C CA . THR B 1 75 ? 4.934 22.344 26.906 1 53.31 75 THR B CA 1
ATOM 2955 C C . THR B 1 75 ? 6.07 22.031 27.875 1 53.31 75 THR B C 1
ATOM 2957 O O . THR B 1 75 ? 7.027 21.344 27.5 1 53.31 75 THR B O 1
ATOM 2960 N N . GLU B 1 76 ? 6.031 22.672 29.016 1 49.38 76 GLU B N 1
ATOM 2961 C CA . GLU B 1 76 ? 6.996 22.391 30.078 1 49.38 76 GLU B CA 1
ATOM 2962 C C . GLU B 1 76 ? 7.473 20.938 30.016 1 49.38 76 GLU B C 1
ATOM 2964 O O . GLU B 1 76 ? 8.672 20.672 30.125 1 49.38 76 GLU B O 1
ATOM 2969 N N . VAL B 1 77 ? 6.863 20.078 30.609 1 51.56 77 VAL B N 1
ATOM 2970 C CA . VAL B 1 77 ? 7.277 18.891 31.359 1 51.56 77 VAL B CA 1
ATOM 2971 C C . VAL B 1 77 ? 7.863 17.859 30.406 1 51.56 77 VAL B C 1
ATOM 2973 O O . VAL B 1 77 ? 8.93 17.297 30.672 1 51.56 77 VAL B O 1
ATOM 2976 N N . GLN B 1 78 ? 7.004 16.906 29.609 1 60.59 78 GLN B N 1
ATOM 2977 C CA . GLN B 1 78 ? 7.023 15.438 29.672 1 60.59 78 GLN B CA 1
ATOM 2978 C C . GLN B 1 78 ? 7.695 14.844 28.438 1 60.59 78 GLN B C 1
ATOM 2980 O O . GLN B 1 78 ? 7.797 15.5 27.406 1 60.59 78 GLN B O 1
ATOM 2985 N N . GLU B 1 79 ? 8.383 13.734 28.609 1 79.81 79 GLU B N 1
ATOM 2986 C CA . GLU B 1 79 ? 8.914 12.758 27.656 1 79.81 79 GLU B CA 1
ATOM 2987 C C . GLU B 1 79 ? 7.883 12.391 26.594 1 79.81 79 GLU B C 1
ATOM 2989 O O . GLU B 1 79 ? 6.711 12.18 26.906 1 79.81 79 GLU B O 1
ATOM 2994 N N . PHE B 1 80 ? 8.336 12.773 25.344 1 85.88 80 PHE B N 1
ATOM 2995 C CA . PHE B 1 80 ? 7.414 12.297 24.312 1 85.88 80 PHE B CA 1
ATOM 2996 C C . PHE B 1 80 ? 8.156 11.484 23.25 1 85.88 80 PHE B C 1
ATOM 2998 O O . PHE B 1 80 ? 9.383 11.555 23.156 1 85.88 80 PHE B O 1
ATOM 3005 N N . GLU B 1 81 ? 7.414 10.539 22.625 1 92.12 81 GLU B N 1
ATOM 3006 C CA . GLU B 1 81 ? 7.836 9.828 21.422 1 92.12 81 GLU B CA 1
ATOM 3007 C C . GLU B 1 81 ? 6.898 10.117 20.25 1 92.12 81 GLU B C 1
ATOM 3009 O O . GLU B 1 81 ? 5.676 10.055 20.406 1 92.12 81 GLU B O 1
ATOM 3014 N N . ARG B 1 82 ? 7.539 10.523 19.172 1 93.31 82 ARG B N 1
ATOM 3015 C CA . ARG B 1 82 ? 6.684 10.828 18.031 1 93.31 82 ARG B CA 1
ATOM 3016 C C . ARG B 1 82 ? 7.324 10.375 16.719 1 93.31 82 ARG B C 1
ATOM 3018 O O . ARG B 1 82 ? 8.531 10.141 16.656 1 93.31 82 ARG B O 1
ATOM 3025 N N . ILE B 1 83 ? 6.5 10.188 15.727 1 96.5 83 ILE B N 1
ATOM 3026 C CA . ILE B 1 83 ? 6.926 9.992 14.344 1 96.5 83 ILE B CA 1
ATOM 3027 C C . ILE B 1 83 ? 6.445 11.156 13.484 1 96.5 83 ILE B C 1
ATOM 3029 O O . ILE B 1 83 ? 5.297 11.586 13.602 1 96.5 83 ILE B O 1
ATOM 3033 N N . LEU B 1 84 ? 7.332 11.75 12.719 1 95.5 84 LEU B N 1
ATOM 3034 C CA . LEU B 1 84 ? 7.043 12.844 11.797 1 95.5 84 LEU B CA 1
ATOM 3035 C C . LEU B 1 84 ? 7.234 12.406 10.352 1 95.5 84 LEU B C 1
ATOM 3037 O O . LEU B 1 84 ? 8.281 11.859 10 1 95.5 84 LEU B O 1
ATOM 3041 N N . ILE B 1 85 ? 6.219 12.57 9.531 1 96.88 85 ILE B N 1
ATOM 3042 C CA . ILE B 1 85 ? 6.305 12.359 8.086 1 96.88 85 ILE B CA 1
ATOM 3043 C C . ILE B 1 85 ? 6.176 13.703 7.363 1 96.88 85 ILE B C 1
ATOM 3045 O O . ILE B 1 85 ? 5.27 14.484 7.66 1 96.88 85 ILE B O 1
ATOM 3049 N N . ASN B 1 86 ? 7.078 13.977 6.488 1 95.69 86 ASN B N 1
ATOM 3050 C CA . ASN B 1 86 ? 6.98 15.047 5.504 1 95.69 86 ASN B CA 1
ATOM 3051 C C . ASN B 1 86 ? 6.949 14.5 4.078 1 95.69 86 ASN B C 1
ATOM 3053 O O . ASN B 1 86 ? 7.715 13.594 3.738 1 95.69 86 ASN B O 1
ATOM 3057 N N . PHE B 1 87 ? 6.031 15 3.275 1 96.88 87 PHE B N 1
ATOM 3058 C CA . PHE B 1 87 ? 6.012 14.531 1.894 1 96.88 87 PHE B CA 1
ATOM 3059 C C . PHE B 1 87 ? 5.43 15.602 0.971 1 96.88 87 PHE B C 1
ATOM 3061 O O . PHE B 1 87 ? 4.598 16.406 1.393 1 96.88 87 PHE B O 1
ATOM 3068 N N . SER B 1 88 ? 5.879 15.641 -0.23 1 94.69 88 SER B N 1
ATOM 3069 C CA . SER B 1 88 ? 5.34 16.531 -1.257 1 94.69 88 SER B CA 1
ATOM 3070 C C . SER B 1 88 ? 4.168 15.883 -1.986 1 94.69 88 SER B C 1
ATOM 3072 O O . SER B 1 88 ? 4.02 14.656 -1.972 1 94.69 88 SER B O 1
ATOM 3074 N N . HIS B 1 89 ? 3.365 16.719 -2.596 1 94.75 89 HIS B N 1
ATOM 3075 C CA . HIS B 1 89 ? 2.287 16.203 -3.432 1 94.75 89 HIS B CA 1
ATOM 3076 C C . HIS B 1 89 ? 2.832 15.312 -4.551 1 94.75 89 HIS B C 1
ATOM 3078 O O . HIS B 1 89 ? 2.268 14.258 -4.844 1 94.75 89 HIS B O 1
ATOM 3084 N N . ASP B 1 90 ? 3.939 15.68 -5.086 1 94.06 90 ASP B N 1
ATOM 3085 C CA . ASP B 1 90 ? 4.535 14.961 -6.211 1 94.06 90 ASP B CA 1
ATOM 3086 C C . ASP B 1 90 ? 4.957 13.555 -5.805 1 94.06 90 ASP B C 1
ATOM 3088 O O . ASP B 1 90 ? 4.902 12.625 -6.613 1 94.06 90 ASP B O 1
ATOM 3092 N N . PHE B 1 91 ? 5.371 13.438 -4.633 1 96.38 91 PHE B N 1
ATOM 3093 C CA . PHE B 1 91 ? 5.836 12.141 -4.168 1 96.38 91 PHE B CA 1
ATOM 3094 C C . PHE B 1 91 ? 4.715 11.109 -4.242 1 96.38 91 PHE B C 1
ATOM 3096 O O . PHE B 1 91 ? 4.949 9.953 -4.613 1 96.38 91 PHE B O 1
ATOM 3103 N N . ILE B 1 92 ? 3.461 11.531 -3.91 1 97.44 92 ILE B N 1
ATOM 3104 C CA . ILE B 1 92 ? 2.357 10.594 -3.748 1 97.44 92 ILE B CA 1
ATOM 3105 C C . ILE B 1 92 ? 1.41 10.695 -4.941 1 97.44 92 ILE B C 1
ATOM 3107 O O . ILE B 1 92 ? 0.498 9.883 -5.094 1 97.44 92 ILE B O 1
ATOM 3111 N N . GLU B 1 93 ? 1.63 11.594 -5.848 1 96.12 93 GLU B N 1
ATOM 3112 C CA . GLU B 1 93 ? 0.744 11.93 -6.957 1 96.12 93 GLU B CA 1
ATOM 3113 C C . GLU B 1 93 ? 0.462 10.711 -7.828 1 96.12 93 GLU B C 1
ATOM 3115 O O . GLU B 1 93 ? -0.678 10.492 -8.242 1 96.12 93 GLU B O 1
ATOM 3120 N N . PRO B 1 94 ? 1.502 9.891 -8.078 1 95.44 94 PRO B N 1
ATOM 3121 C CA . PRO B 1 94 ? 1.257 8.75 -8.969 1 95.44 94 PRO B CA 1
ATOM 3122 C C . PRO B 1 94 ? 0.156 7.828 -8.453 1 95.44 94 PRO B C 1
ATOM 3124 O O . PRO B 1 94 ? -0.615 7.281 -9.242 1 95.44 94 PRO B O 1
ATOM 3127 N N . LEU B 1 95 ? 0.055 7.629 -7.203 1 97 95 LEU B N 1
ATOM 3128 C CA . LEU B 1 95 ? -0.973 6.758 -6.645 1 97 95 LEU B CA 1
ATOM 3129 C C . LEU B 1 95 ? -2.301 7.496 -6.516 1 97 95 LEU B C 1
ATOM 3131 O O . LEU B 1 95 ? -3.365 6.91 -6.73 1 97 95 LEU B O 1
ATOM 3135 N N . LEU B 1 96 ? -2.219 8.773 -6.211 1 97.19 96 LEU B N 1
ATOM 3136 C CA . LEU B 1 96 ? -3.436 9.57 -6.086 1 97.19 96 LEU B CA 1
ATOM 3137 C C . LEU B 1 96 ? -4.195 9.609 -7.406 1 97.19 96 LEU B C 1
ATOM 3139 O O . LEU B 1 96 ? -5.43 9.625 -7.414 1 97.19 96 LEU B O 1
ATOM 3143 N N . LYS B 1 97 ? -3.441 9.617 -8.43 1 95.19 97 LYS B N 1
ATOM 3144 C CA . LYS B 1 97 ? -4.047 9.711 -9.758 1 95.19 97 LYS B CA 1
ATOM 3145 C C . LYS B 1 97 ? -4.848 8.453 -10.086 1 95.19 97 LYS B C 1
ATOM 3147 O O . LYS B 1 97 ? -5.738 8.484 -10.938 1 95.19 97 LYS B O 1
ATOM 3152 N N . CYS B 1 98 ? -4.52 7.379 -9.422 1 93.81 98 CYS B N 1
ATOM 3153 C CA . CYS B 1 98 ? -5.188 6.105 -9.664 1 93.81 98 CYS B CA 1
ATOM 3154 C C . CYS B 1 98 ? -6.457 5.984 -8.828 1 93.81 98 CYS B C 1
ATOM 3156 O O . CYS B 1 98 ? -7.199 5.008 -8.961 1 93.81 98 CYS B O 1
ATOM 3158 N N . SER B 1 99 ? -6.781 6.938 -8 1 95.5 99 SER B N 1
ATOM 3159 C CA . SER B 1 99 ? -7.91 6.879 -7.082 1 95.5 99 SER B CA 1
ATOM 3160 C C . SER B 1 99 ? -8.984 7.898 -7.461 1 95.5 99 SER B C 1
ATOM 3162 O O . SER B 1 99 ? -8.672 8.969 -7.988 1 95.5 99 SER B O 1
ATOM 3164 N N . HIS B 1 100 ? -10.234 7.59 -7.18 1 94.75 100 HIS B N 1
ATOM 3165 C CA . HIS B 1 100 ? -11.32 8.539 -7.395 1 94.75 100 HIS B CA 1
ATOM 3166 C C . HIS B 1 100 ? -11.57 9.383 -6.148 1 94.75 100 HIS B C 1
ATOM 3168 O O . HIS B 1 100 ? -12.375 10.312 -6.176 1 94.75 100 HIS B O 1
ATOM 3174 N N . TYR B 1 101 ? -10.875 9.07 -5.098 1 96.25 101 TYR B N 1
ATOM 3175 C CA . TYR B 1 101 ? -11.047 9.805 -3.85 1 96.25 101 TYR B CA 1
ATOM 3176 C C . TYR B 1 101 ? -10.109 11 -3.785 1 96.25 101 TYR B C 1
ATOM 3178 O O . TYR B 1 101 ? -8.945 10.906 -4.188 1 96.25 101 TYR B O 1
ATOM 3186 N N . ARG B 1 102 ? -10.602 12.086 -3.32 1 95.5 102 ARG B N 1
ATOM 3187 C CA . ARG B 1 102 ? -9.766 13.25 -3.045 1 95.5 102 ARG B CA 1
ATOM 3188 C C . ARG B 1 102 ? -9.18 13.188 -1.637 1 95.5 102 ARG B C 1
ATOM 3190 O O . ARG B 1 102 ? -9.805 13.641 -0.677 1 95.5 102 ARG B O 1
ATOM 3197 N N . LEU B 1 103 ? -8.016 12.68 -1.559 1 97.25 103 LEU B N 1
ATOM 3198 C CA . LEU B 1 103 ? -7.398 12.445 -0.257 1 97.25 103 LEU B CA 1
ATOM 3199 C C . LEU B 1 103 ? -6.613 13.672 0.203 1 97.25 103 LEU B C 1
ATOM 3201 O O . LEU B 1 103 ? -6.379 13.844 1.4 1 97.25 103 LEU B O 1
ATOM 3205 N N . LEU B 1 104 ? -6.133 14.492 -0.784 1 96.06 104 LEU B N 1
ATOM 3206 C CA . LEU B 1 104 ? -5.363 15.703 -0.517 1 96.06 104 LEU B CA 1
ATOM 3207 C C . LEU B 1 104 ? -5.906 16.875 -1.32 1 96.06 104 LEU B C 1
ATOM 3209 O O . LEU B 1 104 ? -6.434 16.688 -2.42 1 96.06 104 LEU B O 1
ATOM 3213 N N . PRO B 1 105 ? -5.809 18.125 -0.808 1 95.38 105 PRO B N 1
ATOM 3214 C CA . PRO B 1 105 ? -5.332 18.422 0.544 1 95.38 105 PRO B CA 1
ATOM 3215 C C . PRO B 1 105 ? -6.297 17.953 1.63 1 95.38 105 PRO B C 1
ATOM 3217 O O . PRO B 1 105 ? -7.434 17.578 1.331 1 95.38 105 PRO B O 1
ATOM 3220 N N . PHE B 1 106 ? -5.758 17.828 2.867 1 95 106 PHE B N 1
ATOM 3221 C CA . PHE B 1 106 ? -6.648 17.547 3.986 1 95 106 PHE B CA 1
ATOM 3222 C C . PHE B 1 106 ? -7.703 18.625 4.133 1 95 106 PHE B C 1
ATOM 3224 O O . PHE B 1 106 ? -7.477 19.781 3.734 1 95 106 PHE B O 1
ATOM 3231 N N . PRO B 1 107 ? -8.898 18.203 4.707 1 91.81 107 PRO B N 1
ATOM 3232 C CA . PRO B 1 107 ? -9.93 19.219 4.898 1 91.81 107 PRO B CA 1
ATOM 3233 C C . PRO B 1 107 ? -9.453 20.375 5.766 1 91.81 107 PRO B C 1
ATOM 3235 O O . PRO B 1 107 ? -8.719 20.172 6.734 1 91.81 107 PRO B O 1
ATOM 3238 N N . GLU B 1 108 ? -9.93 21.531 5.414 1 83.25 108 GLU B N 1
ATOM 3239 C CA . GLU B 1 108 ? -9.555 22.734 6.152 1 83.25 108 GLU B CA 1
ATOM 3240 C C . GLU B 1 108 ? -10.031 22.656 7.602 1 83.25 108 GLU B C 1
ATOM 3242 O O . GLU B 1 108 ? -11.117 22.156 7.879 1 83.25 108 GLU B O 1
ATOM 3247 N N . ASN B 1 109 ? -9.242 23.156 8.492 1 78.06 109 ASN B N 1
ATOM 3248 C CA . ASN B 1 109 ? -9.555 23.312 9.906 1 78.06 109 ASN B CA 1
ATOM 3249 C C . ASN B 1 109 ? -9.703 21.953 10.602 1 78.06 109 ASN B C 1
ATOM 3251 O O . ASN B 1 109 ? -10.312 21.859 11.664 1 78.06 109 ASN B O 1
ATOM 3255 N N . GLN B 1 110 ? -9.367 20.906 9.906 1 86.81 110 GLN B N 1
ATOM 3256 C CA . GLN B 1 110 ? -9.281 19.594 10.523 1 86.81 110 GLN B CA 1
ATOM 3257 C C . GLN B 1 110 ? -7.836 19.109 10.586 1 86.81 110 GLN B C 1
ATOM 3259 O O . GLN B 1 110 ? -7.367 18.406 9.688 1 86.81 110 GLN B O 1
ATOM 3264 N N . ASN B 1 111 ? -7.184 19.406 11.672 1 91.88 111 ASN B N 1
ATOM 3265 C CA . ASN B 1 111 ? -5.754 19.141 11.766 1 91.88 111 ASN B CA 1
ATOM 3266 C C . ASN B 1 111 ? -5.453 18.094 12.828 1 91.88 111 ASN B C 1
ATOM 3268 O O . ASN B 1 111 ? -4.293 17.875 13.188 1 91.88 111 ASN B O 1
ATOM 3272 N N . PHE B 1 112 ? -6.508 17.453 13.32 1 91.5 112 PHE B N 1
ATOM 3273 C CA . PHE B 1 112 ? -6.359 16.609 14.5 1 91.5 112 PHE B CA 1
ATOM 3274 C C . PHE B 1 112 ? -7.172 15.328 14.344 1 91.5 112 PHE B C 1
ATOM 3276 O O . PHE B 1 112 ? -8.344 15.367 13.961 1 91.5 112 PHE B O 1
ATOM 3283 N N . ILE B 1 113 ? -6.57 14.188 14.641 1 94.31 113 ILE B N 1
ATOM 3284 C CA . ILE B 1 113 ? -7.25 12.898 14.625 1 94.31 113 ILE B CA 1
ATOM 3285 C C . ILE B 1 113 ? -6.863 12.102 15.867 1 94.31 113 ILE B C 1
ATOM 3287 O O . ILE B 1 113 ? -5.68 11.875 16.125 1 94.31 113 ILE B O 1
ATOM 3291 N N . ALA B 1 114 ? -7.812 11.719 16.641 1 93.88 114 ALA B N 1
ATOM 3292 C CA . ALA B 1 114 ? -7.613 10.742 17.719 1 93.88 114 ALA B CA 1
ATOM 3293 C C . ALA B 1 114 ? -8.031 9.344 17.266 1 93.88 114 ALA B C 1
ATOM 3295 O O . ALA B 1 114 ? -9.227 9.062 17.125 1 93.88 114 ALA B O 1
ATOM 3296 N N . PHE B 1 115 ? -7.125 8.453 17.078 1 94.88 115 PHE B N 1
ATOM 3297 C CA . PHE B 1 115 ? -7.438 7.117 16.578 1 94.88 115 PHE B CA 1
ATOM 3298 C C . PHE B 1 115 ? -7.91 6.215 17.719 1 94.88 115 PHE B C 1
ATOM 3300 O O . PHE B 1 115 ? -7.41 6.305 18.844 1 94.88 115 PHE B O 1
ATOM 3307 N N . SER B 1 116 ? -8.867 5.348 17.422 1 92.81 116 SER B N 1
ATOM 3308 C CA . SER B 1 116 ? -9.219 4.281 18.344 1 92.81 116 SER B CA 1
ATOM 3309 C C . SER B 1 116 ? -8.047 3.338 18.578 1 92.81 116 SER B C 1
ATOM 3311 O O . SER B 1 116 ? -7.074 3.35 17.828 1 92.81 116 SER B O 1
ATOM 3313 N N . LEU B 1 117 ? -8.133 2.551 19.609 1 93.25 117 LEU B N 1
ATOM 3314 C CA . LEU B 1 117 ? -7.059 1.615 19.922 1 93.25 117 LEU B CA 1
ATOM 3315 C C . LEU B 1 117 ? -6.773 0.692 18.75 1 93.25 117 LEU B C 1
ATOM 3317 O O . LEU B 1 117 ? -5.613 0.41 18.438 1 93.25 117 LEU B O 1
ATOM 3321 N N . ARG B 1 118 ? -7.84 0.278 18.109 1 91.12 118 ARG B N 1
ATOM 3322 C CA . ARG B 1 118 ? -7.695 -0.602 16.953 1 91.12 118 ARG B CA 1
ATOM 3323 C C . ARG B 1 118 ? -7 0.118 15.805 1 91.12 118 ARG B C 1
ATOM 3325 O O . ARG B 1 118 ? -6.109 -0.442 15.164 1 91.12 118 ARG B O 1
ATOM 3332 N N . GLU B 1 119 ? -7.375 1.295 15.602 1 93.69 119 GLU B N 1
ATOM 3333 C CA . GLU B 1 119 ? -6.77 2.086 14.539 1 93.69 119 GLU B CA 1
ATOM 3334 C C . GLU B 1 119 ? -5.312 2.42 14.852 1 93.69 119 GLU B C 1
ATOM 3336 O O . GLU B 1 119 ? -4.477 2.492 13.953 1 93.69 119 GLU B O 1
ATOM 3341 N N . GLN B 1 120 ? -5.035 2.639 16.141 1 97.12 120 GLN B N 1
ATOM 3342 C CA . GLN B 1 120 ? -3.678 2.967 16.562 1 97.12 120 GLN B CA 1
ATOM 3343 C C . GLN B 1 120 ? -2.697 1.87 16.156 1 97.12 120 GLN B C 1
ATOM 3345 O O . GLN B 1 120 ? -1.62 2.156 15.633 1 97.12 120 GLN B O 1
ATOM 3350 N N . ALA B 1 121 ? -3.092 0.666 16.359 1 96.19 121 ALA B N 1
ATOM 3351 C CA . ALA B 1 121 ? -2.223 -0.453 16.016 1 96.19 121 ALA B CA 1
ATOM 3352 C C . ALA B 1 121 ? -1.911 -0.454 14.516 1 96.19 121 ALA B C 1
ATOM 3354 O O . ALA B 1 121 ? -0.76 -0.641 14.117 1 96.19 121 ALA B O 1
ATOM 3355 N N . ALA B 1 122 ? -2.939 -0.259 13.719 1 96.06 122 ALA B N 1
ATOM 3356 C CA . ALA B 1 122 ? -2.785 -0.259 12.266 1 96.06 122 ALA B CA 1
ATOM 3357 C C . ALA B 1 122 ? -1.921 0.912 11.805 1 96.06 122 ALA B C 1
ATOM 3359 O O . ALA B 1 122 ? -1.018 0.74 10.984 1 96.06 122 ALA B O 1
ATOM 3360 N N . VAL B 1 123 ? -2.162 2.061 12.328 1 98.25 123 VAL B N 1
ATOM 3361 C CA . VAL B 1 123 ? -1.422 3.266 11.969 1 98.25 123 VAL B CA 1
ATOM 3362 C C . VAL B 1 123 ? 0.045 3.107 12.359 1 98.25 123 VAL B C 1
ATOM 3364 O O . VAL B 1 123 ? 0.941 3.369 11.555 1 98.25 123 VAL B O 1
ATOM 3367 N N . GLU B 1 124 ? 0.267 2.656 13.578 1 98.06 124 GLU B N 1
ATOM 3368 C CA . GLU B 1 124 ? 1.633 2.484 14.062 1 98.06 124 GLU B CA 1
ATOM 3369 C C . GLU B 1 124 ? 2.391 1.455 13.227 1 98.06 124 GLU B C 1
ATOM 3371 O O . GLU B 1 124 ? 3.58 1.625 12.953 1 98.06 124 GLU B O 1
ATOM 3376 N N . HIS B 1 125 ? 1.676 0.458 12.859 1 97 125 HIS B N 1
ATOM 3377 C CA . HIS B 1 125 ? 2.305 -0.538 12 1 97 125 HIS B CA 1
ATOM 3378 C C . HIS B 1 125 ? 2.768 0.082 10.688 1 97 125 HIS B C 1
ATOM 3380 O O . HIS B 1 125 ? 3.902 -0.136 10.258 1 97 125 HIS B O 1
ATOM 3386 N N . MET B 1 126 ? 1.911 0.824 10 1 98.31 126 MET B N 1
ATOM 3387 C CA . MET B 1 126 ? 2.256 1.46 8.734 1 98.31 126 MET B CA 1
ATOM 3388 C C . MET B 1 126 ? 3.445 2.398 8.898 1 98.31 126 MET B C 1
ATOM 3390 O O . MET B 1 126 ? 4.359 2.402 8.078 1 98.31 126 MET B O 1
ATOM 3394 N N . LEU B 1 127 ? 3.451 3.172 9.977 1 98.44 127 LEU B N 1
ATOM 3395 C CA . LEU B 1 127 ? 4.527 4.121 10.234 1 98.44 127 LEU B CA 1
ATOM 3396 C C . LEU B 1 127 ? 5.852 3.4 10.453 1 98.44 127 LEU B C 1
ATOM 3398 O O . LEU B 1 127 ? 6.879 3.793 9.898 1 98.44 127 LEU B O 1
ATOM 3402 N N . MET B 1 128 ? 5.82 2.369 11.25 1 97.38 128 MET B N 1
ATOM 3403 C CA . MET B 1 128 ? 7.035 1.617 11.547 1 97.38 128 MET B CA 1
ATOM 3404 C C . MET B 1 128 ? 7.562 0.926 10.289 1 97.38 128 MET B C 1
ATOM 3406 O O . MET B 1 128 ? 8.773 0.854 10.078 1 97.38 128 MET B O 1
ATOM 3410 N N . GLU B 1 129 ? 6.66 0.433 9.469 1 97.62 129 GLU B N 1
ATOM 3411 C CA . GLU B 1 129 ? 7.082 -0.203 8.227 1 97.62 129 GLU B CA 1
ATOM 3412 C C . GLU B 1 129 ? 7.715 0.809 7.273 1 97.62 129 GLU B C 1
ATOM 3414 O O . GLU B 1 129 ? 8.703 0.506 6.605 1 97.62 129 GLU B O 1
ATOM 3419 N N . MET B 1 130 ? 7.129 1.996 7.164 1 98.25 130 MET B N 1
ATOM 3420 C CA . MET B 1 130 ? 7.727 3.041 6.336 1 98.25 130 MET B CA 1
ATOM 3421 C C . MET B 1 130 ? 9.133 3.371 6.812 1 98.25 130 MET B C 1
ATOM 3423 O O . MET B 1 130 ? 10.055 3.48 6 1 98.25 130 MET B O 1
ATOM 3427 N N . LYS B 1 131 ? 9.266 3.541 8.125 1 97.38 131 LYS B N 1
ATOM 3428 C CA . LYS B 1 131 ? 10.578 3.844 8.695 1 97.38 131 LYS B CA 1
ATOM 3429 C C . LYS B 1 131 ? 11.586 2.748 8.359 1 97.38 131 LYS B C 1
ATOM 3431 O O . LYS B 1 131 ? 12.719 3.037 7.957 1 97.38 131 LYS B O 1
ATOM 3436 N N . LYS B 1 132 ? 11.148 1.545 8.531 1 96.88 132 LYS B N 1
ATOM 3437 C CA . LYS B 1 132 ? 12 0.394 8.242 1 96.88 132 LYS B CA 1
ATOM 3438 C C . LYS B 1 132 ? 12.422 0.372 6.777 1 96.88 132 LYS B C 1
ATOM 3440 O O . LYS B 1 132 ? 13.594 0.138 6.465 1 96.88 132 LYS B O 1
ATOM 3445 N N . GLU B 1 133 ? 11.484 0.592 5.859 1 97.31 133 GLU B N 1
ATOM 3446 C CA . GLU B 1 133 ? 11.773 0.628 4.426 1 97.31 133 GLU B CA 1
ATOM 3447 C C . GLU B 1 133 ? 12.805 1.702 4.098 1 97.31 133 GLU B C 1
ATOM 3449 O O . GLU B 1 133 ? 13.719 1.47 3.307 1 97.31 133 GLU B O 1
ATOM 3454 N N . CYS B 1 134 ? 12.602 2.865 4.73 1 96.5 134 CYS B N 1
ATOM 3455 C CA . CYS B 1 134 ? 13.516 3.977 4.469 1 96.5 134 CYS B CA 1
ATOM 3456 C C . CYS B 1 134 ? 14.906 3.684 5.016 1 96.5 134 CYS B C 1
ATOM 3458 O O . CYS B 1 134 ? 15.906 4.109 4.438 1 96.5 134 CYS B O 1
ATOM 3460 N N . LYS B 1 135 ? 14.984 3.02 6.129 1 95.88 135 LYS B N 1
ATOM 3461 C CA . LYS B 1 135 ? 16.25 2.676 6.762 1 95.88 135 LYS B CA 1
ATOM 3462 C C . LYS B 1 135 ? 17.016 1.637 5.941 1 95.88 135 LYS B C 1
ATOM 3464 O O . LYS B 1 135 ? 18.203 1.79 5.688 1 95.88 135 LYS B O 1
ATOM 3469 N N . LEU B 1 136 ? 16.344 0.606 5.465 1 95.38 136 LEU B N 1
ATOM 3470 C CA . LEU B 1 136 ? 16.984 -0.546 4.84 1 95.38 136 LEU B CA 1
ATOM 3471 C C . LEU B 1 136 ? 17.234 -0.293 3.357 1 95.38 136 LEU B C 1
ATOM 3473 O O . LEU B 1 136 ? 18.156 -0.873 2.771 1 95.38 136 LEU B O 1
ATOM 3477 N N . LYS B 1 137 ? 16.344 0.489 2.682 1 96.25 137 LYS B N 1
ATOM 3478 C CA . LYS B 1 137 ? 16.453 0.879 1.279 1 96.25 137 LYS B CA 1
ATOM 3479 C C . LYS B 1 137 ? 16.578 -0.344 0.376 1 96.25 137 LYS B C 1
ATOM 3481 O O . LYS B 1 137 ? 17.453 -0.398 -0.491 1 96.25 137 LYS B O 1
ATOM 3486 N N . LYS B 1 138 ? 15.766 -1.361 0.672 1 95 138 LYS B N 1
ATOM 3487 C CA . LYS B 1 138 ? 15.719 -2.531 -0.2 1 95 138 LYS B CA 1
ATOM 3488 C C . LYS B 1 138 ? 15.18 -2.168 -1.581 1 95 138 LYS B C 1
ATOM 3490 O O . LYS B 1 138 ? 14.672 -1.064 -1.782 1 95 138 LYS B O 1
ATOM 3495 N N . GLU B 1 139 ? 15.297 -3.023 -2.52 1 95.25 139 GLU B N 1
ATOM 3496 C CA . GLU B 1 139 ? 14.781 -2.805 -3.867 1 95.25 139 GLU B CA 1
ATOM 3497 C C . GLU B 1 139 ? 13.297 -2.445 -3.84 1 95.25 139 GLU B C 1
ATOM 3499 O O . GLU B 1 139 ? 12.492 -3.148 -3.225 1 95.25 139 GLU B O 1
ATOM 3504 N N . GLY B 1 140 ? 12.977 -1.274 -4.461 1 96.88 140 GLY B N 1
ATOM 3505 C CA . GLY B 1 140 ? 11.594 -0.853 -4.57 1 96.88 140 GLY B CA 1
ATOM 3506 C C . GLY B 1 140 ? 11.078 -0.167 -3.316 1 96.88 140 GLY B C 1
ATOM 3507 O O . GLY B 1 140 ? 9.867 0.014 -3.154 1 96.88 140 GLY B O 1
ATOM 3508 N N . HIS B 1 141 ? 11.984 0.177 -2.33 1 97.5 141 HIS B N 1
ATOM 3509 C CA . HIS B 1 141 ? 11.547 0.732 -1.055 1 97.5 141 HIS B CA 1
ATOM 3510 C C . HIS B 1 141 ? 10.719 1.995 -1.259 1 97.5 141 HIS B C 1
ATOM 3512 O O . HIS B 1 141 ? 9.758 2.24 -0.521 1 97.5 141 HIS B O 1
ATOM 3518 N N . GLU B 1 142 ? 11.023 2.842 -2.305 1 97.5 142 GLU B N 1
ATOM 3519 C CA . GLU B 1 142 ? 10.25 4.059 -2.555 1 97.5 142 GLU B CA 1
ATOM 3520 C C . GLU B 1 142 ? 8.805 3.732 -2.906 1 97.5 142 GLU B C 1
ATOM 3522 O O . GLU B 1 142 ? 7.879 4.375 -2.406 1 97.5 142 GLU B O 1
ATOM 3527 N N . ASP B 1 143 ? 8.594 2.705 -3.727 1 98 143 ASP B N 1
ATOM 3528 C CA . ASP B 1 143 ? 7.262 2.279 -4.137 1 98 143 ASP B CA 1
ATOM 3529 C C . ASP B 1 143 ? 6.465 1.75 -2.943 1 98 143 ASP B C 1
ATOM 3531 O O . ASP B 1 143 ? 5.281 2.064 -2.791 1 98 143 ASP B O 1
ATOM 3535 N N . VAL B 1 144 ? 7.168 0.959 -2.131 1 98.44 144 VAL B N 1
ATOM 3536 C CA . VAL B 1 144 ? 6.512 0.375 -0.966 1 98.44 144 VAL B CA 1
ATOM 3537 C C . VAL B 1 144 ? 6.125 1.479 0.016 1 98.44 144 VAL B C 1
ATOM 3539 O O . VAL B 1 144 ? 5.023 1.469 0.567 1 98.44 144 VAL B O 1
ATOM 3542 N N . VAL B 1 145 ? 7.016 2.443 0.217 1 98.56 145 VAL B N 1
ATOM 3543 C CA . VAL B 1 145 ? 6.723 3.568 1.097 1 98.56 145 VAL B CA 1
ATOM 3544 C C . VAL B 1 145 ? 5.531 4.352 0.553 1 98.56 145 VAL B C 1
ATOM 3546 O O . VAL B 1 145 ? 4.641 4.742 1.311 1 98.56 145 VAL B O 1
ATOM 3549 N N . ARG B 1 146 ? 5.473 4.613 -0.752 1 98.44 146 ARG B N 1
ATOM 3550 C CA . ARG B 1 146 ? 4.336 5.293 -1.362 1 98.44 146 ARG B CA 1
ATOM 3551 C C . ARG B 1 146 ? 3.039 4.531 -1.101 1 98.44 146 ARG B C 1
ATOM 3553 O O . ARG B 1 146 ? 2.01 5.137 -0.79 1 98.44 146 ARG B O 1
ATOM 3560 N N . ALA B 1 147 ? 3.104 3.236 -1.242 1 98.62 147 ALA B N 1
ATOM 3561 C CA . ALA B 1 147 ? 1.918 2.412 -1.025 1 98.62 147 ALA B CA 1
ATOM 3562 C C . ALA B 1 147 ? 1.453 2.49 0.427 1 98.62 147 ALA B C 1
ATOM 3564 O O . ALA B 1 147 ? 0.253 2.572 0.697 1 98.62 147 ALA B O 1
ATOM 3565 N N . LEU B 1 148 ? 2.412 2.406 1.372 1 98.75 148 LEU B N 1
ATOM 3566 C CA . LEU B 1 148 ? 2.1 2.518 2.793 1 98.75 148 LEU B CA 1
ATOM 3567 C C . LEU B 1 148 ? 1.508 3.885 3.117 1 98.75 148 LEU B C 1
ATOM 3569 O O . LEU B 1 148 ? 0.527 3.98 3.857 1 98.75 148 LEU B O 1
ATOM 3573 N N . LEU B 1 149 ? 2.102 4.934 2.537 1 98.75 149 LEU B N 1
ATOM 3574 C CA . LEU B 1 149 ? 1.582 6.281 2.73 1 98.75 149 LEU B CA 1
ATOM 3575 C C . LEU B 1 149 ? 0.167 6.406 2.176 1 98.75 149 LEU B C 1
ATOM 3577 O O . LEU B 1 149 ? -0.7 7.016 2.807 1 98.75 149 LEU B O 1
ATOM 3581 N N . PHE B 1 150 ? -0.026 5.844 1.04 1 98.69 150 PHE B N 1
ATOM 3582 C CA . PHE B 1 150 ? -1.337 5.844 0.401 1 98.69 150 PHE B CA 1
ATOM 3583 C C . PHE B 1 150 ? -2.377 5.188 1.299 1 98.69 150 PHE B C 1
ATOM 3585 O O . PHE B 1 150 ? -3.479 5.715 1.472 1 98.69 150 PHE B O 1
ATOM 3592 N N . GLN B 1 151 ? -2.053 4.074 1.888 1 98.56 151 GLN B N 1
ATOM 3593 C CA . GLN B 1 151 ? -2.924 3.4 2.846 1 98.56 151 GLN B CA 1
ATOM 3594 C C . GLN B 1 151 ? -3.203 4.289 4.055 1 98.56 151 GLN B C 1
ATOM 3596 O O . GLN B 1 151 ? -4.344 4.371 4.52 1 98.56 151 GLN B O 1
ATOM 3601 N N . LEU B 1 152 ? -2.186 4.895 4.562 1 98.69 152 LEU B N 1
ATOM 3602 C CA . LEU B 1 152 ? -2.326 5.789 5.707 1 98.69 152 LEU B CA 1
ATOM 3603 C C . LEU B 1 152 ? -3.283 6.934 5.387 1 98.69 152 LEU B C 1
ATOM 3605 O O . LEU B 1 152 ? -4.117 7.301 6.219 1 98.69 152 LEU B O 1
ATOM 3609 N N . LEU B 1 153 ? -3.146 7.516 4.18 1 98.62 153 LEU B N 1
ATOM 3610 C CA . LEU B 1 153 ? -4.008 8.617 3.77 1 98.62 153 LEU B CA 1
ATOM 3611 C C . LEU B 1 153 ? -5.473 8.188 3.748 1 98.62 153 LEU B C 1
ATOM 3613 O O . LEU B 1 153 ? -6.359 8.969 4.09 1 98.62 153 LEU B O 1
ATOM 3617 N N . PHE B 1 154 ? -5.762 6.941 3.369 1 98.12 154 PHE B N 1
ATOM 3618 C CA . PHE B 1 154 ? -7.133 6.449 3.4 1 98.12 154 PHE B CA 1
ATOM 3619 C C . PHE B 1 154 ? -7.621 6.297 4.836 1 98.12 154 PHE B C 1
ATOM 3621 O O . PHE B 1 154 ? -8.789 6.547 5.133 1 98.12 154 PHE B O 1
ATOM 3628 N N . THR B 1 155 ? -6.73 5.781 5.727 1 97.31 155 THR B N 1
ATOM 3629 C CA . THR B 1 155 ? -7.086 5.688 7.137 1 97.31 155 THR B CA 1
ATOM 3630 C C . THR B 1 155 ? -7.469 7.059 7.688 1 97.31 155 THR B C 1
ATOM 3632 O O . THR B 1 155 ? -8.469 7.188 8.398 1 97.31 155 THR B O 1
ATOM 3635 N N . ILE B 1 156 ? -6.699 8.086 7.309 1 97.12 156 ILE B N 1
ATOM 3636 C CA . ILE B 1 156 ? -6.969 9.461 7.719 1 97.12 156 ILE B CA 1
ATOM 3637 C C . ILE B 1 156 ? -8.305 9.922 7.141 1 97.12 156 ILE B C 1
ATOM 3639 O O . ILE B 1 156 ? -9.148 10.453 7.863 1 97.12 156 ILE B O 1
ATOM 3643 N N . TYR B 1 157 ? -8.508 9.68 5.867 1 96.81 157 TYR B N 1
ATOM 3644 C CA . TYR B 1 157 ? -9.727 10.055 5.172 1 96.81 157 TYR B CA 1
ATOM 3645 C C . TYR B 1 157 ? -10.953 9.484 5.871 1 96.81 157 TYR B C 1
ATOM 3647 O O . TYR B 1 157 ? -11.922 10.203 6.137 1 96.81 157 TYR B O 1
ATOM 3655 N N . ARG B 1 158 ? -10.859 8.18 6.168 1 95.94 158 ARG B N 1
ATOM 3656 C CA . ARG B 1 158 ? -11.977 7.484 6.793 1 95.94 158 ARG B CA 1
ATOM 3657 C C . ARG B 1 158 ? -12.242 8.023 8.195 1 95.94 158 ARG B C 1
ATOM 3659 O O . ARG B 1 158 ? -13.398 8.156 8.602 1 95.94 158 ARG B O 1
ATOM 3666 N N . SER B 1 159 ? -11.18 8.281 8.93 1 93.69 159 SER B N 1
ATOM 3667 C CA . SER B 1 159 ? -11.312 8.797 10.289 1 93.69 159 SER B CA 1
ATOM 3668 C C . SER B 1 159 ? -11.945 10.18 10.297 1 93.69 159 SER B C 1
ATOM 3670 O O . SER B 1 159 ? -12.789 10.484 11.148 1 93.69 159 SER B O 1
ATOM 3672 N N . LEU B 1 160 ? -11.547 11.039 9.367 1 91.19 160 LEU B N 1
ATOM 3673 C CA . LEU B 1 160 ? -12.086 12.391 9.273 1 91.19 160 LEU B CA 1
ATOM 3674 C C . LEU B 1 160 ? -13.547 12.367 8.836 1 91.19 160 LEU B C 1
ATOM 3676 O O . LEU B 1 160 ? -14.359 13.164 9.312 1 91.19 160 LEU B O 1
ATOM 3680 N N . ALA B 1 161 ? -13.883 11.453 7.953 1 87 161 ALA B N 1
ATOM 3681 C CA . ALA B 1 161 ? -15.25 11.328 7.457 1 87 161 ALA B CA 1
ATOM 3682 C C . ALA B 1 161 ? -16.172 10.797 8.547 1 87 161 ALA B C 1
ATOM 3684 O O . ALA B 1 161 ? -17.359 11.133 8.57 1 87 161 ALA B O 1
ATOM 3685 N N . GLY B 1 162 ? -15.781 9.805 9.305 1 78.12 162 GLY B N 1
ATOM 3686 C CA . GLY B 1 162 ? -16.594 9.195 10.344 1 78.12 162 GLY B CA 1
ATOM 3687 C C . GLY B 1 162 ? -16.828 10.109 11.539 1 78.12 162 GLY B C 1
ATOM 3688 O O . GLY B 1 162 ? -17.516 9.734 12.492 1 78.12 162 GLY B O 1
ATOM 3689 N N . GLY B 1 163 ? -16.5 11.367 11.508 1 66 163 GLY B N 1
ATOM 3690 C CA . GLY B 1 163 ? -16.781 12.328 12.562 1 66 163 GLY B CA 1
ATOM 3691 C C . GLY B 1 163 ? -15.773 12.266 13.703 1 66 163 GLY B C 1
ATOM 3692 O O . GLY B 1 163 ? -16.078 12.641 14.828 1 66 163 GLY B O 1
ATOM 3693 N N . GLY B 1 164 ? -14.93 11.445 13.594 1 56.19 164 GLY B N 1
ATOM 3694 C CA . GLY B 1 164 ? -14.008 11.484 14.719 1 56.19 164 GLY B CA 1
ATOM 3695 C C . GLY B 1 164 ? -13.656 12.891 15.156 1 56.19 164 GLY B C 1
ATOM 3696 O O . GLY B 1 164 ? -12.953 13.609 14.438 1 56.19 164 GLY B O 1
ATOM 3697 N N . ARG B 1 165 ? -14.852 13.539 15.586 1 53.53 165 ARG B N 1
ATOM 3698 C CA . ARG B 1 165 ? -14.812 14.891 16.125 1 53.53 165 ARG B CA 1
ATOM 3699 C C . ARG B 1 165 ? -13.656 15.055 17.109 1 53.53 165 ARG B C 1
ATOM 3701 O O . ARG B 1 165 ? -13.578 14.336 18.094 1 53.53 165 ARG B O 1
ATOM 3708 N N . ASN B 1 166 ? -12.562 15.258 16.594 1 52.62 166 ASN B N 1
ATOM 3709 C CA . ASN B 1 166 ? -11.422 15.648 17.422 1 52.62 166 ASN B CA 1
ATOM 3710 C C . ASN B 1 166 ? -11.758 16.859 18.297 1 52.62 166 ASN B C 1
ATOM 3712 O O . ASN B 1 166 ? -11.711 18 17.828 1 52.62 166 ASN B O 1
ATOM 3716 N N . GLN B 1 167 ? -12.805 16.719 19.047 1 51.69 167 GLN B N 1
ATOM 3717 C CA . GLN B 1 167 ? -12.883 17.891 19.891 1 51.69 167 GLN B CA 1
ATOM 3718 C C . GLN B 1 167 ? -11.555 18.172 20.578 1 51.69 167 GLN B C 1
ATOM 3720 O O . GLN B 1 167 ? -11.047 17.328 21.328 1 51.69 167 GLN B O 1
ATOM 3725 N N . THR B 1 168 ? -10.734 18.891 19.891 1 54.47 168 THR B N 1
ATOM 3726 C CA . THR B 1 168 ? -9.578 19.438 20.594 1 54.47 168 THR B CA 1
ATOM 3727 C C . THR B 1 168 ? -10.008 20.172 21.859 1 54.47 168 THR B C 1
ATOM 3729 O O . THR B 1 168 ? -10.914 21.016 21.812 1 54.47 168 THR B O 1
ATOM 3732 N N . ARG B 1 169 ? -10.211 19.453 22.969 1 56.16 169 ARG B N 1
ATOM 3733 C CA . ARG B 1 169 ? -10.477 20.281 24.141 1 56.16 169 ARG B CA 1
ATOM 3734 C C . ARG B 1 169 ? -9.234 21.062 24.547 1 56.16 169 ARG B C 1
ATOM 3736 O O . ARG B 1 169 ? -8.172 20.484 24.797 1 56.16 169 ARG B O 1
ATOM 3743 N N . PRO B 1 170 ? -9.336 22.391 24.266 1 59.12 170 PRO B N 1
ATOM 3744 C CA . PRO B 1 170 ? -8.227 23.109 24.891 1 59.12 170 PRO B CA 1
ATOM 3745 C C . PRO B 1 170 ? -8.016 22.719 26.344 1 59.12 170 PRO B C 1
ATOM 3747 O O . PRO B 1 170 ? -8.984 22.516 27.078 1 59.12 170 PRO B O 1
ATOM 3750 N N . LEU B 1 171 ? -6.824 22.172 26.641 1 60.94 171 LEU B N 1
ATOM 3751 C CA . LEU B 1 171 ? -6.527 21.719 28 1 60.94 171 LEU B CA 1
ATOM 3752 C C . LEU B 1 171 ? -6.68 22.859 29 1 60.94 171 LEU B C 1
ATOM 3754 O O . LEU B 1 171 ? -7.066 22.641 30.156 1 60.94 171 LEU B O 1
ATOM 3758 N N . HIS B 1 172 ? -6.387 24.109 28.484 1 71.12 172 HIS B N 1
ATOM 3759 C CA . HIS B 1 172 ? -6.34 25.234 29.422 1 71.12 172 HIS B CA 1
ATOM 3760 C C . HIS B 1 172 ? -7.238 26.375 28.953 1 71.12 172 HIS B C 1
ATOM 3762 O O . HIS B 1 172 ? -7.34 26.641 27.75 1 71.12 172 HIS B O 1
ATOM 3768 N N . PRO B 1 173 ? -7.996 26.906 29.812 1 75.56 173 PRO B N 1
ATOM 3769 C CA . PRO B 1 173 ? -8.828 28.047 29.469 1 75.56 173 PRO B CA 1
ATOM 3770 C C . PRO B 1 173 ? -8.086 29.094 28.641 1 75.56 173 PRO B C 1
ATOM 3772 O O . PRO B 1 173 ? -8.664 29.719 27.75 1 75.56 173 PRO B O 1
AT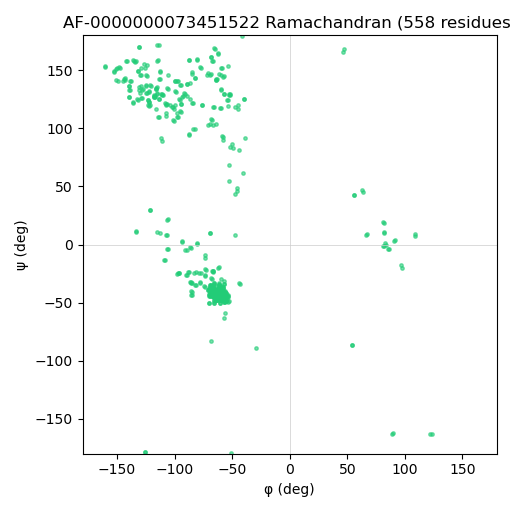OM 3775 N N . MET B 1 174 ? -6.844 29.203 28.906 1 80.62 174 MET B N 1
ATOM 3776 C CA . MET B 1 174 ? -6.031 30.188 28.203 1 80.62 174 MET B CA 1
ATOM 3777 C C . MET B 1 174 ? -5.867 29.828 26.734 1 80.62 174 MET B C 1
ATOM 3779 O O . MET B 1 174 ? -5.82 30.703 25.875 1 80.62 174 MET B O 1
ATOM 3783 N N . ASP B 1 175 ? -5.91 28.594 26.469 1 83.25 175 ASP B N 1
ATOM 3784 C CA . ASP B 1 175 ? -5.781 28.141 25.094 1 83.25 175 ASP B CA 1
ATOM 3785 C C . ASP B 1 175 ? -7.008 28.531 24.266 1 83.25 175 ASP B C 1
ATOM 3787 O O . ASP B 1 175 ? -6.883 28.922 23.109 1 83.25 175 ASP B O 1
ATOM 3791 N N . GLU B 1 176 ? -8.039 28.453 24.938 1 85.31 176 GLU B N 1
ATOM 3792 C CA . GLU B 1 176 ? -9.281 28.844 24.266 1 85.31 176 GLU B CA 1
ATOM 3793 C C . GLU B 1 176 ? -9.297 30.344 23.969 1 85.31 176 GLU B C 1
ATOM 3795 O O . GLU B 1 176 ? -9.711 30.75 22.875 1 85.31 176 GLU B O 1
ATOM 3800 N N . LYS B 1 177 ? -8.891 31.047 24.953 1 87.94 177 LYS B N 1
ATOM 3801 C CA . LYS B 1 177 ? -8.859 32.5 24.781 1 87.94 177 LYS B CA 1
ATOM 3802 C C . LYS B 1 177 ? -7.902 32.875 23.656 1 87.94 177 LYS B C 1
ATOM 3804 O O . LYS B 1 177 ? -8.227 33.75 22.828 1 87.94 177 LYS B O 1
ATOM 3809 N N . ILE B 1 178 ? -6.824 32.281 23.641 1 89.12 178 ILE B N 1
ATOM 3810 C CA . ILE B 1 178 ? -5.824 32.594 22.625 1 89.12 178 ILE B CA 1
ATOM 3811 C C . ILE B 1 178 ? -6.348 32.188 21.25 1 89.12 178 ILE B C 1
ATOM 3813 O O . ILE B 1 178 ? -6.141 32.875 20.266 1 89.12 178 ILE B O 1
ATOM 3817 N N . SER B 1 179 ? -7.027 31.094 21.203 1 89.31 179 SER B N 1
ATOM 3818 C CA . SER B 1 179 ? -7.641 30.672 19.953 1 89.31 179 SER B CA 1
ATOM 3819 C C . SER B 1 179 ? -8.672 31.688 19.469 1 89.31 179 SER B C 1
ATOM 3821 O O . SER B 1 179 ? -8.766 31.969 18.266 1 89.31 179 SER B O 1
ATOM 3823 N N . GLU B 1 180 ? -9.406 32.156 20.375 1 91 180 GLU B N 1
ATOM 3824 C CA . GLU B 1 180 ? -10.383 33.188 20.062 1 91 180 GLU B CA 1
ATOM 3825 C C . GLU B 1 180 ? -9.703 34.438 19.469 1 91 180 GLU B C 1
ATOM 3827 O O . GLU B 1 180 ? -10.18 35 18.484 1 91 180 GLU B O 1
ATOM 3832 N N . ILE B 1 181 ? -8.664 34.812 20.094 1 93.25 181 ILE B N 1
ATOM 3833 C CA . ILE B 1 181 ? -7.922 35.969 19.656 1 93.25 181 ILE B CA 1
ATOM 3834 C C . ILE B 1 181 ? -7.32 35.719 18.281 1 93.25 181 ILE B C 1
ATOM 3836 O O . ILE B 1 181 ? -7.426 36.562 17.375 1 93.25 181 ILE B O 1
ATOM 3840 N N . ALA B 1 182 ? -6.746 34.562 18.141 1 92.06 182 ALA B N 1
ATOM 3841 C CA . ALA B 1 182 ? -6.168 34.188 16.859 1 92.06 182 ALA B CA 1
ATOM 3842 C C . ALA B 1 182 ? -7.23 34.188 15.766 1 92.06 182 ALA B C 1
ATOM 3844 O O . ALA B 1 182 ? -6.984 34.656 14.641 1 92.06 182 ALA B O 1
ATOM 3845 N N . SER B 1 183 ? -8.359 33.719 16.078 1 92 183 SER B N 1
ATOM 3846 C CA . SER B 1 183 ? -9.477 33.688 15.133 1 92 183 SER B CA 1
ATOM 3847 C C . SER B 1 183 ? -9.906 35.094 14.742 1 92 183 SER B C 1
ATOM 3849 O O . SER B 1 183 ? -10.18 35.375 13.57 1 92 183 SER B O 1
ATOM 3851 N N . TYR B 1 184 ? -10.031 35.875 15.719 1 93.75 184 TYR B N 1
ATOM 3852 C CA . TYR B 1 184 ? -10.375 37.25 15.461 1 93.75 184 TYR B CA 1
ATOM 3853 C C . TYR B 1 184 ? -9.375 37.906 14.508 1 93.75 184 TYR B C 1
ATOM 3855 O O . TYR B 1 184 ? -9.766 38.562 13.555 1 93.75 184 TYR B O 1
ATOM 3863 N N . ILE B 1 185 ? -8.109 37.656 14.781 1 93.56 185 ILE B N 1
ATOM 3864 C CA . ILE B 1 185 ? -7.051 38.219 13.953 1 93.56 185 ILE B CA 1
ATOM 3865 C C . ILE B 1 185 ? -7.203 37.719 12.516 1 93.56 185 ILE B C 1
ATOM 3867 O O . ILE B 1 185 ? -7.082 38.5 11.57 1 93.56 185 ILE B O 1
ATOM 3871 N N . ASN B 1 186 ? -7.48 36.5 12.391 1 91.44 186 ASN B N 1
ATOM 3872 C CA . ASN B 1 186 ? -7.641 35.906 11.07 1 91.44 186 ASN B CA 1
ATOM 3873 C C . ASN B 1 186 ? -8.805 36.531 10.305 1 91.44 186 ASN B C 1
ATOM 3875 O O . ASN B 1 186 ? -8.711 36.75 9.094 1 91.44 186 ASN B O 1
ATOM 3879 N N . CYS B 1 187 ? -9.844 36.844 10.977 1 92.06 187 CYS B N 1
ATOM 3880 C CA . CYS B 1 187 ? -11.047 37.375 10.344 1 92.06 187 CYS B CA 1
ATOM 3881 C C . CYS B 1 187 ? -10.914 38.875 10.078 1 92.06 187 CYS B C 1
ATOM 3883 O O . CYS B 1 187 ? -11.57 39.406 9.18 1 92.06 187 CYS B O 1
ATOM 3885 N N . SER B 1 188 ? -10.062 39.5 10.844 1 93.94 188 SER B N 1
ATOM 3886 C CA . SER B 1 188 ? -9.984 40.938 10.773 1 93.94 188 SER B CA 1
ATOM 3887 C C . SER B 1 188 ? -8.578 41.406 10.406 1 93.94 188 SER B C 1
ATOM 3889 O O . SER B 1 188 ? -8.141 42.469 10.836 1 93.94 188 SER B O 1
ATOM 3891 N N . PHE B 1 189 ? -7.883 40.625 9.688 1 92.12 189 PHE B N 1
ATOM 3892 C CA . PHE B 1 189 ? -6.461 40.812 9.453 1 92.12 189 PHE B CA 1
ATOM 3893 C C . PHE B 1 189 ? -6.223 42.156 8.727 1 92.12 189 PHE B C 1
ATOM 3895 O O . PHE B 1 189 ? -5.105 42.656 8.734 1 92.12 189 PHE B O 1
ATOM 3902 N N . GLN B 1 190 ? -7.176 42.719 8.117 1 93.25 190 GLN B N 1
ATOM 3903 C CA . GLN B 1 190 ? -7.039 43.938 7.34 1 93.25 190 GLN B CA 1
ATOM 3904 C C . GLN B 1 190 ? -7 45.156 8.25 1 93.25 190 GLN B C 1
ATOM 3906 O O . GLN B 1 190 ? -6.52 46.219 7.844 1 93.25 190 GLN B O 1
ATOM 3911 N N . GLU B 1 191 ? -7.523 45.062 9.344 1 92.31 191 GLU B N 1
ATOM 3912 C CA . GLU B 1 191 ? -7.645 46.188 10.273 1 92.31 191 GLU B CA 1
ATOM 3913 C C . GLU B 1 191 ? -6.316 46.469 10.969 1 92.31 191 GLU B C 1
ATOM 3915 O O . GLU B 1 191 ? -5.438 45.594 11.023 1 92.31 191 GLU B O 1
ATOM 3920 N N . THR B 1 192 ? -6.199 47.75 11.328 1 91 192 THR B N 1
ATOM 3921 C CA . THR B 1 192 ? -5.055 48.062 12.172 1 91 192 THR B CA 1
ATOM 3922 C C . THR B 1 192 ? -5.199 47.406 13.547 1 91 192 THR B C 1
ATOM 3924 O O . THR B 1 192 ? -6.199 47.625 14.234 1 91 192 THR B O 1
ATOM 3927 N N . MET B 1 193 ? -4.285 46.562 13.852 1 91.81 193 MET B N 1
ATOM 3928 C CA . MET B 1 193 ? -4.309 45.844 15.125 1 91.81 193 MET B CA 1
ATOM 3929 C C . MET B 1 193 ? -3.025 46.094 15.914 1 91.81 193 MET B C 1
ATOM 3931 O O . MET B 1 193 ? -1.926 45.969 15.367 1 91.81 193 MET B O 1
ATOM 3935 N N . THR B 1 194 ? -3.221 46.594 17.109 1 92.19 194 THR B N 1
ATOM 3936 C CA . THR B 1 194 ? -2.104 46.781 18.031 1 92.19 194 THR B CA 1
ATOM 3937 C C . THR B 1 194 ? -2.27 45.875 19.25 1 92.19 194 THR B C 1
ATOM 3939 O O . THR B 1 194 ? -3.361 45.344 19.5 1 92.19 194 THR B O 1
ATOM 3942 N N . LEU B 1 195 ? -1.14 45.625 19.906 1 95 195 LEU B N 1
ATOM 3943 C CA . LEU B 1 195 ? -1.178 44.844 21.141 1 95 195 LEU B CA 1
ATOM 3944 C C . LEU B 1 195 ? -2.168 45.438 22.141 1 95 195 LEU B C 1
ATOM 3946 O O . LEU B 1 195 ? -2.998 44.719 22.703 1 95 195 LEU B O 1
ATOM 3950 N N . ASP B 1 196 ? -2.094 46.781 22.25 1 94.75 196 ASP B N 1
ATOM 3951 C CA . ASP B 1 196 ? -2.963 47.5 23.188 1 94.75 196 ASP B CA 1
ATOM 3952 C C . ASP B 1 196 ? -4.426 47.406 22.75 1 94.75 196 ASP B C 1
ATOM 3954 O O . ASP B 1 196 ? -5.309 47.156 23.594 1 94.75 196 ASP B O 1
ATOM 3958 N N . GLY B 1 197 ? -4.625 47.594 21.531 1 93.75 197 GLY B N 1
ATOM 3959 C CA . GLY B 1 197 ? -5.977 47.531 21 1 93.75 197 GLY B CA 1
ATOM 3960 C C . GLY B 1 197 ? -6.605 46.156 21.203 1 93.75 197 GLY B C 1
ATOM 3961 O O . GLY B 1 197 ? -7.746 46.062 21.656 1 93.75 197 GLY B O 1
ATOM 3962 N N . LEU B 1 198 ? -5.871 45.125 20.859 1 94.62 198 LEU B N 1
ATOM 3963 C CA . LEU B 1 198 ? -6.371 43.75 21 1 94.62 198 LEU B CA 1
ATOM 3964 C C . LEU B 1 198 ? -6.566 43.375 22.453 1 94.62 198 LEU B C 1
ATOM 3966 O O . LEU B 1 198 ? -7.562 42.75 22.812 1 94.62 198 LEU B O 1
ATOM 3970 N N . ALA B 1 199 ? -5.59 43.75 23.266 1 95.06 199 ALA B N 1
ATOM 3971 C CA . ALA B 1 199 ? -5.699 43.5 24.703 1 95.06 199 ALA B CA 1
ATOM 3972 C C . ALA B 1 199 ? -6.977 44.125 25.266 1 95.06 199 ALA B C 1
ATOM 3974 O O . ALA B 1 199 ? -7.691 43.469 26.047 1 95.06 199 ALA B O 1
ATOM 3975 N N . GLY B 1 200 ? -7.246 45.375 24.891 1 93.88 200 GLY B N 1
ATOM 3976 C CA . GLY B 1 200 ? -8.469 46.031 25.312 1 93.88 200 GLY B CA 1
ATOM 3977 C C . GLY B 1 200 ? -9.727 45.312 24.844 1 93.88 200 GLY B C 1
ATOM 3978 O O . GLY B 1 200 ? -10.664 45.156 25.625 1 93.88 200 GLY B O 1
ATOM 3979 N N . GLN B 1 201 ? -9.711 44.938 23.641 1 92.75 201 GLN B N 1
ATOM 3980 C CA . GLN B 1 201 ? -10.859 44.281 23.047 1 92.75 201 GLN B CA 1
ATOM 3981 C C . GLN B 1 201 ? -11.188 42.969 23.766 1 92.75 201 GLN B C 1
ATOM 3983 O O . GLN B 1 201 ? -12.359 42.594 23.875 1 92.75 201 GLN B O 1
ATOM 3988 N N . PHE B 1 202 ? -10.203 42.312 24.219 1 93.75 202 PHE B N 1
ATOM 3989 C CA . PHE B 1 202 ? -10.414 41 24.828 1 93.75 202 PHE B CA 1
ATOM 3990 C C . PHE B 1 202 ? -10.266 41.062 26.344 1 93.75 202 PHE B C 1
ATOM 3992 O O . PHE B 1 202 ? -10.195 40.031 27.016 1 93.75 202 PHE B O 1
ATOM 3999 N N . TYR B 1 203 ? -10.141 42.219 26.938 1 93.06 203 TYR B N 1
ATOM 4000 C CA . TYR B 1 203 ? -10.18 42.562 28.359 1 93.06 203 TYR B CA 1
ATOM 4001 C C . TYR B 1 203 ? -9.039 41.875 29.094 1 93.06 203 TYR B C 1
ATOM 4003 O O . TYR B 1 203 ? -9.25 41.25 30.141 1 93.06 203 TYR B O 1
ATOM 4011 N N . ILE B 1 204 ? -7.832 41.969 28.5 1 92.5 204 ILE B N 1
ATOM 4012 C CA . ILE B 1 204 ? -6.625 41.469 29.156 1 92.5 204 ILE B CA 1
ATOM 4013 C C . ILE B 1 204 ? -5.508 42.5 29.031 1 92.5 204 ILE B C 1
ATOM 4015 O O . ILE B 1 204 ? -5.613 43.438 28.234 1 92.5 204 ILE B O 1
ATOM 4019 N N . SER B 1 205 ? -4.543 42.438 29.922 1 94.81 205 SER B N 1
ATOM 4020 C CA . SER B 1 205 ? -3.449 43.406 29.844 1 94.81 205 SER B CA 1
ATOM 4021 C C . SER B 1 205 ? -2.549 43.125 28.641 1 94.81 205 SER B C 1
ATOM 4023 O O . SER B 1 205 ? -2.387 42 28.234 1 94.81 205 SER B O 1
ATOM 4025 N N . PRO B 1 206 ? -2.008 44.188 28.078 1 95.81 206 PRO B N 1
ATOM 4026 C CA . PRO B 1 206 ? -1.097 44 26.938 1 95.81 206 PRO B CA 1
ATOM 4027 C C . PRO B 1 206 ? 0.085 43.094 27.281 1 95.81 206 PRO B C 1
ATOM 4029 O O . PRO B 1 206 ? 0.469 42.25 26.469 1 95.81 206 PRO B O 1
ATOM 4032 N N . SER B 1 207 ? 0.616 43.312 28.453 1 95.75 207 SER B N 1
ATOM 4033 C CA . SER B 1 207 ? 1.75 42.469 28.875 1 95.75 207 SER B CA 1
ATOM 4034 C C . SER B 1 207 ? 1.365 41 28.969 1 95.75 207 SER B C 1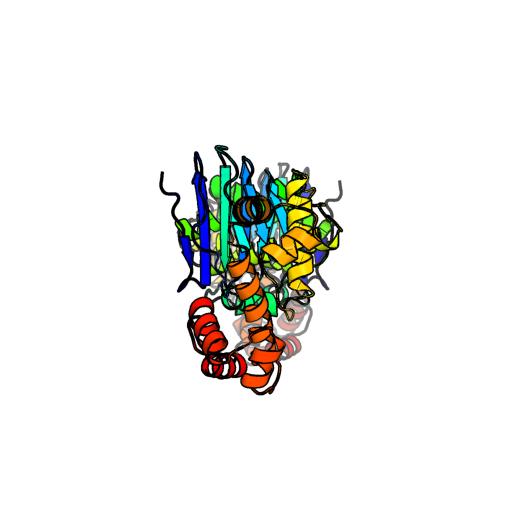
ATOM 4036 O O . SER B 1 207 ? 2.131 40.125 28.562 1 95.75 207 SER B O 1
ATOM 4038 N N . TYR B 1 208 ? 0.275 40.812 29.484 1 93.75 208 TYR B N 1
ATOM 4039 C CA . TYR B 1 208 ? -0.224 39.438 29.609 1 93.75 208 TYR B CA 1
ATOM 4040 C C . TYR B 1 208 ? -0.503 38.812 28.234 1 93.75 208 TYR B C 1
ATOM 4042 O O . TYR B 1 208 ? -0.112 37.688 27.969 1 93.75 208 TYR B O 1
ATOM 4050 N N . LEU B 1 209 ? -1.185 39.5 27.391 1 94.44 209 LEU B N 1
ATOM 4051 C CA . LEU B 1 209 ? -1.475 39.031 26.047 1 94.44 209 LEU B CA 1
ATOM 4052 C C . LEU B 1 209 ? -0.189 38.688 25.297 1 94.44 209 LEU B C 1
ATOM 4054 O O . LEU B 1 209 ? -0.078 37.594 24.719 1 94.44 209 LEU B O 1
ATOM 4058 N N . SER B 1 210 ? 0.729 39.594 25.344 1 94.69 210 SER B N 1
ATOM 4059 C CA . SER B 1 210 ? 2.004 39.375 24.656 1 94.69 210 SER B CA 1
ATOM 4060 C C . SER B 1 210 ? 2.678 38.094 25.156 1 94.69 210 SER B C 1
ATOM 4062 O O . SER B 1 210 ? 3.094 37.25 24.359 1 94.69 210 SER B O 1
ATOM 4064 N N . ARG B 1 211 ? 2.711 37.906 26.406 1 92.88 211 ARG B N 1
ATOM 4065 C CA . ARG B 1 211 ? 3.393 36.781 27.016 1 92.88 211 ARG B CA 1
ATOM 4066 C C . ARG B 1 211 ? 2.66 35.469 26.719 1 92.88 211 ARG B C 1
ATOM 4068 O O . ARG B 1 211 ? 3.271 34.5 26.281 1 92.88 211 ARG B O 1
ATOM 4075 N N . VAL B 1 212 ? 1.406 35.469 26.953 1 90.25 212 VAL B N 1
ATOM 4076 C CA . VAL B 1 212 ? 0.62 34.25 26.844 1 90.25 212 VAL B CA 1
ATOM 4077 C C . VAL B 1 212 ? 0.487 33.844 25.375 1 90.25 212 VAL B C 1
ATOM 4079 O O . VAL B 1 212 ? 0.483 32.656 25.047 1 90.25 212 VAL B O 1
ATOM 4082 N N . PHE B 1 213 ? 0.321 34.844 24.547 1 91.5 213 PHE B N 1
ATOM 4083 C CA . PHE B 1 213 ? 0.225 34.562 23.109 1 91.5 213 PHE B CA 1
ATOM 4084 C C . PHE B 1 213 ? 1.479 33.844 22.625 1 91.5 213 PHE B C 1
ATOM 4086 O O . PHE B 1 213 ? 1.388 32.812 21.938 1 91.5 213 PHE B O 1
ATOM 4093 N N . LYS B 1 214 ? 2.574 34.375 23 1 90.12 214 LYS B N 1
ATOM 4094 C CA . LYS B 1 214 ? 3.842 33.75 22.625 1 90.12 214 LYS B CA 1
ATOM 4095 C C . LYS B 1 214 ? 3.99 32.375 23.25 1 90.12 214 LYS B C 1
ATOM 4097 O O . LYS B 1 214 ? 4.438 31.422 22.578 1 90.12 214 LYS B O 1
ATOM 4102 N N . LYS B 1 215 ? 3.617 32.281 24.422 1 85.69 215 LYS B N 1
ATOM 4103 C CA . LYS B 1 215 ? 3.73 31 25.141 1 85.69 215 LYS B CA 1
ATOM 4104 C C . LYS B 1 215 ? 2.873 29.922 24.484 1 85.69 215 LYS B C 1
ATOM 4106 O O . LYS B 1 215 ? 3.322 28.781 24.297 1 85.69 215 LYS B O 1
ATOM 4111 N N . VAL B 1 216 ? 1.67 30.234 24.078 1 84.06 216 VAL B N 1
ATOM 4112 C CA . VAL B 1 216 ? 0.69 29.266 23.594 1 84.06 216 VAL B CA 1
ATOM 4113 C C . VAL B 1 216 ? 0.922 29 22.109 1 84.06 216 VAL B C 1
ATOM 4115 O O . VAL B 1 216 ? 0.861 27.844 21.672 1 84.06 216 VAL B O 1
ATOM 4118 N N . THR B 1 217 ? 1.168 30.031 21.359 1 86.44 217 THR B N 1
ATOM 4119 C CA . THR B 1 217 ? 1.213 29.891 19.906 1 86.44 217 THR B CA 1
ATOM 4120 C C . THR B 1 217 ? 2.652 29.719 19.422 1 86.44 217 THR B C 1
ATOM 4122 O O . THR B 1 217 ? 2.889 29.234 18.312 1 86.44 217 THR B O 1
ATOM 4125 N N . GLY B 1 218 ? 3.555 30.203 20.219 1 85.25 218 GLY B N 1
ATOM 4126 C CA . GLY B 1 218 ? 4.949 30.25 19.797 1 85.25 218 GLY B CA 1
ATOM 4127 C C . GLY B 1 218 ? 5.281 31.469 18.953 1 85.25 218 GLY B C 1
ATOM 4128 O O . GLY B 1 218 ? 6.445 31.688 18.609 1 85.25 218 GLY B O 1
ATOM 4129 N N . PHE B 1 219 ? 4.281 32.312 18.703 1 88 219 PHE B N 1
ATOM 4130 C CA . PHE B 1 219 ? 4.465 33.531 17.906 1 88 219 PHE B CA 1
ATOM 4131 C C . PHE B 1 219 ? 4.301 34.781 18.75 1 88 219 PHE B C 1
ATOM 4133 O O . PHE B 1 219 ? 3.436 34.812 19.641 1 88 219 PHE B O 1
ATOM 4140 N N . HIS B 1 220 ? 5.137 35.719 18.406 1 91.62 220 HIS B N 1
ATOM 4141 C CA . HIS B 1 220 ? 4.742 37.062 18.875 1 91.62 220 HIS B CA 1
ATOM 4142 C C . HIS B 1 220 ? 3.496 37.562 18.141 1 91.62 220 HIS B C 1
ATOM 4144 O O . HIS B 1 220 ? 3.303 37.25 16.969 1 91.62 220 HIS B O 1
ATOM 4150 N N . LEU B 1 221 ? 2.734 38.281 18.891 1 93.25 221 LEU B N 1
ATOM 4151 C CA . LEU B 1 221 ? 1.441 38.719 18.359 1 93.25 221 LEU B CA 1
ATOM 4152 C C . LEU B 1 221 ? 1.6 39.406 17.016 1 93.25 221 LEU B C 1
ATOM 4154 O O . LEU B 1 221 ? 0.918 39.031 16.047 1 93.25 221 LEU B O 1
ATOM 4158 N N . GLN B 1 222 ? 2.51 40.344 16.906 1 92.56 222 GLN B N 1
ATOM 4159 C CA . GLN B 1 222 ? 2.695 41.094 15.672 1 92.56 222 GLN B CA 1
ATOM 4160 C C . GLN B 1 222 ? 3.219 40.188 14.555 1 92.56 222 GLN B C 1
ATOM 4162 O O . GLN B 1 222 ? 2.869 40.375 13.391 1 92.56 222 GLN B O 1
ATOM 4167 N N . GLU B 1 223 ? 4.074 39.281 14.961 1 91.69 223 GLU B N 1
ATOM 4168 C CA . GLU B 1 223 ? 4.57 38.312 14 1 91.69 223 GLU B CA 1
ATOM 4169 C C . GLU B 1 223 ? 3.428 37.469 13.414 1 91.69 223 GLU B C 1
ATOM 4171 O O . GLU B 1 223 ? 3.377 37.25 12.203 1 91.69 223 GLU B O 1
ATOM 4176 N N . TYR B 1 224 ? 2.572 37.031 14.297 1 92.12 224 TYR B N 1
ATOM 4177 C CA . TYR B 1 224 ? 1.415 36.25 13.875 1 92.12 224 TYR B CA 1
ATOM 4178 C C . TYR B 1 224 ? 0.554 37.031 12.891 1 92.12 224 TYR B C 1
ATOM 4180 O O . TYR B 1 224 ? 0.167 36.5 11.844 1 92.12 224 TYR B O 1
ATOM 4188 N N . ILE B 1 225 ? 0.263 38.25 13.18 1 93.69 225 ILE B N 1
ATOM 4189 C CA . ILE B 1 225 ? -0.555 39.094 12.328 1 93.69 225 ILE B CA 1
ATOM 4190 C C . ILE B 1 225 ? 0.087 39.219 10.945 1 93.69 225 ILE B C 1
ATOM 4192 O O . ILE B 1 225 ? -0.594 39.094 9.93 1 93.69 225 ILE B O 1
ATOM 4196 N N . ARG B 1 226 ? 1.403 39.406 10.945 1 92.88 226 ARG B N 1
ATOM 4197 C CA . ARG B 1 226 ? 2.115 39.531 9.68 1 92.88 226 ARG B CA 1
ATOM 4198 C C . ARG B 1 226 ? 1.988 38.25 8.859 1 92.88 226 ARG B C 1
ATOM 4200 O O . ARG B 1 226 ? 1.792 38.312 7.641 1 92.88 226 ARG B O 1
ATOM 4207 N N . HIS B 1 227 ? 2.078 37.188 9.547 1 91.69 227 HIS B N 1
ATOM 4208 C CA . HIS B 1 227 ? 1.983 35.906 8.852 1 91.69 227 HIS B CA 1
ATOM 4209 C C . HIS B 1 227 ? 0.6 35.719 8.242 1 91.69 227 HIS B C 1
ATOM 4211 O O . HIS B 1 227 ? 0.477 35.219 7.109 1 91.69 227 HIS B O 1
ATOM 4217 N N . ILE B 1 228 ? -0.422 36 8.961 1 91.81 228 ILE B N 1
ATOM 4218 C CA . ILE B 1 228 ? -1.79 35.875 8.477 1 91.81 228 ILE B CA 1
ATOM 4219 C C . ILE B 1 228 ? -1.993 36.781 7.254 1 91.81 228 ILE B C 1
ATOM 4221 O O . ILE B 1 228 ? -2.584 36.344 6.258 1 91.81 228 ILE B O 1
ATOM 4225 N N . ARG B 1 229 ? -1.512 37.969 7.332 1 93.88 229 ARG B N 1
ATOM 4226 C CA . ARG B 1 229 ? -1.648 38.906 6.23 1 93.88 229 ARG B CA 1
ATOM 4227 C C . ARG B 1 229 ? -0.908 38.406 4.992 1 93.88 229 ARG B C 1
ATOM 4229 O O . ARG B 1 229 ? -1.432 38.5 3.879 1 93.88 229 ARG B O 1
ATOM 4236 N N . ILE B 1 230 ? 0.25 37.938 5.215 1 93.06 230 ILE B N 1
ATOM 4237 C CA . ILE B 1 230 ? 1.055 37.438 4.098 1 93.06 230 ILE B CA 1
ATOM 4238 C C . ILE B 1 230 ? 0.393 36.219 3.482 1 93.06 230 ILE B C 1
ATOM 4240 O O . ILE B 1 230 ? 0.413 36.031 2.262 1 93.06 230 ILE B O 1
ATOM 4244 N N . ARG B 1 231 ? -0.115 35.375 4.297 1 89.75 231 ARG B N 1
ATOM 4245 C CA . ARG B 1 231 ? -0.839 34.188 3.793 1 89.75 231 ARG B CA 1
ATOM 4246 C C . ARG B 1 231 ? -1.972 34.625 2.863 1 89.75 231 ARG B C 1
ATOM 4248 O O . ARG B 1 231 ? -2.145 34.031 1.786 1 89.75 231 ARG B O 1
ATOM 4255 N N . GLU B 1 232 ? -2.693 35.562 3.271 1 91.19 232 GLU B N 1
ATOM 4256 C CA . GLU B 1 232 ? -3.781 36.094 2.449 1 91.19 232 GLU B CA 1
ATOM 4257 C C . GLU B 1 232 ? -3.25 36.719 1.17 1 91.19 232 GLU B C 1
ATOM 4259 O O . GLU B 1 232 ? -3.855 36.594 0.104 1 91.19 232 GLU B O 1
ATOM 4264 N N . ALA B 1 233 ? -2.213 37.375 1.329 1 94.06 233 ALA B N 1
ATOM 4265 C CA . ALA B 1 233 ? -1.59 38 0.156 1 94.06 233 ALA B CA 1
ATOM 4266 C C . ALA B 1 233 ? -1.164 36.938 -0.852 1 94.06 233 ALA B C 1
ATOM 4268 O O . ALA B 1 233 ? -1.384 37.094 -2.057 1 94.06 233 ALA B O 1
ATOM 4269 N N . LYS B 1 234 ? -0.54 35.906 -0.322 1 91.25 234 LYS B N 1
ATOM 4270 C CA . LYS B 1 234 ? -0.106 34.812 -1.184 1 91.25 234 LYS B CA 1
ATOM 4271 C C . LYS B 1 234 ? -1.281 34.219 -1.961 1 91.25 234 LYS B C 1
ATOM 4273 O O . LYS B 1 234 ? -1.169 33.969 -3.16 1 91.25 234 LYS B O 1
ATOM 4278 N N . LYS B 1 235 ? -2.285 34 -1.307 1 88.94 235 LYS B N 1
ATOM 4279 C CA . LYS B 1 235 ? -3.488 33.469 -1.933 1 88.94 235 LYS B CA 1
ATOM 4280 C C . LYS B 1 235 ? -3.961 34.344 -3.078 1 88.94 235 LYS B C 1
ATOM 4282 O O . LYS B 1 235 ? -4.246 33.875 -4.176 1 88.94 235 LYS B O 1
ATOM 4287 N N . ARG B 1 236 ? -3.994 35.562 -2.828 1 93.06 236 ARG B N 1
ATOM 4288 C CA . ARG B 1 236 ? -4.477 36.5 -3.82 1 93.06 236 ARG B CA 1
ATOM 4289 C C . ARG B 1 236 ? -3.498 36.625 -4.984 1 93.06 236 ARG B C 1
ATOM 4291 O O . ARG B 1 236 ? -3.91 36.781 -6.137 1 93.06 236 ARG B O 1
ATOM 4298 N N . LEU B 1 237 ? -2.232 36.594 -4.656 1 93.38 237 LEU B N 1
ATOM 4299 C CA . LEU B 1 237 ? -1.217 36.656 -5.703 1 93.38 237 LEU B CA 1
ATOM 4300 C C . LEU B 1 237 ? -1.327 35.438 -6.637 1 93.38 237 LEU B C 1
ATOM 4302 O O . LEU B 1 237 ? -1.128 35.562 -7.844 1 93.38 237 LEU B O 1
ATOM 4306 N N . ARG B 1 238 ? -1.604 34.375 -6.031 1 88.88 238 ARG B N 1
ATOM 4307 C CA . ARG B 1 238 ? -1.711 33.125 -6.797 1 88.88 238 ARG B CA 1
ATOM 4308 C C . ARG B 1 238 ? -3.008 33.094 -7.598 1 88.88 238 ARG B C 1
ATOM 4310 O O . ARG B 1 238 ? -3.027 32.625 -8.734 1 88.88 238 ARG B O 1
ATOM 4317 N N . ASP B 1 239 ? -4.098 33.625 -7.09 1 89.88 239 ASP B N 1
ATOM 4318 C CA . ASP B 1 239 ? -5.426 33.281 -7.594 1 89.88 239 ASP B CA 1
ATOM 4319 C C . ASP B 1 239 ? -6.039 34.438 -8.352 1 89.88 239 ASP B C 1
ATOM 4321 O O . ASP B 1 239 ? -7.074 34.312 -9.008 1 89.88 239 ASP B O 1
ATOM 4325 N N . THR B 1 240 ? -5.453 35.625 -8.219 1 92.62 240 THR B N 1
ATOM 4326 C CA . THR B 1 240 ? -6.047 36.812 -8.852 1 92.62 240 THR B CA 1
ATOM 4327 C C . THR B 1 240 ? -4.996 37.594 -9.625 1 92.62 240 THR B C 1
ATOM 4329 O O . THR B 1 240 ? -3.803 37.281 -9.539 1 92.62 240 THR B O 1
ATOM 4332 N N . ASP B 1 241 ? -5.504 38.531 -10.367 1 93.19 241 ASP B N 1
ATOM 4333 C CA . ASP B 1 241 ? -4.613 39.438 -11.102 1 93.19 241 ASP B CA 1
ATOM 4334 C C . ASP B 1 241 ? -4.582 40.812 -10.461 1 93.19 241 ASP B C 1
ATOM 4336 O O . ASP B 1 241 ? -4.27 41.812 -11.133 1 93.19 241 ASP B O 1
ATOM 4340 N N . GLU B 1 242 ? -4.93 40.844 -9.234 1 95.19 242 GLU B N 1
ATOM 4341 C CA . GLU B 1 242 ? -4.922 42.125 -8.531 1 95.19 242 GLU B CA 1
ATOM 4342 C C . GLU B 1 242 ? -3.52 42.719 -8.5 1 95.19 242 GLU B C 1
ATOM 4344 O O . GLU B 1 242 ? -2.527 42 -8.453 1 95.19 242 GLU B O 1
ATOM 4349 N N . LYS B 1 243 ? -3.557 44.156 -8.562 1 94.19 243 LYS B N 1
ATOM 4350 C CA . LYS B 1 243 ? -2.266 44.812 -8.438 1 94.19 243 LYS B CA 1
ATOM 4351 C C . LYS B 1 243 ? -1.646 44.562 -7.066 1 94.19 243 LYS B C 1
ATOM 4353 O O . LYS B 1 243 ? -2.35 44.562 -6.055 1 94.19 243 LYS B O 1
ATOM 4358 N N . ILE B 1 244 ? -0.384 44.375 -7.012 1 95.88 244 ILE B N 1
ATOM 4359 C CA . ILE B 1 244 ? 0.339 44.094 -5.777 1 95.88 244 ILE B CA 1
ATOM 4360 C C . ILE B 1 244 ? 0.062 45.188 -4.746 1 95.88 244 ILE B C 1
ATOM 4362 O O . ILE B 1 244 ? -0.087 44.906 -3.557 1 95.88 244 ILE B O 1
ATOM 4366 N N . LEU B 1 245 ? 0.052 46.406 -5.199 1 95.5 245 LEU B N 1
ATOM 4367 C CA . LEU B 1 245 ? -0.227 47.531 -4.316 1 95.5 245 LEU B CA 1
ATOM 4368 C C . LEU B 1 245 ? -1.58 47.375 -3.633 1 95.5 245 LEU B C 1
ATOM 4370 O O . LEU B 1 245 ? -1.717 47.656 -2.439 1 95.5 245 LEU B O 1
ATOM 4374 N N . ASP B 1 246 ? -2.572 47 -4.355 1 96.19 246 ASP B N 1
ATOM 4375 C CA . ASP B 1 246 ? -3.912 46.812 -3.816 1 96.19 246 ASP B CA 1
ATOM 4376 C C . ASP B 1 246 ? -3.928 45.625 -2.832 1 96.19 246 ASP B C 1
ATOM 4378 O O . ASP B 1 246 ? -4.566 45.719 -1.78 1 96.19 246 ASP B O 1
ATOM 4382 N N . ILE B 1 247 ? -3.227 44.531 -3.207 1 96.69 247 ILE B N 1
ATOM 4383 C CA . ILE B 1 247 ? -3.146 43.375 -2.332 1 96.69 247 ILE B CA 1
ATOM 4384 C C . ILE B 1 247 ? -2.506 43.781 -1.004 1 96.69 247 ILE B C 1
ATOM 4386 O O . ILE B 1 247 ? -2.998 43.406 0.064 1 96.69 247 ILE B O 1
ATOM 4390 N N . ALA B 1 248 ? -1.429 44.562 -1.12 1 96.19 248 ALA B N 1
ATOM 4391 C CA . ALA B 1 248 ? -0.739 45.031 0.083 1 96.19 248 ALA B CA 1
ATOM 4392 C C . ALA B 1 248 ? -1.678 45.844 0.98 1 96.19 248 ALA B C 1
ATOM 4394 O O . ALA B 1 248 ? -1.792 45.562 2.176 1 96.19 248 ALA B O 1
ATOM 4395 N N . ALA B 1 249 ? -2.385 46.719 0.386 1 94.94 249 ALA B N 1
ATOM 4396 C CA . ALA B 1 249 ? -3.303 47.562 1.135 1 94.94 249 ALA B CA 1
ATOM 4397 C C . ALA B 1 249 ? -4.457 46.75 1.718 1 94.94 249 ALA B C 1
ATOM 4399 O O . ALA B 1 249 ? -4.805 46.906 2.889 1 94.94 249 ALA B O 1
ATOM 4400 N N . ASP B 1 250 ? -4.953 45.906 0.958 1 95.12 250 ASP B N 1
ATOM 4401 C CA . ASP B 1 250 ? -6.141 45.156 1.334 1 95.12 250 ASP B CA 1
ATOM 4402 C C . ASP B 1 250 ? -5.801 44.094 2.391 1 95.12 250 ASP B C 1
ATOM 4404 O O . ASP B 1 250 ? -6.691 43.625 3.086 1 95.12 250 ASP B O 1
ATOM 4408 N N . THR B 1 251 ? -4.559 43.75 2.445 1 95.62 251 THR B N 1
ATOM 4409 C CA . THR B 1 251 ? -4.172 42.75 3.424 1 95.62 251 THR B CA 1
ATOM 4410 C C . THR B 1 251 ? -3.701 43.406 4.719 1 95.62 251 THR B C 1
ATOM 4412 O O . THR B 1 251 ? -3.277 42.719 5.652 1 95.62 251 THR B O 1
ATOM 4415 N N . GLY B 1 252 ? -3.74 44.688 4.789 1 94.69 252 GLY B N 1
ATOM 4416 C CA . GLY B 1 252 ? -3.562 45.375 6.066 1 94.69 252 GLY B CA 1
ATOM 4417 C C . GLY B 1 252 ? -2.236 46.094 6.176 1 94.69 252 GLY B C 1
ATOM 4418 O O . GLY B 1 252 ? -1.885 46.594 7.246 1 94.69 252 GLY B O 1
ATOM 4419 N N . PHE B 1 253 ? -1.469 46.188 5.07 1 95.5 253 PHE B N 1
ATOM 4420 C CA . PHE B 1 253 ? -0.21 46.938 5.094 1 95.5 253 PHE B CA 1
ATOM 4421 C C . PHE B 1 253 ? -0.426 48.375 4.695 1 95.5 253 PHE B C 1
ATOM 4423 O O . PHE B 1 253 ? -1.073 48.656 3.688 1 95.5 253 PHE B O 1
ATOM 4430 N N . LYS B 1 254 ? 0.104 49.188 5.543 1 91.56 254 LYS B N 1
ATOM 4431 C CA . LYS B 1 254 ? -0.064 50.594 5.281 1 91.56 254 LYS B CA 1
ATOM 4432 C C . LYS B 1 254 ? 0.901 51.094 4.199 1 91.56 254 LYS B C 1
ATOM 4434 O O . LYS B 1 254 ? 0.589 52 3.445 1 91.56 254 LYS B O 1
ATOM 4439 N N . HIS B 1 255 ? 2.068 50.5 4.145 1 93 255 HIS B N 1
ATOM 4440 C CA . HIS B 1 255 ? 3.096 50.875 3.191 1 93 255 HIS B CA 1
ATOM 4441 C C . HIS B 1 255 ? 3.559 49.688 2.354 1 93 255 HIS B C 1
ATOM 4443 O O . HIS B 1 255 ? 3.828 48.625 2.891 1 93 255 HIS B O 1
ATOM 4449 N N . ILE B 1 256 ? 3.693 49.969 1.077 1 94.62 256 ILE B N 1
ATOM 4450 C CA . ILE B 1 256 ? 4.082 48.938 0.129 1 94.62 256 ILE B CA 1
ATOM 4451 C C . ILE B 1 256 ? 5.508 48.469 0.424 1 94.62 256 ILE B C 1
ATOM 4453 O O . ILE B 1 256 ? 5.84 47.312 0.242 1 94.62 256 ILE B O 1
ATOM 4457 N N . SER B 1 257 ? 6.27 49.375 0.88 1 95.31 257 SER B N 1
ATOM 4458 C CA . SER B 1 257 ? 7.648 49.031 1.203 1 95.31 257 SER B CA 1
ATOM 4459 C C . SER B 1 257 ? 7.719 48.031 2.34 1 95.31 257 SER B C 1
ATOM 4461 O O . SER B 1 257 ? 8.516 47.094 2.291 1 95.31 257 SER B O 1
ATOM 4463 N N . HIS B 1 258 ? 6.871 48.312 3.283 1 95.12 258 HIS B N 1
ATOM 4464 C CA . HIS B 1 258 ? 6.812 47.375 4.41 1 95.12 258 HIS B CA 1
ATOM 4465 C C . HIS B 1 258 ? 6.266 46.031 3.98 1 95.12 258 HIS B C 1
ATOM 4467 O O . HIS B 1 258 ? 6.766 45 4.41 1 95.12 258 HIS B O 1
ATOM 4473 N N . PHE B 1 259 ? 5.285 46.062 3.113 1 96.69 259 PHE B N 1
ATOM 4474 C CA . PHE B 1 259 ? 4.723 44.812 2.561 1 96.69 259 PHE B CA 1
ATOM 4475 C C . PHE B 1 259 ? 5.793 44 1.837 1 96.69 259 PHE B C 1
ATOM 4477 O O . PHE B 1 259 ? 5.953 42.812 2.098 1 96.69 259 PHE B O 1
ATOM 4484 N N . ASN B 1 260 ? 6.508 44.625 1.026 1 95.88 260 ASN B N 1
ATOM 4485 C CA . ASN B 1 260 ? 7.527 43.938 0.234 1 95.88 260 ASN B CA 1
ATOM 4486 C C . ASN B 1 260 ? 8.617 43.344 1.12 1 95.88 260 ASN B C 1
ATOM 4488 O O . ASN B 1 260 ? 9.062 42.219 0.878 1 95.88 260 ASN B O 1
ATOM 4492 N N . LYS B 1 261 ? 8.953 44.094 2.086 1 95.62 261 LYS B N 1
ATOM 4493 C CA . LYS B 1 261 ? 9.992 43.625 3.008 1 95.62 261 LYS B CA 1
ATOM 4494 C C . LYS B 1 261 ? 9.516 42.406 3.785 1 95.62 261 LYS B C 1
ATOM 4496 O O . LYS B 1 261 ? 10.219 41.375 3.846 1 95.62 261 LYS B O 1
ATOM 4501 N N . VAL B 1 262 ? 8.375 42.5 4.359 1 94.31 262 VAL B N 1
ATOM 4502 C CA . VAL B 1 262 ? 7.82 41.438 5.18 1 94.31 262 VAL B CA 1
ATOM 4503 C C . VAL B 1 262 ? 7.559 40.188 4.316 1 94.31 262 VAL B C 1
ATOM 4505 O O . VAL B 1 262 ? 7.844 39.062 4.73 1 94.31 262 VAL B O 1
ATOM 4508 N N . PHE B 1 263 ? 7.031 40.406 3.125 1 94.88 263 PHE B N 1
ATOM 4509 C CA . PHE B 1 263 ? 6.758 39.312 2.203 1 94.88 263 PHE B CA 1
ATOM 4510 C C . PHE B 1 263 ? 8.031 38.531 1.88 1 94.88 263 PHE B C 1
ATOM 4512 O O . PHE B 1 263 ? 8.062 37.312 1.981 1 94.88 263 PHE B O 1
ATOM 4519 N N . LYS B 1 264 ? 9.008 39.219 1.579 1 93.56 264 LYS B N 1
ATOM 4520 C CA . LYS B 1 264 ? 10.281 38.594 1.248 1 93.56 264 LYS B CA 1
ATOM 4521 C C . LYS B 1 264 ? 10.852 37.844 2.453 1 93.56 264 LYS B C 1
ATOM 4523 O O . LYS B 1 264 ? 11.422 36.75 2.307 1 93.56 264 LYS B O 1
ATOM 4528 N N . GLU B 1 265 ? 10.773 38.438 3.547 1 91.44 265 GLU B N 1
ATOM 4529 C CA . GLU B 1 265 ? 11.266 37.844 4.773 1 91.44 265 GLU B CA 1
ATOM 4530 C C . GLU B 1 265 ? 10.555 36.531 5.059 1 91.44 265 GLU B C 1
ATOM 4532 O O . GLU B 1 265 ? 11.188 35.531 5.441 1 91.44 265 GLU B O 1
ATOM 4537 N N . ILE B 1 266 ? 9.281 36.469 4.871 1 86.5 266 ILE B N 1
ATOM 4538 C CA . ILE B 1 266 ? 8.461 35.312 5.25 1 86.5 266 ILE B CA 1
ATOM 4539 C C . ILE B 1 266 ? 8.469 34.281 4.125 1 86.5 266 ILE B C 1
ATOM 4541 O O . ILE B 1 266 ? 8.578 33.094 4.383 1 86.5 266 ILE B O 1
ATOM 4545 N N . VAL B 1 267 ? 8.406 34.719 2.879 1 86.06 267 VAL B N 1
ATOM 4546 C CA . VAL B 1 267 ? 8.211 33.812 1.748 1 86.06 267 VAL B CA 1
ATOM 4547 C C . VAL B 1 267 ? 9.562 33.5 1.111 1 86.06 267 VAL B C 1
ATOM 4549 O O . VAL B 1 267 ? 9.719 32.469 0.469 1 86.06 267 VAL B O 1
ATOM 4552 N N . GLY B 1 268 ? 10.484 34.375 1.271 1 87.62 268 GLY B N 1
ATOM 4553 C CA . GLY B 1 268 ? 11.812 34.156 0.739 1 87.62 268 GLY B CA 1
ATOM 4554 C C . GLY B 1 268 ? 12.047 34.812 -0.602 1 87.62 268 GLY B C 1
ATOM 4555 O O . GLY B 1 268 ? 13.188 35 -1.032 1 87.62 268 GLY B O 1
ATOM 4556 N N . ILE B 1 269 ? 10.984 35.188 -1.304 1 90.25 269 ILE B N 1
ATOM 4557 C CA . ILE B 1 269 ? 11.086 35.875 -2.582 1 90.25 269 ILE B CA 1
ATOM 4558 C C . ILE B 1 269 ? 10.086 37.031 -2.619 1 90.25 269 ILE B C 1
ATOM 4560 O O . ILE B 1 269 ? 9.109 37.031 -1.867 1 90.25 269 ILE B O 1
ATOM 4564 N N . PRO B 1 270 ? 10.375 37.938 -3.48 1 94.25 270 PRO B N 1
ATOM 4565 C CA . PRO B 1 270 ? 9.453 39.094 -3.572 1 94.25 270 PRO B CA 1
ATOM 4566 C C . PRO B 1 270 ? 8.086 38.688 -4.129 1 94.25 270 PRO B C 1
ATOM 4568 O O . PRO B 1 270 ? 7.965 37.688 -4.84 1 94.25 270 PRO B O 1
ATOM 4571 N N . PRO B 1 271 ? 7.047 39.531 -3.83 1 94.62 271 PRO B N 1
ATOM 4572 C CA . PRO B 1 271 ? 5.68 39.219 -4.246 1 94.62 271 PRO B CA 1
ATOM 4573 C C . PRO B 1 271 ? 5.559 38.969 -5.754 1 94.62 271 PRO B C 1
ATOM 4575 O O . PRO B 1 271 ? 4.875 38.062 -6.188 1 94.62 271 PRO B O 1
ATOM 4578 N N . LEU B 1 272 ? 6.199 39.812 -6.477 1 93.12 272 LEU B N 1
ATOM 4579 C CA . LEU B 1 272 ? 6.102 39.719 -7.926 1 93.12 272 LEU B CA 1
ATOM 4580 C C . LEU B 1 272 ? 6.68 38.375 -8.406 1 93.12 272 LEU B C 1
ATOM 4582 O O . LEU B 1 272 ? 6.109 37.719 -9.281 1 93.12 272 LEU B O 1
ATOM 4586 N N . GLN B 1 273 ? 7.77 38.031 -7.93 1 92.88 273 GLN B N 1
ATOM 4587 C CA . GLN B 1 273 ? 8.406 36.75 -8.266 1 92.88 273 GLN B CA 1
ATOM 4588 C C . GLN B 1 273 ? 7.539 35.562 -7.824 1 92.88 273 GLN B C 1
ATOM 4590 O O . GLN B 1 273 ? 7.438 34.562 -8.531 1 92.88 273 GLN B O 1
ATOM 4595 N N . TYR B 1 274 ? 7.008 35.719 -6.723 1 90.56 274 TYR B N 1
ATOM 4596 C CA . TYR B 1 274 ? 6.125 34.656 -6.211 1 90.56 274 TYR B CA 1
ATOM 4597 C C . TYR B 1 274 ? 4.949 34.438 -7.156 1 90.56 274 TYR B C 1
ATOM 4599 O O . TYR B 1 274 ? 4.605 33.281 -7.461 1 90.56 274 TYR B O 1
ATOM 4607 N N . ARG B 1 275 ? 4.309 35.5 -7.559 1 92.06 275 ARG B N 1
ATOM 4608 C CA . ARG B 1 275 ? 3.182 35.406 -8.477 1 92.06 275 ARG B CA 1
ATOM 4609 C C . ARG B 1 275 ? 3.582 34.688 -9.758 1 92.06 275 ARG B C 1
ATOM 4611 O O . ARG B 1 275 ? 2.854 33.812 -10.25 1 92.06 275 ARG B O 1
ATOM 4618 N N . LYS B 1 276 ? 4.688 34.938 -10.297 1 89.56 276 LYS B N 1
ATOM 4619 C CA . LYS B 1 276 ? 5.168 34.312 -11.531 1 89.56 276 LYS B CA 1
ATOM 4620 C C . LYS B 1 276 ? 5.406 32.844 -11.336 1 89.56 276 LYS B C 1
ATOM 4622 O O . LYS B 1 276 ? 5.027 32.031 -12.188 1 89.56 276 LYS B O 1
ATOM 4627 N N . LYS B 1 277 ? 5.953 32.531 -10.305 1 83.81 277 LYS B N 1
ATOM 4628 C CA . LYS B 1 277 ? 6.281 31.141 -10 1 83.81 277 LYS B CA 1
ATOM 4629 C C . LYS B 1 277 ? 5.02 30.328 -9.75 1 83.81 277 LYS B C 1
ATOM 4631 O O . LYS B 1 277 ? 4.945 29.156 -10.133 1 83.81 277 LYS B O 1
ATOM 4636 N N . SER B 1 278 ? 4.148 30.828 -9.094 1 77.94 278 SER B N 1
ATOM 4637 C CA . SER B 1 278 ? 2.947 30.109 -8.664 1 77.94 278 SER B CA 1
ATOM 4638 C C . SER B 1 278 ? 1.99 29.906 -9.836 1 77.94 278 SER B C 1
ATOM 4640 O O . SER B 1 278 ? 1.175 28.984 -9.82 1 77.94 278 SER B O 1
ATOM 4642 N N . ARG B 1 279 ? 2.039 30.766 -10.797 1 75.94 279 ARG B N 1
ATOM 4643 C CA . ARG B 1 279 ? 1.162 30.656 -11.953 1 75.94 279 ARG B CA 1
ATOM 4644 C C . ARG B 1 279 ? 1.781 29.766 -13.031 1 75.94 279 ARG B C 1
ATOM 4646 O O . ARG B 1 279 ? 1.07 29.219 -13.875 1 75.94 279 ARG B O 1
ATOM 4653 N N . ASP B 1 280 ? 3.051 29.625 -13.047 1 61.5 280 ASP B N 1
ATOM 4654 C CA . ASP B 1 280 ? 3.715 28.719 -13.984 1 61.5 280 ASP B CA 1
ATOM 4655 C C . ASP B 1 280 ? 3.498 27.25 -13.586 1 61.5 280 ASP B C 1
ATOM 4657 O O . ASP B 1 280 ? 3.768 26.344 -14.367 1 61.5 280 ASP B O 1
ATOM 4661 N N . ILE B 1 281 ? 2.982 27.047 -12.516 1 51.03 281 ILE B N 1
ATOM 4662 C CA . ILE B 1 281 ? 2.762 25.656 -12.125 1 51.03 281 ILE B CA 1
ATOM 4663 C C . ILE B 1 281 ? 1.315 25.266 -12.422 1 51.03 281 ILE B C 1
ATOM 4665 O O . ILE B 1 281 ? 0.385 26 -12.094 1 51.03 281 ILE B O 1
#

Radius of gyration: 31.97 Å; Cα contacts (8 Å, |Δi|>4): 929; chains: 2; bounding box: 38×101×72 Å

Secondary structure (DSSP, 8-state):
---PEEEETTTTEEEEEEEE-S-----S-B--SSEEEEEEEESEEEEEETTEEEEEETTEEEEE-TT--EEEE--SS--EEEEEEEE-HHHHHHHHTT-SS---SPPTT--EEE--HHHHHHHHHHHHHHHHHHHH--TTHHHHHHHHHHHHHHHHHHHHHTT-------SSHHHHHHHHHHHHHHHTTTS---HHHHHHHTTS-HHHHHHHHHHHHSS-HHHHHHHHHHHHHHHHHHH----HHHHHHHTT-S-HHHHHHHHHHHHSS-HHHHHHHHHH-/---PEEEETTTTEEEEEEEE-S----SS-B--SSEEEEEEEESEEEEEETTEEEEEETTEEEEE-TT--EEEE--SS--EEEEEEEE-HHHHHHHHTT-SS---SPPTT--EEE--HHHHHHHHHHHHHHHHHHHH--TTHHHHHHHHHHHHHHHHHHHHHTT-------SSHHHHHHHHHHHHHHHTTTS---HHHHHHHTTS-HHHHHHHHHHHHSS-HHHHHHHHHHHHHHHHHHH----HHHHHHHTT-S-HHHHHHHHHHHHSS-HHHHHHHHH--

InterPro domains:
  IPR003313 AraC-type arabinose-binding/dimerisation domain [PF02311] (28-152)
  IPR009057 Homedomain-like superfamily [SSF46689] (175-226)
  IPR009057 Homedomain-like superfamily [SSF46689] (228-278)
  IPR014710 RmlC-like jelly roll fold [G3DSA:2.60.120.10] (8-96)
  IPR018060 AraC-like, DNA binding HTH domain [PF12833] (198-276)
  IPR018060 AraC-like, DNA binding HTH domain [PS01124] (179-277)
  IPR018060 AraC-like, DNA binding HTH domain [SM00342] (192-275)
  IPR018062 HTH domain AraC-type, conserved site [PS00041] (229-271)
  IPR020449 Transcription regulator HTH, AraC- type, HTH domain [PR00032] (244-259)
  IPR020449 Transcription regulator HTH, AraC- type, HTH domain [PR00032] (259-275)
  IPR037923 Transcription regulator HTH-like [SSF51215] (27-158)

Foldseek 3Di:
DDFDWFADDPRQKIKTKDKDFFFDWPQDFAADQWKKKKAWQADWWWKDWQLAIFIDGHQKMFIDHHLIGMTTGGDGRHITIMMMMIHHCVLLVVVVVVDPDDLPDDDPPPGMFRDDPVLSVVLVVLSVLLVVLRVVVPPCSSVVNSVSVVVNSVSVVVRVVVCSVPPRPPPDPLRVLSSVLSVVCLVPLQDDDDLCRSCVVSVHDSVVCQVSNCNRGVDGPVRSSLSSLLSQLLVCLLPHPDDSVCSCNRSHHPDSVVVQVSNCVRVVDGSVVSSVVNNVD/DDFDWFADDPRQKIKTKDKDAFFDWPQDFAADQWKKKKAWQADWWWKDWQLAIFIDGHQKIFIDHHLIGMTTGGDGHGITIMMMMIHHCVLLVVVVVVDPDDLPDDDPPPGMFRDDPVLSVVLVVLSVLLVVLRVVVPPCSSVVNSVSVVVNSVSVVVRVVVCSVPPRPPPDPLRVLSSVLSVVCLVPLQDDDDLCRSCVVSVHDSVVCQVSNCNRGVDGPVRSSLSSLLSQLLVCLLPHPDDSVVSCNRSHHPDSVVNQVSNCVRVVDGSVVSSVVNNVD

Solvent-accessible surface area (backbone atoms only — not comparable to full-atom values): 29921 Å² total; per-residue (Å²): 125,87,50,65,71,36,66,43,74,100,66,35,25,35,39,27,49,43,68,45,84,39,74,53,64,63,83,68,75,47,70,43,85,33,34,38,39,41,34,28,71,33,46,61,44,35,34,19,44,74,43,41,56,36,71,40,34,58,40,18,36,40,48,43,49,55,62,45,48,38,27,48,28,47,49,75,64,51,50,32,29,36,39,40,37,37,32,32,67,74,63,47,38,65,62,49,71,70,45,93,66,80,69,70,74,63,64,82,97,55,42,59,38,64,48,51,75,73,48,32,54,54,50,51,48,44,52,52,49,39,49,48,32,51,71,67,60,50,90,61,28,70,59,44,37,43,31,43,50,52,41,49,47,48,53,50,48,51,43,61,68,72,54,50,66,53,73,61,60,55,90,40,74,64,46,48,52,47,24,51,51,39,42,50,46,67,74,47,42,48,50,92,78,45,65,60,57,51,16,58,74,70,73,46,52,44,70,54,47,49,52,50,40,25,64,62,44,61,34,50,62,68,57,46,53,50,50,54,23,46,52,52,37,49,51,44,43,54,75,45,85,69,54,65,67,55,44,33,47,64,32,38,34,90,42,63,68,57,37,47,51,52,37,23,70,74,70,69,46,44,65,71,58,47,30,55,56,54,61,74,99,126,87,51,65,69,35,66,43,74,102,66,32,24,36,38,29,48,43,69,44,85,44,70,53,62,62,84,67,73,48,70,45,86,33,36,37,38,39,35,28,70,33,45,58,45,37,34,20,44,74,41,41,56,37,70,40,34,57,41,19,34,38,48,42,49,54,63,44,48,38,25,49,28,44,55,76,70,55,52,30,28,35,39,40,38,37,34,31,66,75,63,47,38,65,62,50,70,70,46,93,65,81,68,69,73,63,62,84,97,57,42,54,40,70,47,52,74,71,50,32,55,55,51,51,48,45,53,52,49,40,49,48,33,52,72,67,58,50,90,62,28,68,59,42,37,42,31,44,49,53,42,49,46,49,53,50,49,52,44,59,69,72,50,55,68,48,71,57,62,55,91,41,76,64,46,48,52,48,22,51,50,40,43,48,44,66,75,45,41,47,51,93,78,46,65,60,58,51,16,57,74,70,74,45,52,43,69,52,46,48,50,49,38,25,65,63,44,61,34,49,62,70,57,45,53,50,49,53,24,46,51,52,36,49,50,42,45,56,74,44,85,69,54,64,66,56,43,32,46,64,32,37,35,91,42,63,68,57,38,46,50,52,38,23,71,74,69,69,45,45,63,70,58,46,30,54,58,54,59,74,99

Sequence (562 aa):
MLHPKYFIAEHSFSIQYMQRKGFTEMNAPHVHEGYELYYLLSGERTYFINQSVYTAEKGTMIIINPHDLHRTSSTEVQEFERILINFSHDFIEPLLKCSHYRLLPFPENQNFIAFSLREQAAVEHMLMEMKKECKLKKEGHEDVVRALLFQLLFTIYRSLAGGGRNQTRPLHPMDEKISEIASYINCSFQETMTLDGLAGQFYISPSYLSRVFKKVTGFHLQEYIRHIRIREAKKRLRDTDEKILDIAADTGFKHISHFNKVFKEIVGIPPLQYRKKSRDIMLHPKYFIAEHSFSIQYMQRKGFTEMNAPHVHEGYELYYLLSGERTYFINQSVYTAEKGTMIIINPHDLHRTSSTEVQEFERILINFSHDFIEPLLKCSHYRLLPFPENQNFIAFSLREQAAVEHMLMEMKKECKLKKEGHEDVVRALLFQLLFTIYRSLAGGGRNQTRPLHPMDEKISEIASYINCSFQETMTLDGLAGQFYISPSYLSRVFKKVTGFHLQEYIRHIRIREAKKRLRDTDEKILDIAADTGFKHISHFNKVFKEIVGIPPLQYRKKSRDI

Nearest PDB structures (foldseek):
  7x85-assembly2_C  TM=7.752E-01  e=2.071E-05  Gallus gallus
  6o2d-assembly1_B  TM=8.107E-01  e=6.570E-05  Schizosaccharomyces pombe
  6o2d-assembly1_A  TM=7.656E-01  e=5.571E-05  Schizosaccharomyces pombe
  1y3t-assembly1_B  TM=8.699E-01  e=1.203E-04  Bacillus subtilis
  1sfn-assembly1_A  TM=8.224E-01  e=1.271E-04  Deinococcus radiodurans

Organism: Bacillus licheniformis (strain ATCC 14580 / DSM 13 / JCM 2505 / CCUG 7422 / NBRC 12200 / NCIMB 9375 / NCTC 10341 / NRRL NRS-1264 / Gibson 46) (NCBI:txid279010)

pLDDT: mean 88.07, std 12.42, range [41.12, 98.75]